Protein AF-0000000072647062 (afdb_homodimer)

Secondary structure (DSSP, 8-state):
---------EEEEEEEETTEEEEEEES-GGG--SSEEEEEE-TT----SHHHHHHHHHH-THHHHHHHHHHHH--SSSEEEEPPTTSS---SEEEEEE--TTTT--HHHHHHHHHHHHHHHT-SEEEEPPTTSSTT---HHHHHHHHHHHHHH----TT--EEEEEES-HHHHHHHHHHIIIIIS---SS---SS---------------------------------------------------------/---------EEEEEEEETTEEEEEEES-GGG--SSEEEEEE-TT----SHHHHHHHHHH-THHHHHHHHHHHH--SSSEEEEPPTTSS---SEEEEEE--TTTT--HHHHHHHHHHHHHHHT-SEEEEPPTTSSTT---HHHHHHHHHHHHHH----TT--EEEEEES-HHHHHHHHHHIIIIIS---SS---SS---------------------------------------------------------

Radius of gyration: 28.95 Å; Cα contacts (8 Å, |Δi|>4): 688; chains: 2; bounding box: 106×68×79 Å

Foldseek 3Di:
DPVPPQVDWAWDDWFDFPQAIETEIAHDLQADQFQEEEDEDAPVLPLCDDPSVVNDVQLDDCVVVQQVVQVVVDPAQKTKGAGDPPTNGNHGIYIYHYDDLVPCPLVLVVVLSVLVVCQVVLGAEYEYEQPCVPPSNDDPVSSVVSVQVNVVPRDDSHNHHYYYYYYNDPVSSVVVNVCCVPPGHPPDPDPPPPPPPPPPDPPPPPPPPPPPPPPPDDDDDDDDDDDDDDDDDDDDDDPDDPDDDDPPPDPD/DPPPPQVDWAWDDWFDFPQAIETEIAHDLQADQFQEEEDEDAPVLPLCDDPSVVNDVQLDDCVVVQQVVQVVVDPAQKTKGAGDPPTNHNHGIYIYHYDDLPCCPQVLVVVLSVLVVCQVVLGAEYEYEQPCVPPSNDDPVSSVVSVQVNVVPRDDSHNHHYYYYYYNDPVSSVVVNVCCVPPGHPPDPDPPPPPPPPPDDPPPPPPPPPPPPPPPDDDDDDDYDDDDDPDDDDDDPPPDDPDPDDPPPDDD

Sequence (504 aa):
MSSINQNENKEIFSCQFRGLEFCCVVGDILSSNTDCIGAICDSNFSLTFGLTKAIKDAAGDDFSLNLQRERRKQSSSAISLRLSRNCGLRTNFVILCPARRSSRDSFDEIYNHFLSKAKELQIQSMTLPLLGTGHYGLSFDLATQFLKKAFTQFADFGNLKKVQFIDQSENSMGLLRDFFNTQMCSKTNGVKSTFDSTHSSPDISIFVFSDSSKSNICGQSSSNNPGSSGTSSSNSSNSPNINVSLITGDGNMSSINQNENKEIFSCQFRGLEFCCVVGDILSSNTDCIGAICDSNFSLTFGLTKAIKDAAGDDFSLNLQRERRKQSSSAISLRLSRNCGLRTNFVILCPARRSSRDSFDEIYNHFLSKAKELQIQSMTLPLLGTGHYGLSFDLATQFLKKAFTQFADFGNLKKVQFIDQSENSMGLLRDFFNTQMCSKTNGVKSTFDSTHSSPDISIFVFSDSSKSNICGQSSSNNPGSSGTSSSNSSNSPNINVSLITGDGN

Nearest PDB structures (foldseek):
  2dx6-assembly2_B  TM=7.925E-01  e=1.852E-08  Thermus thermophilus HB8
  4etk-assembly3_B  TM=7.840E-01  e=1.739E-08  synthetic construct
  4etj-assembly1_A-2  TM=7.955E-01  e=6.560E-08  synthetic construct
  4j4z-assembly1_A  TM=7.818E-01  e=3.713E-08  synthetic construct
  4k0c-assembly1_A  TM=7.950E-01  e=2.474E-07  synthetic construct

Solvent-accessible surface area (backbone atoms only — not comparable to full-atom values): 30449 Å² total; per-residue (Å²): 132,78,74,68,80,69,72,68,68,39,75,77,43,72,44,57,46,97,81,25,34,40,32,31,26,36,27,53,74,63,73,38,77,34,46,23,40,46,49,69,40,46,82,77,63,72,50,81,55,64,69,45,23,54,49,41,64,38,50,33,85,62,43,61,59,50,49,54,54,40,57,74,72,47,88,56,80,39,46,69,41,79,53,61,88,84,33,64,41,66,32,46,30,39,36,42,30,56,50,59,81,86,40,81,55,56,58,24,58,54,49,45,39,53,48,52,49,35,34,74,69,56,32,43,27,37,33,29,54,76,64,46,53,59,94,68,32,33,21,57,62,59,34,49,50,25,51,49,50,27,69,69,66,55,88,72,60,67,54,42,42,35,42,34,34,43,37,55,28,61,60,64,39,48,53,48,43,51,45,40,56,73,73,58,24,65,80,65,81,81,76,71,66,82,66,85,69,74,72,77,74,79,80,77,77,76,76,75,78,75,80,64,79,74,75,77,78,81,88,83,88,84,84,87,76,86,78,82,90,80,88,78,87,77,84,75,86,81,78,82,80,82,81,79,83,78,87,74,85,78,84,123,131,79,75,67,80,69,72,68,69,40,76,78,42,73,46,58,46,97,82,26,35,41,32,31,28,34,27,54,73,64,72,37,75,34,48,22,40,46,47,69,39,45,81,78,63,72,50,81,52,64,68,46,22,53,48,41,64,38,50,32,83,61,43,63,58,51,47,55,54,40,55,74,71,48,86,58,79,39,46,68,41,79,53,61,88,84,33,64,41,65,30,47,30,39,38,42,30,58,50,58,80,85,39,82,56,52,60,23,56,55,49,44,38,54,49,52,50,34,33,74,70,57,31,41,28,35,34,31,53,76,65,47,51,60,96,67,33,34,21,57,62,60,32,50,48,24,50,51,50,25,68,68,64,55,88,70,59,70,55,41,41,35,42,35,34,41,34,54,27,61,60,62,40,48,52,48,42,51,47,39,55,71,74,58,22,65,80,65,83,82,76,72,67,81,66,86,67,75,73,78,73,80,81,77,78,78,79,76,81,78,79,66,80,77,73,78,79,79,82,79,87,84,84,85,85,88,82,85,85,79,81,85,74,86,76,85,74,84,74,80,82,80,82,78,80,78,84,76,82,81,77,131

pLDDT: mean 71.98, std 32.76, range [14.39, 98.75]

Organism: Meloidogyne incognita (NCBI:txid6306)

InterPro domains:
  IPR002589 Macro domain [PF01661] (42-145)
  IPR002589 Macro domain [PS51154] (9-184)
  IPR043472 Macro domain-like [G3DSA:3.40.220.10] (8-188)
  IPR043472 Macro domain-like [SSF52949] (6-188)

Structure (mmCIF, N/CA/C/O backbone):
data_AF-0000000072647062-model_v1
#
loop_
_entity.id
_entity.type
_entity.pdbx_description
1 polymer 'Macro domain-containing protein'
#
loop_
_atom_site.group_PDB
_atom_site.id
_atom_site.type_symbol
_atom_site.label_atom_id
_atom_site.label_alt_id
_atom_site.label_comp_id
_atom_site.label_asym_id
_atom_site.label_entity_id
_atom_site.label_seq_id
_atom_site.pdbx_PDB_ins_code
_atom_site.Cartn_x
_atom_site.Cartn_y
_atom_site.Cartn_z
_atom_site.occupancy
_atom_site.B_iso_or_equiv
_atom_site.auth_seq_id
_atom_site.auth_comp_id
_atom_site.auth_asym_id
_atom_site.auth_atom_id
_atom_site.pdbx_PDB_model_num
ATOM 1 N N . MET A 1 1 ? 8.141 -20.391 24.406 1 20.83 1 MET A N 1
ATOM 2 C CA . MET A 1 1 ? 7.688 -20.453 23.016 1 20.83 1 MET A CA 1
ATOM 3 C C . MET A 1 1 ? 6.746 -19.297 22.703 1 20.83 1 MET A C 1
ATOM 5 O O . MET A 1 1 ? 5.602 -19.281 23.172 1 20.83 1 MET A O 1
ATOM 9 N N . SER A 1 2 ? 7.172 -18.141 22.828 1 25.44 2 SER A N 1
ATOM 10 C CA . SER A 1 2 ? 6.438 -16.875 22.812 1 25.44 2 SER A CA 1
ATOM 11 C C . SER A 1 2 ? 5.543 -16.766 21.578 1 25.44 2 SER A C 1
ATOM 13 O O . SER A 1 2 ? 6 -16.984 20.453 1 25.44 2 SER A O 1
ATOM 15 N N . SER A 1 3 ? 4.332 -17.125 21.656 1 27.94 3 SER A N 1
ATOM 16 C CA . SER A 1 3 ? 3.303 -17.094 20.625 1 27.94 3 SER A CA 1
ATOM 17 C C . SER A 1 3 ? 3.387 -15.82 19.797 1 27.94 3 SER A C 1
ATOM 19 O O . SER A 1 3 ? 3.139 -14.727 20.297 1 27.94 3 SER A O 1
ATOM 21 N N . ILE A 1 4 ? 4.398 -15.633 19.078 1 33.28 4 ILE A N 1
ATOM 22 C CA . ILE A 1 4 ? 4.426 -14.547 18.109 1 33.28 4 ILE A CA 1
ATOM 23 C C . ILE A 1 4 ? 3.016 -14.297 17.578 1 33.28 4 ILE A C 1
ATOM 25 O O . ILE A 1 4 ? 2.344 -15.219 17.125 1 33.28 4 ILE A O 1
ATOM 29 N N . ASN A 1 5 ? 2.219 -13.578 18.203 1 36.16 5 ASN A N 1
ATOM 30 C CA . ASN A 1 5 ? 0.878 -13.195 17.766 1 36.16 5 ASN A CA 1
ATOM 31 C C . ASN A 1 5 ? 0.768 -13.172 16.25 1 36.16 5 ASN A C 1
ATOM 33 O O . ASN A 1 5 ? 1.232 -12.234 15.602 1 36.16 5 ASN A O 1
ATOM 37 N N . GLN A 1 6 ? 1.084 -14.219 15.492 1 44.12 6 GLN A N 1
ATOM 38 C CA . GLN A 1 6 ? 0.886 -14.477 14.07 1 44.12 6 GLN A CA 1
ATOM 39 C C . GLN A 1 6 ? -0.429 -13.875 13.578 1 44.12 6 GLN A C 1
ATOM 41 O O . GLN A 1 6 ? -1.506 -14.375 13.906 1 44.12 6 GLN A O 1
ATOM 46 N N . ASN A 1 7 ? -0.606 -12.648 13.602 1 54.44 7 ASN A N 1
ATOM 47 C CA . ASN A 1 7 ? -1.815 -12.031 13.062 1 54.44 7 ASN A CA 1
ATOM 48 C C . ASN A 1 7 ? -2.348 -12.805 11.859 1 54.44 7 ASN A C 1
ATOM 50 O O . ASN A 1 7 ? -1.642 -12.969 10.859 1 54.44 7 ASN A O 1
ATOM 54 N N . GLU A 1 8 ? -3.258 -13.695 12.07 1 77.31 8 GLU A N 1
ATOM 55 C CA . GLU A 1 8 ? -3.934 -14.547 11.102 1 77.31 8 GLU A CA 1
ATOM 56 C C . GLU A 1 8 ? -4.445 -13.734 9.914 1 77.31 8 GLU A C 1
ATOM 58 O O . GLU A 1 8 ? -4.898 -12.602 10.078 1 77.31 8 GLU A O 1
ATOM 63 N N . ASN A 1 9 ? -4.059 -14.234 8.711 1 91.19 9 ASN A N 1
ATOM 64 C CA . ASN A 1 9 ? -4.605 -13.672 7.48 1 91.19 9 ASN A CA 1
ATOM 65 C C . ASN A 1 9 ? -6.133 -13.633 7.516 1 91.19 9 ASN A C 1
ATOM 67 O O . ASN A 1 9 ? -6.773 -14.602 7.918 1 91.19 9 ASN A O 1
ATOM 71 N N . LYS A 1 10 ? -6.684 -12.5 7.273 1 94.31 10 LYS A N 1
ATOM 72 C CA . LYS A 1 10 ? -8.133 -12.297 7.316 1 94.31 10 LYS A CA 1
ATOM 73 C C . LYS A 1 10 ? -8.688 -12.055 5.914 1 94.31 10 LYS A C 1
ATOM 75 O O . LYS A 1 10 ? -8.367 -11.047 5.281 1 94.31 10 LYS A O 1
ATOM 80 N N . GLU A 1 11 ? -9.555 -13.008 5.484 1 96.25 11 GLU A N 1
ATOM 81 C CA . GLU A 1 11 ? -10.266 -12.781 4.223 1 96.25 11 GLU A CA 1
ATOM 82 C C . GLU A 1 11 ? -11.367 -11.742 4.387 1 96.25 11 GLU A C 1
ATOM 84 O O . GLU A 1 11 ? -12.273 -11.914 5.199 1 96.25 11 GLU A O 1
ATOM 89 N N . ILE A 1 12 ? -11.344 -10.75 3.521 1 94.5 12 ILE A N 1
ATOM 90 C CA . ILE A 1 12 ? -12.305 -9.672 3.723 1 94.5 12 ILE A CA 1
ATOM 91 C C . ILE A 1 12 ? -13.312 -9.656 2.576 1 94.5 12 ILE A C 1
ATOM 93 O O . ILE A 1 12 ? -14.312 -8.93 2.631 1 94.5 12 ILE A O 1
ATOM 97 N N . PHE A 1 13 ? -13.055 -10.375 1.589 1 95.12 13 PHE A N 1
ATOM 98 C CA . PHE A 1 13 ? -13.93 -10.383 0.422 1 95.12 13 PHE A CA 1
ATOM 99 C C . PHE A 1 13 ? -13.648 -11.586 -0.464 1 95.12 13 PHE A C 1
ATOM 101 O O . PHE A 1 13 ? -12.5 -12.039 -0.566 1 95.12 13 PHE A O 1
ATOM 108 N N . SER A 1 14 ? -14.656 -12.141 -1.049 1 96.62 14 SER A N 1
ATOM 109 C CA . SER A 1 14 ? -14.539 -13.188 -2.055 1 96.62 14 SER A CA 1
ATOM 110 C C . SER A 1 14 ? -15.641 -13.078 -3.105 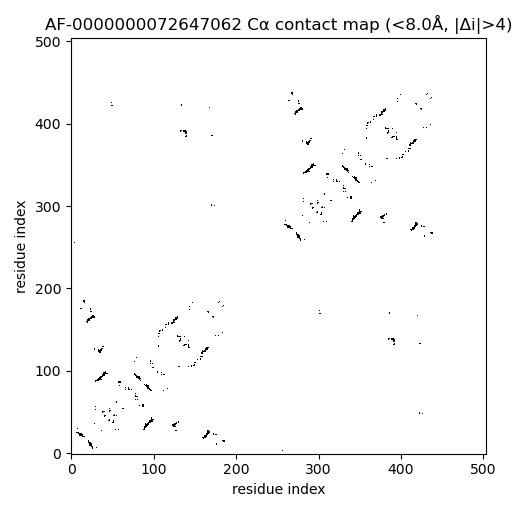1 96.62 14 SER A C 1
ATOM 112 O O . SER A 1 14 ? -16.75 -12.656 -2.799 1 96.62 14 SER A O 1
ATOM 114 N N . CYS A 1 15 ? -15.297 -13.406 -4.297 1 95.44 15 CYS A N 1
ATOM 115 C CA . CYS A 1 15 ? -16.297 -13.445 -5.363 1 95.44 15 CYS A CA 1
ATOM 116 C C . CYS A 1 15 ? -15.883 -14.43 -6.453 1 95.44 15 CYS A C 1
ATOM 118 O O . CYS A 1 15 ? -14.781 -14.977 -6.418 1 95.44 15 CYS A O 1
ATOM 120 N N . GLN A 1 16 ? -16.828 -14.719 -7.367 1 95.5 16 GLN A N 1
ATOM 121 C CA . GLN A 1 16 ? -16.547 -15.594 -8.5 1 95.5 16 GLN A CA 1
ATOM 122 C C . GLN A 1 16 ? -16.359 -14.789 -9.781 1 95.5 16 GLN A C 1
ATOM 124 O O . GLN A 1 16 ? -17.109 -13.836 -10.047 1 95.5 16 GLN A O 1
ATOM 129 N N . PHE A 1 17 ? -15.344 -15.164 -10.5 1 95.56 17 PHE A N 1
ATOM 130 C CA . PHE A 1 17 ? -15.055 -14.586 -11.805 1 95.56 17 PHE A CA 1
ATOM 131 C C . PHE A 1 17 ? -14.633 -15.664 -12.797 1 95.56 17 PHE A C 1
ATOM 133 O O . PHE A 1 17 ? -13.555 -16.25 -12.672 1 95.56 17 PHE A O 1
ATOM 140 N N . ARG A 1 18 ? -15.477 -15.945 -13.766 1 95.19 18 ARG A N 1
ATOM 141 C CA . ARG A 1 18 ? -15.211 -16.938 -14.797 1 95.19 18 ARG A CA 1
ATOM 142 C C . ARG A 1 18 ? -14.867 -18.297 -14.18 1 95.19 18 ARG A C 1
ATOM 144 O O . ARG A 1 18 ? -13.922 -18.953 -14.602 1 95.19 18 ARG A O 1
ATOM 151 N N . GLY A 1 19 ? -15.625 -18.578 -13.07 1 93.69 19 GLY A N 1
ATOM 152 C CA . GLY A 1 19 ? -15.453 -19.859 -12.414 1 93.69 19 GLY A CA 1
ATOM 153 C C . GLY A 1 19 ? -14.312 -19.875 -11.422 1 93.69 19 GLY A C 1
ATOM 154 O O . GLY A 1 19 ? -14.062 -20.906 -10.773 1 93.69 19 GLY A O 1
ATOM 155 N N . LEU A 1 20 ? -13.602 -18.844 -11.336 1 96.31 20 LEU A N 1
ATOM 156 C CA . LEU A 1 20 ? -12.477 -18.703 -10.414 1 96.31 20 LEU A CA 1
ATOM 157 C C . LEU A 1 20 ? -12.859 -17.875 -9.195 1 96.31 20 LEU A C 1
ATOM 159 O O . LEU A 1 20 ? -13.461 -16.812 -9.336 1 96.31 20 LEU A O 1
ATOM 163 N N . GLU A 1 21 ? -12.492 -18.422 -8.023 1 97.5 21 GLU A N 1
ATOM 164 C CA . GLU A 1 21 ? -12.719 -17.641 -6.809 1 97.5 21 GLU A CA 1
ATOM 165 C C . GLU A 1 21 ? -11.625 -16.594 -6.613 1 97.5 21 GLU A C 1
ATOM 167 O O . GLU A 1 21 ? -10.438 -16.938 -6.543 1 97.5 21 GLU A O 1
ATOM 172 N N . PHE A 1 22 ? -12.055 -15.359 -6.559 1 97.62 22 PHE A N 1
ATOM 173 C CA . PHE A 1 22 ? -11.164 -14.258 -6.219 1 97.62 22 PHE A CA 1
ATOM 174 C C . PHE A 1 22 ? -11.352 -13.836 -4.766 1 97.62 22 PHE A C 1
ATOM 176 O O . PHE A 1 22 ? -12.477 -13.562 -4.336 1 97.62 22 PHE A O 1
ATOM 183 N N . CYS A 1 23 ? -10.234 -13.773 -4.047 1 97.81 23 CYS A N 1
ATOM 184 C CA . CYS A 1 23 ? -10.305 -13.391 -2.643 1 97.81 23 CYS A CA 1
ATOM 185 C C . CYS A 1 23 ? -9.367 -12.219 -2.354 1 97.81 23 CYS A C 1
ATOM 187 O O . CYS A 1 23 ? -8.297 -12.117 -2.945 1 97.81 23 CYS A O 1
ATOM 189 N N . CYS A 1 24 ? -9.836 -11.352 -1.486 1 97.75 24 CYS A N 1
ATOM 190 C CA . CYS A 1 24 ? -8.992 -10.328 -0.889 1 97.75 24 CYS A CA 1
ATOM 191 C C . CYS A 1 24 ? -8.68 -10.656 0.566 1 97.75 24 CYS A C 1
ATOM 193 O O . CYS A 1 24 ? -9.594 -10.852 1.373 1 97.75 24 CYS A O 1
ATOM 195 N N . VAL A 1 25 ? -7.418 -10.68 0.89 1 97.62 25 VAL A N 1
ATOM 196 C CA . VAL A 1 25 ? -6.984 -11.094 2.223 1 97.62 25 VAL A CA 1
ATOM 197 C C . VAL A 1 25 ? -6.074 -10.023 2.82 1 97.62 25 VAL A C 1
ATOM 199 O O . VAL A 1 25 ? -5.184 -9.508 2.145 1 97.62 25 VAL A O 1
ATOM 202 N N . VAL A 1 26 ? -6.359 -9.617 3.992 1 94.06 26 VAL A N 1
ATOM 203 C CA . VAL A 1 26 ? -5.453 -8.75 4.746 1 94.06 26 VAL A CA 1
ATOM 204 C C . VAL A 1 26 ? -4.527 -9.609 5.605 1 94.06 26 VAL A C 1
ATOM 206 O O . VAL A 1 26 ? -4.988 -10.391 6.441 1 94.06 26 VAL A O 1
ATOM 209 N N . GLY A 1 27 ? -3.201 -9.445 5.379 1 94.44 27 GLY A N 1
ATOM 210 C CA . GLY A 1 27 ? -2.27 -10.234 6.168 1 94.44 27 GLY A CA 1
ATOM 211 C C . GLY A 1 27 ? -0.908 -10.383 5.516 1 94.44 27 GLY A C 1
ATOM 212 O O . GLY A 1 27 ? -0.518 -9.555 4.691 1 94.44 27 GLY A O 1
ATOM 213 N N . ASP A 1 28 ? -0.175 -11.391 5.973 1 93.38 28 ASP A N 1
ATOM 214 C CA . ASP A 1 28 ? 1.192 -11.656 5.539 1 93.38 28 ASP A CA 1
ATOM 215 C C . ASP A 1 28 ? 1.227 -12.758 4.48 1 93.38 28 ASP A C 1
ATOM 217 O O . ASP A 1 28 ? 0.815 -13.891 4.746 1 93.38 28 ASP A O 1
ATOM 221 N N . ILE A 1 29 ? 1.732 -12.43 3.381 1 96.38 29 ILE A N 1
ATOM 222 C CA . ILE A 1 29 ? 1.779 -13.375 2.271 1 96.38 29 ILE A CA 1
ATOM 223 C C . ILE A 1 29 ? 2.631 -14.586 2.662 1 96.38 29 ILE A C 1
ATOM 225 O O . ILE A 1 29 ? 2.395 -15.695 2.184 1 96.38 29 ILE A O 1
ATOM 229 N N . LEU A 1 30 ? 3.576 -14.469 3.564 1 95.38 30 LEU A N 1
ATOM 230 C CA . LEU A 1 30 ? 4.457 -15.562 3.965 1 95.38 30 LEU A CA 1
ATOM 231 C C . LEU A 1 30 ? 3.689 -16.609 4.754 1 95.38 30 LEU A C 1
ATOM 233 O O . LEU A 1 30 ? 4.148 -17.75 4.887 1 95.38 30 LEU A O 1
ATOM 237 N N . SER A 1 31 ? 2.482 -16.219 5.238 1 94.81 31 SER A N 1
ATOM 238 C CA . SER A 1 31 ? 1.66 -17.125 6.031 1 94.81 31 SER A CA 1
ATOM 239 C C . SER A 1 31 ? 0.522 -17.703 5.199 1 94.81 31 SER A C 1
ATOM 241 O O . SER A 1 31 ? -0.411 -18.312 5.742 1 94.81 31 SER A O 1
ATOM 243 N N . SER A 1 32 ? 0.609 -17.469 3.914 1 95.88 32 SER A N 1
ATOM 244 C CA . SER A 1 32 ? -0.438 -17.984 3.043 1 95.88 32 SER A CA 1
ATOM 245 C C . SER A 1 32 ? -0.421 -19.516 3.01 1 95.88 32 SER A C 1
ATOM 247 O O . SER A 1 32 ? 0.647 -20.125 3.033 1 95.88 32 SER A O 1
ATOM 249 N N . ASN A 1 33 ? -1.639 -20.062 2.846 1 94 33 ASN A N 1
ATOM 250 C CA . ASN A 1 33 ? -1.755 -21.516 2.848 1 94 33 ASN A CA 1
ATOM 251 C C . ASN A 1 33 ? -2.211 -22.047 1.491 1 94 33 ASN A C 1
ATOM 253 O O . ASN A 1 33 ? -2.688 -23.172 1.389 1 94 33 ASN A O 1
ATOM 257 N N . THR A 1 34 ? -2.125 -21.297 0.454 1 97.75 34 THR A N 1
ATOM 258 C CA . THR A 1 34 ? -2.443 -21.766 -0.891 1 97.75 34 THR A CA 1
ATOM 259 C C . THR A 1 34 ? -1.333 -22.672 -1.428 1 97.75 34 THR A C 1
ATOM 261 O O . THR A 1 34 ? -0.252 -22.75 -0.839 1 97.75 34 THR A O 1
ATOM 264 N N . ASP A 1 35 ? -1.623 -23.312 -2.576 1 97.69 35 ASP A N 1
ATOM 265 C CA . ASP A 1 35 ? -0.657 -24.234 -3.178 1 97.69 35 ASP A CA 1
ATOM 266 C C . ASP A 1 35 ? 0.606 -23.484 -3.609 1 97.69 35 ASP A C 1
ATOM 268 O O . ASP A 1 35 ? 1.693 -24.062 -3.637 1 97.69 35 ASP A O 1
ATOM 272 N N . CYS A 1 36 ? 0.375 -22.188 -3.865 1 97.75 36 CYS A N 1
ATOM 273 C CA . CYS A 1 36 ? 1.481 -21.453 -4.477 1 97.75 36 CYS A CA 1
ATOM 274 C C . CYS A 1 36 ? 1.424 -19.984 -4.121 1 97.75 36 CYS A C 1
ATOM 276 O O . CYS A 1 36 ? 0.339 -19.406 -3.998 1 97.75 36 CYS A O 1
ATOM 278 N N . ILE A 1 37 ? 2.664 -19.438 -3.936 1 98.31 37 ILE A N 1
ATOM 279 C CA . ILE A 1 37 ? 2.826 -18 -3.869 1 98.31 37 ILE A CA 1
ATOM 280 C C . ILE A 1 37 ? 3.51 -17.484 -5.141 1 98.31 37 ILE A C 1
ATOM 282 O O . ILE A 1 37 ? 4.48 -18.094 -5.605 1 98.31 37 ILE A O 1
ATOM 286 N N . GLY A 1 38 ? 2.945 -16.453 -5.75 1 98.31 38 GLY A N 1
ATOM 287 C CA . GLY A 1 38 ? 3.584 -15.797 -6.875 1 98.31 38 GLY A CA 1
ATOM 288 C C . GLY A 1 38 ? 4.172 -14.445 -6.52 1 98.31 38 GLY A C 1
ATOM 289 O O . GLY A 1 38 ? 3.578 -13.688 -5.75 1 98.31 38 GLY A O 1
ATOM 290 N N . ALA A 1 39 ? 5.336 -14.117 -7.113 1 97.25 39 ALA A N 1
ATOM 291 C CA . ALA A 1 39 ? 5.973 -12.82 -6.895 1 97.25 39 ALA A CA 1
ATOM 292 C C . ALA A 1 39 ? 6.777 -12.398 -8.117 1 97.25 39 ALA A C 1
ATOM 294 O O . ALA A 1 39 ? 7.297 -13.242 -8.852 1 97.25 39 ALA A O 1
ATOM 295 N N . ILE A 1 40 ? 6.852 -11.078 -8.297 1 94.81 40 ILE A N 1
ATOM 296 C CA . ILE A 1 40 ? 7.68 -10.562 -9.383 1 94.81 40 ILE A CA 1
ATOM 297 C C . ILE A 1 40 ? 9.055 -10.164 -8.844 1 94.81 40 ILE A C 1
ATOM 299 O O . ILE A 1 40 ? 9.18 -9.789 -7.672 1 94.81 40 ILE A O 1
ATOM 303 N N . CYS A 1 41 ? 10.102 -10.328 -9.656 1 92.69 41 CYS A N 1
ATOM 304 C CA . CYS A 1 41 ? 11.469 -9.969 -9.297 1 92.69 41 CYS A CA 1
ATOM 305 C C . CYS A 1 41 ? 12.18 -9.297 -10.469 1 92.69 41 CYS A C 1
ATOM 307 O O . CYS A 1 41 ? 11.578 -9.078 -11.523 1 92.69 41 CYS A O 1
ATOM 309 N N . ASP A 1 42 ? 13.398 -8.867 -10.188 1 89.62 42 ASP A N 1
ATOM 310 C CA . ASP A 1 42 ? 14.18 -8.242 -11.258 1 89.62 42 ASP A CA 1
ATOM 311 C C . ASP A 1 42 ? 14.695 -9.297 -12.234 1 89.62 42 ASP A C 1
ATOM 313 O O . ASP A 1 42 ? 14.695 -10.492 -11.93 1 89.62 42 ASP A O 1
ATOM 317 N N . SER A 1 43 ? 15.18 -8.82 -13.383 1 88.56 43 SER A N 1
ATOM 318 C CA . SER A 1 43 ? 15.57 -9.719 -14.469 1 88.56 43 SER A CA 1
ATOM 319 C C . SER A 1 43 ? 16.734 -10.617 -14.062 1 88.56 43 SER A C 1
ATOM 321 O O . SER A 1 43 ? 16.906 -11.695 -14.617 1 88.56 43 SER A O 1
ATOM 323 N N . ASN A 1 44 ? 17.469 -10.188 -13.039 1 89.25 44 ASN A N 1
ATOM 324 C CA . ASN A 1 44 ? 18.609 -10.969 -12.594 1 89.25 44 ASN A CA 1
ATOM 325 C C . ASN A 1 44 ? 18.234 -11.945 -11.484 1 89.25 44 ASN A C 1
ATOM 327 O O . ASN A 1 44 ? 19.078 -12.711 -11.008 1 89.25 44 ASN A O 1
ATOM 331 N N . PHE A 1 45 ? 17.062 -11.938 -11.07 1 93.75 45 PHE A N 1
ATOM 332 C CA . PHE A 1 45 ? 16.594 -12.766 -9.961 1 93.75 45 PHE A CA 1
ATOM 333 C C . PHE A 1 45 ? 17.469 -12.562 -8.727 1 93.75 45 PHE A C 1
ATOM 335 O O . PHE A 1 45 ? 17.875 -13.531 -8.086 1 93.75 45 PHE A O 1
ATOM 342 N N . SER A 1 46 ? 17.797 -11.336 -8.406 1 92.19 46 SER A N 1
ATOM 343 C CA . SER A 1 46 ? 18.688 -11.047 -7.285 1 92.19 46 SER A CA 1
ATOM 344 C C . SER A 1 46 ? 18.016 -11.383 -5.953 1 92.19 46 SER A C 1
ATOM 346 O O . SER A 1 46 ? 18.672 -11.82 -5.016 1 92.19 46 SER A O 1
ATOM 348 N N . LEU A 1 47 ? 16.766 -11.133 -5.805 1 94.62 47 LEU A N 1
ATOM 349 C CA . LEU A 1 47 ? 15.945 -11.406 -4.629 1 94.62 47 LEU A CA 1
ATOM 350 C C . LEU A 1 47 ? 16.516 -10.703 -3.4 1 94.62 47 LEU A C 1
ATOM 352 O O . LEU A 1 47 ? 16.656 -11.32 -2.342 1 94.62 47 LEU A O 1
ATOM 356 N N . THR A 1 48 ? 16.812 -9.398 -3.523 1 89.88 48 THR A N 1
ATOM 357 C CA . THR A 1 48 ? 17.516 -8.688 -2.455 1 89.88 48 THR A CA 1
ATOM 358 C C . THR A 1 48 ? 16.594 -7.637 -1.828 1 89.88 48 THR A C 1
ATOM 360 O O . THR A 1 48 ? 16.984 -6.961 -0.875 1 89.88 48 THR A O 1
ATOM 363 N N . PHE A 1 49 ? 15.445 -7.461 -2.354 1 83.5 49 PHE A N 1
ATOM 364 C CA . PHE A 1 49 ? 14.531 -6.469 -1.798 1 83.5 49 PHE A CA 1
ATOM 365 C C . PHE A 1 49 ? 13.086 -6.938 -1.91 1 83.5 49 PHE A C 1
ATOM 367 O O . PHE A 1 49 ? 12.797 -7.891 -2.637 1 83.5 49 PHE A O 1
ATOM 374 N N . GLY A 1 50 ? 12.281 -6.352 -1.087 1 87.44 50 GLY A N 1
ATOM 375 C CA . GLY A 1 50 ? 10.844 -6.527 -1.22 1 87.44 50 GLY A CA 1
ATOM 376 C C . GLY A 1 50 ? 10.383 -7.93 -0.876 1 87.44 50 GLY A C 1
ATOM 377 O O . GLY A 1 50 ? 10.953 -8.578 0.002 1 87.44 50 GLY A O 1
ATOM 378 N N . LEU A 1 51 ? 9.328 -8.258 -1.506 1 93.19 51 LEU A N 1
ATOM 379 C CA . LEU A 1 51 ? 8.664 -9.523 -1.209 1 93.19 51 LEU A CA 1
ATOM 380 C C . LEU A 1 51 ? 9.57 -10.703 -1.539 1 93.19 51 LEU A C 1
ATOM 382 O O . LEU A 1 51 ? 9.594 -11.695 -0.81 1 93.19 51 LEU A O 1
ATOM 386 N N . THR A 1 52 ? 10.359 -10.672 -2.625 1 95.44 52 THR A N 1
ATOM 387 C CA . THR A 1 52 ? 11.172 -11.82 -3.01 1 95.44 52 THR A CA 1
ATOM 388 C C . THR A 1 52 ? 12.305 -12.039 -2.016 1 95.44 52 THR A C 1
ATOM 390 O O . THR A 1 52 ? 12.703 -13.18 -1.754 1 95.44 52 THR A O 1
ATOM 393 N N . LYS A 1 53 ? 12.781 -10.969 -1.482 1 93.56 53 LYS A N 1
ATOM 394 C CA . LYS A 1 53 ? 13.758 -11.133 -0.409 1 93.56 53 LYS A CA 1
ATOM 395 C C . LYS A 1 53 ? 13.141 -11.828 0.799 1 93.56 53 LYS A C 1
ATOM 397 O O . LYS A 1 53 ? 13.742 -12.727 1.381 1 93.56 53 LYS A O 1
ATOM 402 N N . ALA A 1 54 ? 11.992 -11.359 1.188 1 93.06 54 ALA A N 1
ATOM 403 C CA . ALA A 1 54 ? 11.281 -11.945 2.322 1 93.06 54 ALA A CA 1
ATOM 404 C C . ALA A 1 54 ? 11.008 -13.43 2.094 1 93.06 54 ALA A C 1
ATOM 406 O O . ALA A 1 54 ? 11.133 -14.242 3.016 1 93.06 54 ALA A O 1
ATOM 407 N N . ILE A 1 55 ? 10.633 -13.773 0.888 1 96.38 55 ILE A N 1
ATOM 408 C CA . ILE A 1 55 ? 10.375 -15.172 0.54 1 96.38 55 ILE A CA 1
ATOM 409 C C . ILE A 1 55 ? 11.656 -15.984 0.664 1 96.38 55 ILE A C 1
ATOM 411 O O . ILE A 1 55 ? 11.664 -17.062 1.269 1 96.38 55 ILE A O 1
ATOM 415 N N . LYS A 1 56 ? 12.688 -15.484 0.064 1 96.31 56 LYS A N 1
ATOM 416 C CA . LYS A 1 56 ? 13.984 -16.172 0.132 1 96.31 56 LYS A CA 1
ATOM 417 C C . LYS A 1 56 ? 14.406 -16.391 1.579 1 96.31 56 LYS A C 1
ATOM 419 O O . LYS A 1 56 ? 14.836 -17.484 1.939 1 96.31 56 LYS A O 1
ATOM 424 N N . ASP A 1 57 ? 14.289 -15.406 2.424 1 94.62 57 ASP A N 1
ATOM 425 C CA . ASP A 1 57 ? 14.672 -15.492 3.828 1 94.62 57 ASP A CA 1
ATOM 426 C C . ASP A 1 57 ? 13.844 -16.531 4.566 1 94.62 57 ASP A C 1
ATOM 428 O O . ASP A 1 57 ? 14.367 -17.297 5.387 1 94.62 57 ASP A O 1
ATOM 432 N N . ALA A 1 58 ? 12.602 -16.531 4.277 1 94.75 58 ALA A N 1
ATOM 433 C CA . ALA A 1 58 ? 11.695 -17.469 4.941 1 94.75 58 ALA A CA 1
ATOM 434 C C . ALA A 1 58 ? 11.914 -18.891 4.449 1 94.75 58 ALA A C 1
ATOM 436 O O . ALA A 1 58 ? 11.766 -19.859 5.215 1 94.75 58 ALA A O 1
ATOM 437 N N . ALA A 1 59 ? 12.195 -19.047 3.186 1 94.44 59 ALA A N 1
ATOM 438 C CA . ALA A 1 59 ? 12.375 -20.359 2.586 1 94.44 59 ALA A CA 1
ATOM 439 C C . ALA A 1 59 ? 13.68 -21 3.041 1 94.44 59 ALA A C 1
ATOM 441 O O . ALA A 1 59 ? 13.805 -22.234 3.068 1 94.44 59 ALA A O 1
ATOM 442 N N . GLY A 1 60 ? 14.672 -20.141 3.283 1 90.62 60 GLY A N 1
ATOM 443 C CA . GLY A 1 60 ? 15.938 -20.656 3.795 1 90.62 60 GLY A CA 1
ATOM 444 C C . GLY A 1 60 ? 17.031 -20.672 2.752 1 90.62 60 GLY A C 1
ATOM 445 O O . GLY A 1 60 ? 16.812 -20.328 1.592 1 90.62 60 GLY A O 1
ATOM 446 N N . ASP A 1 61 ? 18.172 -21.172 3.164 1 83.5 61 ASP A N 1
ATOM 447 C CA . ASP A 1 61 ? 19.422 -21 2.43 1 83.5 61 ASP A CA 1
ATOM 448 C C . ASP A 1 61 ? 19.422 -21.812 1.138 1 83.5 61 ASP A C 1
ATOM 450 O O . ASP A 1 61 ? 20.094 -21.469 0.17 1 83.5 61 ASP A O 1
ATOM 454 N N . ASP A 1 62 ? 18.672 -22.797 1.032 1 88.75 62 ASP A N 1
ATOM 455 C CA . ASP A 1 62 ? 18.688 -23.656 -0.149 1 88.75 62 ASP A CA 1
ATOM 456 C C . ASP A 1 62 ? 17.859 -23.047 -1.274 1 88.75 62 ASP A C 1
ATOM 458 O O . ASP A 1 62 ? 17.891 -23.531 -2.408 1 88.75 62 ASP A O 1
ATOM 462 N N . PHE A 1 63 ? 17.203 -22 -1.015 1 94.31 63 PHE A N 1
ATOM 463 C CA . PHE A 1 63 ? 16.281 -21.406 -1.979 1 94.31 63 PHE A CA 1
ATOM 464 C C . PHE A 1 63 ? 17.031 -20.891 -3.203 1 94.31 63 PHE A C 1
ATOM 466 O O . PHE A 1 63 ? 16.641 -21.156 -4.34 1 94.31 63 PHE A O 1
ATOM 473 N N . SER A 1 64 ? 18.125 -20.219 -2.967 1 93 64 SER A N 1
ATOM 474 C CA . SER A 1 64 ? 18.891 -19.625 -4.059 1 93 64 SER A CA 1
ATOM 475 C C . SER A 1 64 ? 19.516 -20.703 -4.945 1 93 64 SER A C 1
ATOM 477 O O . SER A 1 64 ? 19.531 -20.562 -6.168 1 93 64 SER A O 1
ATOM 479 N N . LEU A 1 65 ? 20.016 -21.703 -4.32 1 92.62 65 LEU A N 1
ATOM 480 C CA . LEU A 1 65 ? 20.609 -22.797 -5.082 1 92.62 65 LEU A CA 1
ATOM 481 C C . LEU A 1 65 ? 19.547 -23.5 -5.914 1 92.62 65 LEU A C 1
ATOM 483 O O . LEU A 1 65 ? 19.766 -23.828 -7.086 1 92.62 65 LEU A O 1
ATOM 487 N N . ASN A 1 66 ? 18.438 -23.75 -5.301 1 94.19 66 ASN A N 1
ATOM 488 C CA . ASN A 1 66 ? 17.312 -24.359 -6.016 1 94.19 66 ASN A CA 1
ATOM 489 C C . ASN A 1 66 ? 16.859 -23.5 -7.184 1 94.19 66 ASN A C 1
ATOM 491 O O . ASN A 1 66 ? 16.562 -24 -8.266 1 94.19 66 ASN A O 1
ATOM 495 N N . LEU A 1 67 ? 16.828 -22.203 -6.965 1 96.12 67 LEU A N 1
ATOM 496 C CA . LEU A 1 67 ? 16.438 -21.266 -8.016 1 96.12 67 LEU A CA 1
ATOM 497 C C . LEU A 1 67 ? 17.391 -21.344 -9.203 1 96.12 67 LEU A C 1
ATOM 499 O O . LEU A 1 67 ? 16.953 -21.406 -10.352 1 96.12 67 LEU A O 1
ATOM 503 N N . GLN A 1 68 ? 18.641 -21.391 -8.898 1 93.75 68 GLN A N 1
ATOM 504 C CA . GLN A 1 68 ? 19.641 -21.484 -9.961 1 93.75 68 GLN A CA 1
ATOM 505 C C . GLN A 1 68 ? 19.469 -22.766 -10.773 1 93.75 68 GLN A C 1
ATOM 507 O O . GLN A 1 68 ? 19.547 -22.75 -12 1 93.75 68 GLN A O 1
ATOM 512 N N . ARG A 1 69 ? 19.25 -23.828 -10.109 1 94.75 69 ARG A N 1
ATOM 513 C CA . ARG A 1 69 ? 19.047 -25.109 -10.766 1 94.75 69 ARG A CA 1
ATOM 514 C C . ARG A 1 69 ? 17.812 -25.078 -11.656 1 94.75 69 ARG A C 1
ATOM 516 O O . ARG A 1 69 ? 17.859 -25.516 -12.812 1 94.75 69 ARG A O 1
ATOM 523 N N . GLU A 1 70 ? 16.75 -24.547 -11.109 1 95.12 70 GLU A N 1
ATOM 524 C CA . GLU A 1 70 ? 15.5 -24.547 -11.852 1 95.12 70 GLU A CA 1
ATOM 525 C C . GLU A 1 70 ? 15.562 -23.578 -13.039 1 95.12 70 GLU A C 1
ATOM 527 O O . GLU A 1 70 ? 14.945 -23.828 -14.078 1 95.12 70 GLU A O 1
ATOM 532 N N . ARG A 1 71 ? 16.281 -22.516 -12.859 1 93.5 71 ARG A N 1
ATOM 533 C CA . ARG A 1 71 ? 16.438 -21.562 -13.953 1 93.5 71 ARG A CA 1
ATOM 534 C C . ARG A 1 71 ? 17.156 -22.203 -15.148 1 93.5 71 ARG A C 1
ATOM 536 O O . ARG A 1 71 ? 16.906 -21.844 -16.297 1 93.5 71 ARG A O 1
ATOM 543 N N . ARG A 1 72 ? 17.969 -23.125 -14.938 1 92.06 72 ARG A N 1
ATOM 544 C CA . ARG A 1 72 ? 18.672 -23.828 -16 1 92.06 72 ARG A CA 1
ATOM 545 C C . ARG A 1 72 ? 17.766 -24.828 -16.703 1 92.06 72 ARG A C 1
ATOM 547 O O . ARG A 1 72 ? 17.938 -25.109 -17.891 1 92.06 72 ARG A O 1
ATOM 554 N N . LYS A 1 73 ? 16.828 -25.281 -15.945 1 92.12 73 LYS A N 1
ATOM 555 C CA . LYS A 1 73 ? 15.969 -26.359 -16.438 1 92.12 73 LYS A CA 1
ATOM 556 C C . LYS A 1 73 ? 14.742 -25.797 -17.172 1 92.12 73 LYS A C 1
ATOM 558 O O . LYS A 1 73 ? 14.203 -26.438 -18.078 1 92.12 73 LYS A O 1
ATOM 563 N N . GLN A 1 74 ? 14.328 -24.656 -16.656 1 88.69 74 GLN A N 1
ATOM 564 C CA . GLN A 1 74 ? 13.07 -24.125 -17.172 1 88.69 74 GLN A CA 1
ATOM 565 C C . GLN A 1 74 ? 13.312 -23.016 -18.172 1 88.69 74 GLN A C 1
ATOM 567 O O . GLN A 1 74 ? 14.188 -22.156 -17.984 1 88.69 74 GLN A O 1
ATOM 572 N N . SER A 1 75 ? 12.656 -23.031 -19.297 1 78.12 75 SER A N 1
ATOM 573 C CA . SER A 1 75 ? 12.781 -22.031 -20.344 1 78.12 75 SER A CA 1
ATOM 574 C C . SER A 1 75 ? 11.633 -21.031 -20.281 1 78.12 75 SER A C 1
ATOM 576 O O . SER A 1 75 ? 11.609 -20.047 -21.031 1 78.12 75 SER A O 1
ATOM 578 N N . SER A 1 76 ? 10.859 -21.094 -19.328 1 78 76 SER A N 1
ATOM 579 C CA . SER A 1 76 ? 9.664 -20.266 -19.234 1 78 76 SER A CA 1
ATOM 580 C C . SER A 1 76 ? 9.992 -18.875 -18.688 1 78 76 SER A C 1
ATOM 582 O O . SER A 1 76 ? 11.047 -18.672 -18.094 1 78 76 SER A O 1
ATOM 584 N N . SER A 1 77 ? 9.102 -17.938 -18.984 1 87.5 77 SER A N 1
ATOM 585 C CA . SER A 1 77 ? 9.219 -16.562 -18.5 1 87.5 77 SER A CA 1
ATOM 586 C C . SER A 1 77 ? 9.047 -16.5 -16.984 1 87.5 77 SER A C 1
ATOM 588 O O . SER A 1 77 ? 9.508 -15.555 -16.359 1 87.5 77 SER A O 1
ATOM 590 N N . ALA A 1 78 ? 8.391 -17.531 -16.453 1 94.69 78 ALA A N 1
ATOM 591 C CA . ALA A 1 78 ? 8.266 -17.672 -15 1 94.69 78 ALA A CA 1
ATOM 592 C C . ALA A 1 78 ? 8.93 -18.953 -14.523 1 94.69 78 ALA A C 1
ATOM 594 O O . ALA A 1 78 ? 8.938 -19.969 -15.234 1 94.69 78 ALA A O 1
ATOM 595 N N . ILE A 1 79 ? 9.523 -18.875 -13.328 1 96.81 79 ILE A N 1
ATOM 596 C CA . ILE A 1 79 ? 10.234 -20.016 -12.75 1 96.81 79 ILE A CA 1
ATOM 597 C C . ILE A 1 79 ? 9.492 -20.5 -11.508 1 96.81 79 ILE A C 1
ATOM 599 O O . ILE A 1 79 ? 9.117 -19.703 -10.648 1 96.81 79 ILE A O 1
ATOM 603 N N . SER A 1 80 ? 9.25 -21.766 -11.477 1 97.06 80 SER A N 1
ATOM 604 C CA . SER A 1 80 ? 8.602 -22.359 -10.312 1 97.06 80 SER A CA 1
ATOM 605 C C . SER A 1 80 ? 9.602 -23.109 -9.453 1 97.06 80 SER A C 1
ATOM 607 O O . SER A 1 80 ? 10.508 -23.781 -9.969 1 97.06 80 SER A O 1
ATOM 609 N N . LEU A 1 81 ? 9.469 -23 -8.18 1 96.19 81 LEU A N 1
ATOM 610 C CA . LEU A 1 81 ? 10.273 -23.719 -7.199 1 96.19 81 LEU A CA 1
ATOM 611 C C . LEU A 1 81 ? 9.391 -24.531 -6.262 1 96.19 81 LEU A C 1
ATOM 613 O O . LEU A 1 81 ? 8.445 -24 -5.676 1 96.19 81 LEU A O 1
ATOM 617 N N . ARG A 1 82 ? 9.688 -25.812 -6.172 1 94.62 82 ARG A N 1
ATOM 618 C CA . ARG A 1 82 ? 9.047 -26.609 -5.137 1 94.62 82 ARG A CA 1
ATOM 619 C C . ARG A 1 82 ? 9.75 -26.438 -3.797 1 94.62 82 ARG A C 1
ATOM 621 O O . ARG A 1 82 ? 10.977 -26.562 -3.713 1 94.62 82 ARG A O 1
ATOM 628 N N . LEU A 1 83 ? 8.984 -26.156 -2.785 1 93.31 83 LEU A N 1
ATOM 629 C CA . LEU A 1 83 ? 9.57 -25.875 -1.479 1 93.31 83 LEU A CA 1
ATOM 630 C C . LEU A 1 83 ? 9.633 -27.141 -0.628 1 93.31 83 LEU A C 1
ATOM 632 O O . LEU A 1 83 ? 8.789 -28.031 -0.776 1 93.31 83 LEU A O 1
ATOM 636 N N . SER A 1 84 ? 10.68 -27.094 0.237 1 84.12 84 SER A N 1
ATOM 637 C CA . SER A 1 84 ? 10.75 -28.156 1.223 1 84.12 84 SER A CA 1
ATOM 638 C C . SER A 1 84 ? 9.695 -27.984 2.307 1 84.12 84 SER A C 1
ATOM 640 O O . SER A 1 84 ? 9.227 -26.875 2.561 1 84.12 84 SER A O 1
ATOM 642 N N . ARG A 1 85 ? 9.328 -29.078 2.971 1 77.69 85 ARG A N 1
ATOM 643 C CA . ARG A 1 85 ? 8.289 -29.047 3.994 1 77.69 85 ARG A CA 1
ATOM 644 C C . ARG A 1 85 ? 8.797 -28.391 5.27 1 77.69 85 ARG A C 1
ATOM 646 O O . ARG A 1 85 ? 8 -27.938 6.102 1 77.69 85 ARG A O 1
ATOM 653 N N . ASN A 1 86 ? 10.062 -28.172 5.328 1 78.31 86 ASN A N 1
ATOM 654 C CA . ASN A 1 86 ? 10.609 -27.672 6.586 1 78.31 86 ASN A CA 1
ATOM 655 C C . ASN A 1 86 ? 11.039 -26.219 6.473 1 78.31 86 ASN A C 1
ATOM 657 O O . ASN A 1 86 ? 11.859 -25.75 7.258 1 78.31 86 ASN A O 1
ATOM 661 N N . CYS A 1 87 ? 10.422 -25.578 5.594 1 85.5 87 CYS A N 1
ATOM 662 C CA . CYS A 1 87 ? 10.828 -24.188 5.516 1 85.5 87 CYS A CA 1
ATOM 663 C C . CYS A 1 87 ? 9.797 -23.281 6.18 1 85.5 87 CYS A C 1
ATOM 665 O O . CYS A 1 87 ? 8.844 -23.766 6.789 1 85.5 87 CYS A O 1
ATOM 667 N N . GLY A 1 88 ? 10.031 -21.953 6.227 1 88.44 88 GLY A N 1
ATOM 668 C CA . GLY A 1 88 ? 9.203 -20.984 6.914 1 88.44 88 GLY A CA 1
ATOM 669 C C . GLY A 1 88 ? 7.953 -20.609 6.141 1 88.44 88 GLY A C 1
ATOM 670 O O . GLY A 1 88 ? 7.23 -19.688 6.523 1 88.44 88 GLY A O 1
ATOM 671 N N . LEU A 1 89 ? 7.711 -21.391 5.047 1 93.88 89 LEU A N 1
ATOM 672 C CA . LEU A 1 89 ? 6.531 -21.125 4.227 1 93.88 89 LEU A CA 1
ATOM 673 C C . LEU A 1 89 ? 5.586 -22.328 4.25 1 93.88 89 LEU A C 1
ATOM 675 O O . LEU A 1 89 ? 6.02 -23.469 4.438 1 93.88 89 LEU A O 1
ATOM 679 N N . ARG A 1 90 ? 4.32 -22.062 4.074 1 92.81 90 ARG A N 1
ATOM 680 C CA . ARG A 1 90 ? 3.32 -23.125 4.172 1 92.81 90 ARG A CA 1
ATOM 681 C C . ARG A 1 90 ? 2.879 -23.594 2.789 1 92.81 90 ARG A C 1
ATOM 683 O O . ARG A 1 90 ? 2.178 -24.609 2.662 1 92.81 90 ARG A O 1
ATOM 690 N N . THR A 1 91 ? 3.301 -22.891 1.785 1 94.88 91 THR A N 1
ATOM 691 C CA . THR A 1 91 ? 2.932 -23.219 0.415 1 94.88 91 THR A CA 1
ATOM 692 C C . THR A 1 91 ? 3.859 -24.297 -0.142 1 94.88 91 THR A C 1
ATOM 694 O O . THR A 1 91 ? 4.957 -24.516 0.378 1 94.88 91 THR A O 1
ATOM 697 N N . ASN A 1 92 ? 3.412 -24.969 -1.248 1 94.81 92 ASN A N 1
ATOM 698 C CA . ASN A 1 92 ? 4.203 -26.016 -1.892 1 94.81 92 ASN A CA 1
ATOM 699 C C . ASN A 1 92 ? 5.145 -25.438 -2.943 1 94.81 92 ASN A C 1
ATOM 701 O O . ASN A 1 92 ? 6.238 -25.969 -3.156 1 94.81 92 ASN A O 1
ATOM 705 N N . PHE A 1 93 ? 4.676 -24.375 -3.588 1 96.56 93 PHE A N 1
ATOM 706 C CA . PHE A 1 93 ? 5.43 -23.812 -4.703 1 96.56 93 PHE A CA 1
ATOM 707 C C . PHE A 1 93 ? 5.57 -22.312 -4.551 1 96.56 93 PHE A C 1
ATOM 709 O O . PHE A 1 93 ? 4.711 -21.656 -3.957 1 96.56 93 PHE A O 1
ATOM 716 N N . VAL A 1 94 ? 6.691 -21.844 -5.062 1 98.06 94 VAL A N 1
ATOM 717 C CA . VAL A 1 94 ? 6.852 -20.422 -5.34 1 98.06 94 VAL A CA 1
ATOM 718 C C . VAL A 1 94 ? 7.102 -20.203 -6.832 1 98.06 94 VAL A C 1
ATOM 720 O O . VAL A 1 94 ? 7.914 -20.906 -7.438 1 98.06 94 VAL A O 1
ATOM 723 N N . ILE A 1 95 ? 6.312 -19.344 -7.457 1 98.06 95 ILE A N 1
ATOM 724 C CA . ILE A 1 95 ? 6.551 -18.969 -8.844 1 98.06 95 ILE A CA 1
ATOM 725 C C . ILE A 1 95 ? 7.125 -17.547 -8.898 1 98.06 95 ILE A C 1
ATOM 727 O O . ILE A 1 95 ? 6.547 -16.609 -8.336 1 98.06 95 ILE A O 1
ATOM 731 N N . LEU A 1 96 ? 8.273 -17.406 -9.555 1 97.69 96 LEU A N 1
ATOM 732 C CA . LEU A 1 96 ? 8.93 -16.109 -9.734 1 97.69 96 LEU A CA 1
ATOM 733 C C . LEU A 1 96 ? 8.891 -15.68 -11.195 1 97.69 96 LEU A C 1
ATOM 735 O O . LEU A 1 96 ? 9.242 -16.453 -12.086 1 97.69 96 LEU A O 1
ATOM 739 N N . CYS A 1 97 ? 8.438 -14.469 -11.406 1 95.81 97 CYS A N 1
ATOM 740 C CA . CYS A 1 97 ? 8.406 -13.906 -12.758 1 95.81 97 CYS A CA 1
ATOM 741 C C . CYS A 1 97 ? 9.195 -12.602 -12.82 1 95.81 97 CYS A C 1
ATOM 743 O O . CYS A 1 97 ? 8.898 -11.656 -12.086 1 95.81 97 CYS A O 1
ATOM 745 N N . PRO A 1 98 ? 10.234 -12.562 -13.68 1 92.06 98 PRO A N 1
ATOM 746 C CA . PRO A 1 98 ? 10.969 -11.297 -13.812 1 92.06 98 PRO A CA 1
ATOM 747 C C . PRO A 1 98 ? 10.148 -10.203 -14.484 1 92.06 98 PRO A C 1
ATOM 749 O O . PRO A 1 98 ? 9.359 -10.477 -15.391 1 92.06 98 PRO A O 1
ATOM 752 N N . ALA A 1 99 ? 10.258 -8.992 -13.969 1 89.38 99 ALA A N 1
ATOM 753 C CA . ALA A 1 99 ? 9.648 -7.805 -14.555 1 89.38 99 ALA A CA 1
ATOM 754 C C . ALA A 1 99 ? 10.688 -6.719 -14.805 1 89.38 99 ALA A C 1
ATOM 756 O O . ALA A 1 99 ? 11.656 -6.594 -14.055 1 89.38 99 ALA A O 1
ATOM 757 N N . ARG A 1 100 ? 10.477 -5.984 -15.953 1 79.44 100 ARG A N 1
ATOM 758 C CA . ARG A 1 100 ? 11.391 -4.891 -16.266 1 79.44 100 ARG A CA 1
ATOM 759 C C . ARG A 1 100 ? 10.75 -3.537 -15.992 1 79.44 100 ARG A C 1
ATOM 761 O O . ARG A 1 100 ? 9.539 -3.373 -16.172 1 79.44 100 ARG A O 1
ATOM 768 N N . ARG A 1 101 ? 11.523 -2.625 -15.469 1 67.44 101 ARG A N 1
ATOM 769 C CA . ARG A 1 101 ? 11.039 -1.284 -15.156 1 67.44 101 ARG A CA 1
ATOM 770 C C . ARG A 1 101 ? 10.648 -0.536 -16.422 1 67.44 101 ARG A C 1
ATOM 772 O O . ARG A 1 101 ? 9.688 0.243 -16.422 1 67.44 101 ARG A O 1
ATOM 779 N N . SER A 1 102 ? 11.672 -0.638 -17.422 1 59.16 102 SER A N 1
ATOM 780 C CA . SER A 1 102 ? 11.508 0.13 -18.656 1 59.16 102 SER A CA 1
ATOM 781 C C . SER A 1 102 ? 10.281 -0.3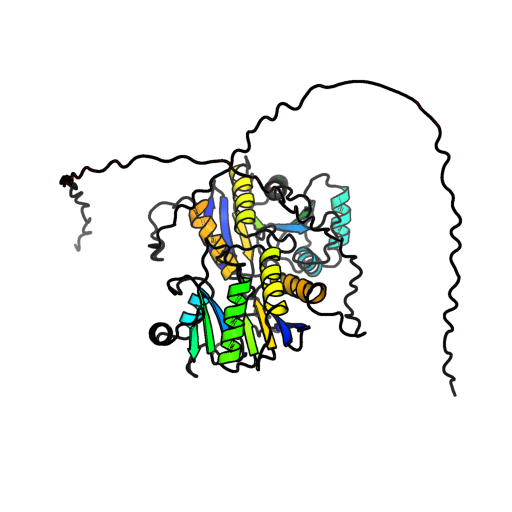27 -19.422 1 59.16 102 SER A C 1
ATOM 783 O O . SER A 1 102 ? 9.789 0.39 -20.297 1 59.16 102 SER A O 1
ATOM 785 N N . SER A 1 103 ? 10.141 -1.499 -19.266 1 52.69 103 SER A N 1
ATOM 786 C CA . SER A 1 103 ? 9.07 -2.02 -20.109 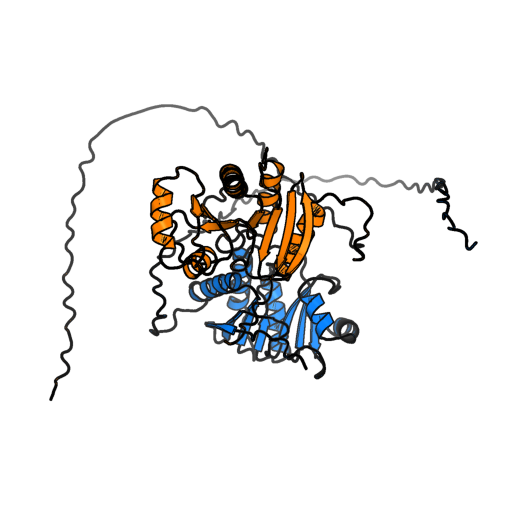1 52.69 103 SER A CA 1
ATOM 787 C C . SER A 1 103 ? 7.715 -1.922 -19.406 1 52.69 103 SER A C 1
ATOM 789 O O . SER A 1 103 ? 7.449 -2.656 -18.453 1 52.69 103 SER A O 1
ATOM 791 N N . ARG A 1 104 ? 7.352 -0.641 -19.141 1 54.69 104 ARG A N 1
ATOM 792 C CA . ARG A 1 104 ? 5.914 -0.718 -18.906 1 54.69 104 ARG A CA 1
ATOM 793 C C . ARG A 1 104 ? 5.34 -2.027 -19.438 1 54.69 104 ARG A C 1
ATOM 795 O O . ARG A 1 104 ? 4.711 -2.047 -20.5 1 54.69 104 ARG A O 1
ATOM 802 N N . ASP A 1 105 ? 6.316 -3.025 -19.578 1 59.59 105 ASP A N 1
ATOM 803 C CA . ASP A 1 105 ? 5.902 -4.375 -19.938 1 59.59 105 ASP A CA 1
ATOM 804 C C . ASP A 1 105 ? 4.59 -4.746 -19.25 1 59.59 105 ASP A C 1
ATOM 806 O O . ASP A 1 105 ? 4.48 -4.672 -18.031 1 59.59 105 ASP A O 1
ATOM 810 N N . SER A 1 106 ? 3.656 -4.828 -20.078 1 81.69 106 SER A N 1
ATOM 811 C CA . SER A 1 106 ? 2.244 -5.137 -19.875 1 81.69 106 SER A CA 1
ATOM 812 C C . SER A 1 106 ? 2.053 -6.141 -18.75 1 81.69 106 SER A C 1
ATOM 814 O O . SER A 1 106 ? 2.24 -7.344 -18.938 1 81.69 106 SER A O 1
ATOM 816 N N . PHE A 1 107 ? 1.96 -5.656 -17.484 1 92.38 107 PHE A N 1
ATOM 817 C CA . PHE A 1 107 ? 1.763 -6.508 -16.312 1 92.38 107 PHE A CA 1
ATOM 818 C C . PHE A 1 107 ? 0.669 -7.539 -16.578 1 92.38 107 PHE A C 1
ATOM 820 O O . PHE A 1 107 ? 0.566 -8.539 -15.859 1 92.38 107 PHE A O 1
ATOM 827 N N . ASP A 1 108 ? -0.034 -7.309 -17.672 1 94.88 108 ASP A N 1
ATOM 828 C CA . ASP A 1 108 ? -0.973 -8.352 -18.062 1 94.88 108 ASP A CA 1
ATOM 829 C C . ASP A 1 108 ? -0.235 -9.602 -18.547 1 94.88 108 ASP A C 1
ATOM 831 O O . ASP A 1 108 ? -0.654 -10.719 -18.266 1 94.88 108 ASP A O 1
ATOM 835 N N . GLU A 1 109 ? 0.878 -9.383 -19.203 1 93.81 109 GLU A N 1
ATOM 836 C CA . GLU A 1 109 ? 1.69 -10.508 -19.656 1 93.81 109 GLU A CA 1
ATOM 837 C C . GLU A 1 109 ? 2.311 -11.25 -18.484 1 93.81 109 GLU A C 1
ATOM 839 O O . GLU A 1 109 ? 2.434 -12.477 -18.5 1 93.81 109 GLU A O 1
ATOM 844 N N . ILE A 1 110 ? 2.68 -10.508 -17.484 1 94.94 110 ILE A N 1
ATOM 845 C CA . ILE A 1 110 ? 3.26 -11.117 -16.297 1 94.94 110 ILE A CA 1
ATOM 846 C C . ILE A 1 110 ? 2.221 -12 -15.609 1 94.94 110 ILE A C 1
ATOM 848 O O . ILE A 1 110 ? 2.512 -13.141 -15.242 1 94.94 110 ILE A O 1
ATOM 852 N N . TYR A 1 111 ? 1.014 -11.531 -15.461 1 97 111 TYR A N 1
ATOM 853 C CA . TYR A 1 111 ? -0.06 -12.352 -14.914 1 97 111 TYR A CA 1
ATOM 854 C C . TYR A 1 111 ? -0.261 -13.617 -15.75 1 97 111 TYR A C 1
ATOM 856 O O . TYR A 1 111 ? -0.471 -14.703 -15.203 1 97 111 TYR A O 1
ATOM 864 N N . ASN A 1 112 ? -0.148 -13.469 -17.078 1 96.62 112 ASN A N 1
ATOM 865 C CA . ASN A 1 112 ? -0.303 -14.625 -17.953 1 96.62 112 ASN A CA 1
ATOM 866 C C . ASN A 1 112 ? 0.76 -15.68 -17.672 1 96.62 112 ASN A C 1
ATOM 868 O O . ASN A 1 112 ? 0.481 -16.875 -17.734 1 96.62 112 ASN A O 1
ATOM 872 N N . HIS A 1 113 ? 1.925 -15.219 -17.406 1 96.12 113 HIS A N 1
ATOM 873 C CA . HIS A 1 113 ? 2.986 -16.156 -17.078 1 96.12 113 HIS A CA 1
ATOM 874 C C . HIS A 1 113 ? 2.67 -16.938 -15.805 1 96.12 113 HIS A C 1
ATOM 876 O O . HIS A 1 113 ? 2.898 -18.141 -15.727 1 96.12 113 HIS A O 1
ATOM 882 N N . PHE A 1 114 ? 2.135 -16.25 -14.781 1 97.44 114 PHE A N 1
ATOM 883 C CA . PHE A 1 114 ? 1.73 -16.922 -13.547 1 97.44 114 PHE A CA 1
ATOM 884 C C . PHE A 1 114 ? 0.633 -17.938 -13.82 1 97.44 114 PHE A C 1
ATOM 886 O O . PHE A 1 114 ? 0.699 -19.078 -13.336 1 97.44 114 PHE A O 1
ATOM 893 N N . LEU A 1 115 ? -0.333 -17.547 -14.602 1 97.75 115 LEU A N 1
ATOM 894 C CA . LEU A 1 115 ? -1.47 -18.422 -14.891 1 97.75 115 LEU A CA 1
ATOM 895 C C . LEU A 1 115 ? -1.03 -19.625 -15.703 1 97.75 115 LEU A C 1
ATOM 897 O O . LEU A 1 115 ? -1.48 -20.75 -15.453 1 97.75 115 LEU A O 1
ATOM 901 N N . SER A 1 116 ? -0.182 -19.422 -16.656 1 96.88 116 SER A N 1
ATOM 902 C CA . SER A 1 116 ? 0.334 -20.516 -17.469 1 96.88 116 SER A CA 1
ATOM 903 C C . SER A 1 116 ? 1.105 -21.516 -16.609 1 96.88 116 SER A C 1
ATOM 905 O O . SER A 1 116 ? 0.937 -22.734 -16.766 1 96.88 116 SER A O 1
ATOM 907 N N . LYS A 1 117 ? 1.907 -20.984 -15.742 1 97.19 117 LYS A N 1
ATOM 908 C CA . LYS A 1 117 ? 2.682 -21.859 -14.875 1 97.19 117 LYS A CA 1
ATOM 909 C C . LYS A 1 117 ? 1.771 -22.625 -13.914 1 97.19 117 LYS A C 1
ATOM 911 O O . LYS A 1 117 ? 1.995 -23.812 -13.641 1 97.19 117 LYS A O 1
ATOM 916 N N . ALA A 1 118 ? 0.787 -21.953 -13.398 1 97.38 118 ALA A N 1
ATOM 917 C CA . ALA A 1 118 ? -0.18 -22.609 -12.523 1 97.38 118 ALA A CA 1
ATOM 918 C C . ALA A 1 118 ? -0.859 -23.781 -13.242 1 97.38 118 ALA A C 1
ATOM 920 O O . ALA A 1 118 ? -1.054 -24.844 -12.656 1 97.38 118 ALA A O 1
ATOM 921 N N . LYS A 1 119 ? -1.192 -23.562 -14.453 1 97.25 119 LYS A N 1
ATOM 922 C CA . LYS A 1 119 ? -1.813 -24.609 -15.258 1 97.25 119 LYS A CA 1
ATOM 923 C C . LYS A 1 119 ? -0.859 -25.781 -15.469 1 97.25 119 LYS A C 1
ATOM 925 O O . LYS A 1 119 ? -1.242 -26.938 -15.289 1 97.25 119 LYS A O 1
ATOM 930 N N . GLU A 1 120 ? 0.325 -25.453 -15.797 1 95.88 120 GLU A N 1
ATOM 931 C CA . GLU A 1 120 ? 1.354 -26.469 -16.016 1 95.88 120 GLU A CA 1
ATOM 932 C C . GLU A 1 120 ? 1.548 -27.344 -14.781 1 95.88 120 GLU A C 1
ATOM 934 O O . GLU A 1 120 ? 1.685 -28.562 -14.891 1 95.88 120 GLU A O 1
ATOM 939 N N . LEU A 1 121 ? 1.512 -26.719 -13.586 1 96.44 121 LEU A N 1
ATOM 940 C CA . LEU A 1 121 ? 1.797 -27.406 -12.336 1 96.44 121 LEU A CA 1
ATOM 941 C C . LEU A 1 121 ? 0.524 -28 -11.734 1 96.44 121 LEU A C 1
ATOM 943 O O . LEU A 1 121 ? 0.568 -28.641 -10.68 1 96.44 121 LEU A O 1
ATOM 947 N N . GLN A 1 122 ? -0.593 -27.719 -12.359 1 97.56 122 GLN A N 1
ATOM 948 C CA . GLN A 1 122 ? -1.896 -28.203 -11.906 1 97.56 122 GLN A CA 1
ATOM 949 C C . GLN A 1 122 ? -2.219 -27.688 -10.508 1 97.56 122 GLN A C 1
ATOM 951 O O . GLN A 1 122 ? -2.713 -28.438 -9.664 1 97.56 122 GLN A O 1
ATOM 956 N N . ILE A 1 123 ? -1.868 -26.484 -10.266 1 96.88 123 ILE A N 1
ATOM 957 C CA . ILE A 1 123 ? -2.115 -25.781 -9.016 1 96.88 123 ILE A CA 1
ATOM 958 C C . ILE A 1 123 ? -3.605 -25.484 -8.875 1 96.88 123 ILE A C 1
ATOM 960 O O . ILE A 1 123 ? -4.258 -25.094 -9.852 1 96.88 123 ILE A O 1
ATOM 964 N N . GLN A 1 124 ? -4.102 -25.578 -7.656 1 98.5 124 GLN A N 1
ATOM 965 C CA . GLN A 1 124 ? -5.523 -25.328 -7.453 1 98.5 124 GLN A CA 1
ATOM 966 C C . GLN A 1 124 ? -5.754 -23.953 -6.82 1 98.5 124 GLN A C 1
ATOM 968 O O . GLN A 1 124 ? -6.832 -23.375 -6.953 1 98.5 124 GLN A O 1
ATOM 973 N N . SER A 1 125 ? -4.766 -23.484 -6.09 1 98.75 125 SER A N 1
ATOM 974 C CA . SER A 1 125 ? -4.898 -22.203 -5.41 1 98.75 125 SER A CA 1
ATOM 975 C C . SER A 1 125 ? -3.58 -21.438 -5.414 1 98.75 125 SER A C 1
ATOM 977 O O . SER A 1 125 ? -2.51 -22.031 -5.27 1 98.75 125 SER A O 1
ATOM 979 N N . MET A 1 126 ? -3.672 -20.156 -5.645 1 98.75 126 MET A N 1
ATOM 980 C CA . MET A 1 126 ? -2.488 -19.297 -5.746 1 98.75 126 MET A CA 1
ATOM 981 C C . MET A 1 126 ? -2.693 -18 -4.988 1 98.75 126 MET A C 1
ATOM 983 O O . MET A 1 126 ? -3.783 -17.422 -5.016 1 98.75 126 MET A O 1
ATOM 987 N N . THR A 1 127 ? -1.676 -17.578 -4.277 1 98.69 127 THR A N 1
ATOM 988 C CA . THR A 1 127 ? -1.678 -16.266 -3.627 1 98.69 127 THR A CA 1
ATOM 989 C C . THR A 1 127 ? -0.752 -15.305 -4.359 1 98.69 127 THR A C 1
ATOM 991 O O . THR A 1 127 ? 0.389 -15.641 -4.672 1 98.69 127 THR A O 1
ATOM 994 N N . LEU A 1 128 ? -1.246 -14.141 -4.672 1 98.62 128 LEU A N 1
ATOM 995 C CA . LEU A 1 128 ? -0.506 -13.062 -5.316 1 98.62 128 LEU A CA 1
ATOM 996 C C . LEU A 1 128 ? -0.709 -11.742 -4.574 1 98.62 128 LEU A C 1
ATOM 998 O O . LEU A 1 128 ? -1.8 -11.477 -4.062 1 98.62 128 LEU A O 1
ATOM 1002 N N . PRO A 1 129 ? 0.297 -10.906 -4.531 1 97.5 129 PRO A N 1
ATOM 1003 C CA . PRO A 1 129 ? 0 -9.492 -4.305 1 97.5 129 PRO A CA 1
ATOM 1004 C C . PRO A 1 129 ? -0.568 -8.797 -5.543 1 97.5 129 PRO A C 1
ATOM 1006 O O . PRO A 1 129 ? -0.686 -9.422 -6.602 1 97.5 129 PRO A O 1
ATOM 1009 N N . LEU A 1 130 ? -1.088 -7.621 -5.375 1 95.88 130 LEU A N 1
ATOM 1010 C CA . LEU A 1 130 ? -1.328 -6.824 -6.574 1 95.88 130 LEU A CA 1
ATOM 1011 C C . LEU A 1 130 ? -0.013 -6.43 -7.238 1 95.88 130 LEU A C 1
ATOM 1013 O O . LEU A 1 130 ? 0.811 -5.738 -6.637 1 95.88 130 LEU A O 1
ATOM 1017 N N . LEU A 1 131 ? 0.189 -6.848 -8.406 1 95 131 LEU A N 1
ATOM 1018 C CA . LEU A 1 131 ? 1.505 -6.734 -9.023 1 95 131 LEU A CA 1
ATOM 1019 C C . LEU A 1 131 ? 1.757 -5.312 -9.516 1 95 131 LEU A C 1
ATOM 1021 O O . LEU A 1 131 ? 0.877 -4.691 -10.117 1 95 131 LEU A O 1
ATOM 1025 N N . GLY A 1 132 ? 3 -4.824 -9.164 1 89.94 132 GLY A N 1
ATOM 1026 C CA . GLY A 1 132 ? 3.496 -3.611 -9.797 1 89.94 132 GLY A CA 1
ATOM 1027 C C . GLY A 1 132 ? 3.371 -2.383 -8.922 1 89.94 132 GLY A C 1
ATOM 1028 O O . GLY A 1 132 ? 4.008 -1.358 -9.18 1 89.94 132 GLY A O 1
ATOM 1029 N N . THR A 1 133 ? 2.637 -2.486 -7.828 1 88.44 133 THR A N 1
ATOM 1030 C CA . THR A 1 133 ? 2.342 -1.294 -7.043 1 88.44 133 THR A CA 1
ATOM 1031 C C . THR A 1 133 ? 3.465 -1.008 -6.051 1 88.44 133 THR A C 1
ATOM 1033 O O . THR A 1 133 ? 3.514 0.069 -5.453 1 88.44 133 THR A O 1
ATOM 1036 N N . GLY A 1 134 ? 4.418 -1.878 -5.91 1 83.62 134 GLY A N 1
ATOM 1037 C CA . GLY A 1 134 ? 5.555 -1.682 -5.023 1 83.62 134 GLY A CA 1
ATOM 1038 C C . GLY A 1 134 ? 6.738 -1.025 -5.711 1 83.62 134 GLY A C 1
ATOM 1039 O O . GLY A 1 134 ? 6.625 0.086 -6.23 1 83.62 134 GLY A O 1
ATOM 1040 N N . HIS A 1 135 ? 7.719 -1.762 -5.852 1 81.19 135 HIS A N 1
ATOM 1041 C CA . HIS A 1 135 ? 8.984 -1.287 -6.387 1 81.19 135 HIS A CA 1
ATOM 1042 C C . HIS A 1 135 ? 8.82 -0.765 -7.809 1 81.19 135 HIS A C 1
ATOM 1044 O O . HIS A 1 135 ? 9.578 0.111 -8.242 1 81.19 135 HIS A O 1
ATOM 1050 N N . TYR A 1 136 ? 7.852 -1.194 -8.445 1 84.44 136 TYR A N 1
ATOM 1051 C CA . TYR A 1 136 ? 7.695 -0.816 -9.844 1 84.44 136 TYR A CA 1
ATOM 1052 C C . TYR A 1 136 ? 6.801 0.409 -9.984 1 84.44 136 TYR A C 1
ATOM 1054 O O . TYR A 1 136 ? 6.645 0.953 -11.078 1 84.44 136 TYR A O 1
ATOM 1062 N N . GLY A 1 137 ? 6.102 0.759 -9.008 1 82.94 137 GLY A N 1
ATOM 1063 C CA . GLY A 1 137 ? 5.543 2.096 -8.883 1 82.94 137 GLY A CA 1
ATOM 1064 C C . GLY A 1 137 ? 4.27 2.289 -9.68 1 82.94 137 GLY A C 1
ATOM 1065 O O . GLY A 1 137 ? 3.906 3.418 -10.023 1 82.94 137 GLY A O 1
ATOM 1066 N N . LEU A 1 138 ? 3.592 1.298 -10.07 1 87.81 138 LEU A N 1
ATOM 1067 C CA . LEU A 1 138 ? 2.318 1.457 -10.766 1 87.81 138 LEU A CA 1
ATOM 1068 C C . LEU A 1 138 ? 1.266 2.059 -9.844 1 87.81 138 LEU A C 1
ATOM 1070 O O . LEU A 1 138 ? 1.248 1.767 -8.641 1 87.81 138 LEU A O 1
ATOM 1074 N N . SER A 1 139 ? 0.405 2.906 -10.477 1 87.38 139 SER A N 1
ATOM 1075 C CA . SER A 1 139 ? -0.777 3.305 -9.727 1 87.38 139 SER A CA 1
ATOM 1076 C C . SER A 1 139 ? -1.727 2.129 -9.523 1 87.38 139 SER A C 1
ATOM 1078 O O . SER A 1 139 ? -1.695 1.161 -10.281 1 87.38 139 SER A O 1
ATOM 1080 N N . PHE A 1 140 ? -2.525 2.213 -8.555 1 89.81 140 PHE A N 1
ATOM 1081 C CA . PHE A 1 140 ? -3.527 1.185 -8.297 1 89.81 140 PHE A CA 1
ATOM 1082 C C . PHE A 1 140 ? -4.395 0.952 -9.523 1 89.81 140 PHE A C 1
ATOM 1084 O O . PHE A 1 140 ? -4.66 -0.193 -9.898 1 89.81 140 PHE A O 1
ATOM 1091 N N . ASP A 1 141 ? -4.789 2.039 -10.203 1 88.62 141 ASP A N 1
ATOM 1092 C CA . ASP A 1 141 ? -5.676 1.943 -11.359 1 88.62 141 ASP A CA 1
ATOM 1093 C C . ASP A 1 141 ? -5.008 1.17 -12.492 1 88.62 141 ASP A C 1
ATOM 1095 O O . ASP A 1 141 ? -5.605 0.254 -13.062 1 88.62 141 ASP A O 1
ATOM 1099 N N . LEU A 1 142 ? -3.83 1.545 -12.773 1 90.56 142 LEU A N 1
ATOM 1100 C CA . LEU A 1 142 ? -3.117 0.868 -13.852 1 90.56 142 LEU A CA 1
ATOM 1101 C C . LEU A 1 142 ? -2.873 -0.597 -13.508 1 90.56 142 LEU A C 1
ATOM 1103 O O . LEU A 1 142 ? -3.062 -1.478 -14.352 1 90.56 142 LEU A O 1
ATOM 1107 N N . ALA A 1 143 ? -2.504 -0.845 -12.273 1 94.12 143 ALA A N 1
ATOM 1108 C CA . ALA A 1 143 ? -2.229 -2.209 -11.828 1 94.12 143 ALA A CA 1
ATOM 1109 C C . ALA A 1 143 ? -3.473 -3.086 -11.945 1 94.12 143 ALA A C 1
ATOM 1111 O O . ALA A 1 143 ? -3.393 -4.227 -12.406 1 94.12 143 ALA A O 1
ATOM 1112 N N . THR A 1 144 ? -4.59 -2.551 -11.539 1 95.75 144 THR A N 1
ATOM 1113 C CA . THR A 1 144 ? -5.82 -3.334 -11.562 1 95.75 144 THR A CA 1
ATOM 1114 C C . THR A 1 144 ? -6.309 -3.527 -13 1 95.75 144 THR A C 1
ATOM 1116 O O . THR A 1 144 ? -6.914 -4.551 -13.32 1 95.75 144 THR A O 1
ATOM 1119 N N . GLN A 1 145 ? -6.027 -2.639 -13.891 1 94.69 145 GLN A N 1
ATOM 1120 C CA . GLN A 1 145 ? -6.406 -2.811 -15.289 1 94.69 145 GLN A CA 1
ATOM 1121 C C . GLN A 1 145 ? -5.602 -3.932 -15.945 1 94.69 145 GLN A C 1
ATOM 1123 O O . GLN A 1 145 ? -6.137 -4.707 -16.734 1 94.69 145 GLN A O 1
ATOM 1128 N N . PHE A 1 146 ? -4.348 -3.98 -15.594 1 95.56 146 PHE A N 1
ATOM 1129 C CA . PHE A 1 146 ? -3.535 -5.086 -16.094 1 95.56 146 PHE A CA 1
ATOM 1130 C C . PHE A 1 146 ? -4.059 -6.418 -15.578 1 95.56 146 PHE A C 1
ATOM 1132 O O . PHE A 1 146 ? -4.133 -7.398 -16.328 1 95.56 146 PHE A O 1
ATOM 1139 N N . LEU A 1 147 ? -4.383 -6.434 -14.273 1 97.69 147 LEU A N 1
ATOM 1140 C CA . LEU A 1 147 ? -4.961 -7.629 -13.664 1 97.69 147 LEU A CA 1
ATOM 1141 C C . LEU A 1 147 ? -6.238 -8.047 -14.391 1 97.69 147 LEU A C 1
ATOM 1143 O O . LEU A 1 147 ? -6.367 -9.195 -14.812 1 97.69 147 LEU A O 1
ATOM 1147 N N . LYS A 1 148 ? -7.145 -7.125 -14.562 1 97.5 148 LYS A N 1
ATOM 1148 C CA . LYS A 1 148 ? -8.414 -7.395 -15.234 1 97.5 148 LYS A CA 1
ATOM 1149 C C . LYS A 1 148 ? -8.195 -7.918 -16.641 1 97.5 148 LYS A C 1
ATOM 1151 O O . LYS A 1 148 ? -8.805 -8.906 -17.047 1 97.5 148 LYS A O 1
ATOM 1156 N N . LYS A 1 149 ? -7.336 -7.25 -17.359 1 96.94 149 LYS A N 1
ATOM 1157 C CA . LYS A 1 149 ? -7.047 -7.641 -18.734 1 96.94 149 LYS A CA 1
ATOM 1158 C C . LYS A 1 149 ? -6.535 -9.078 -18.797 1 96.94 149 LYS A C 1
ATOM 1160 O O . LYS A 1 149 ? -7.027 -9.883 -19.594 1 96.94 149 LYS A O 1
ATOM 1165 N N . ALA A 1 150 ? -5.641 -9.438 -17.984 1 97.62 150 ALA A N 1
ATOM 1166 C CA . ALA A 1 150 ? -5.031 -10.766 -18 1 97.62 150 ALA A CA 1
ATOM 1167 C C . ALA A 1 150 ? -6.059 -11.852 -17.688 1 97.62 150 ALA A C 1
ATOM 1169 O O . ALA A 1 150 ? -6.191 -12.82 -18.438 1 97.62 150 ALA A O 1
ATOM 1170 N N . PHE A 1 151 ? -6.832 -11.68 -16.609 1 97.94 151 PHE A N 1
ATOM 1171 C CA . PHE A 1 151 ? -7.75 -12.719 -16.156 1 97.94 151 PHE A CA 1
ATOM 1172 C C . PHE A 1 151 ? -8.961 -12.805 -17.094 1 97.94 151 PHE A C 1
ATOM 1174 O O . PHE A 1 151 ? -9.594 -13.859 -17.188 1 97.94 151 PHE A O 1
ATOM 1181 N N . THR A 1 152 ? -9.266 -11.719 -17.766 1 97.25 152 THR A N 1
ATOM 1182 C CA . THR A 1 152 ? -10.352 -11.742 -18.734 1 97.25 152 THR A CA 1
ATOM 1183 C C . THR A 1 152 ? -9.938 -12.477 -20.016 1 97.25 152 THR A C 1
ATOM 1185 O O . THR A 1 152 ? -10.719 -13.234 -20.578 1 97.25 152 THR A O 1
ATOM 1188 N N . GLN A 1 153 ? -8.719 -12.297 -20.375 1 96.94 153 GLN A N 1
ATOM 1189 C CA . GLN A 1 153 ? -8.281 -12.758 -21.688 1 96.94 153 GLN A CA 1
ATOM 1190 C C . GLN A 1 153 ? -7.699 -14.164 -21.609 1 96.94 153 GLN A C 1
ATOM 1192 O O . GLN A 1 153 ? -7.609 -14.859 -22.625 1 96.94 153 GLN A O 1
ATOM 1197 N N . PHE A 1 154 ? -7.266 -14.578 -20.438 1 97.69 154 PHE A N 1
ATOM 1198 C CA . PHE A 1 154 ? -6.66 -15.906 -20.328 1 97.69 154 PHE A CA 1
ATOM 1199 C C . PHE A 1 154 ? -7.68 -17 -20.641 1 97.69 154 PHE A C 1
ATOM 1201 O O . PHE A 1 154 ? -8.758 -17.031 -20.047 1 97.69 154 PHE A O 1
ATOM 1208 N N . ALA A 1 155 ? -7.398 -17.938 -21.469 1 93.44 155 ALA A N 1
ATOM 1209 C CA . ALA A 1 155 ? -8.367 -18.828 -22.094 1 93.44 155 ALA A CA 1
ATOM 1210 C C . ALA A 1 155 ? -8.805 -19.922 -21.141 1 93.44 155 ALA A C 1
ATOM 1212 O O . ALA A 1 155 ? -9.992 -20.234 -21.047 1 93.44 155 ALA A O 1
ATOM 1213 N N . ASP A 1 156 ? -7.836 -20.562 -20.469 1 96.88 156 ASP A N 1
ATOM 1214 C CA . ASP A 1 156 ? -8.102 -21.766 -19.672 1 96.88 156 ASP A CA 1
ATOM 1215 C C . ASP A 1 156 ? -7.281 -21.766 -18.391 1 96.88 156 ASP A C 1
ATOM 1217 O O . ASP A 1 156 ? -6.059 -21.906 -18.422 1 96.88 156 ASP A O 1
ATOM 1221 N N . PHE A 1 157 ? -8 -21.734 -17.266 1 97.81 157 PHE A N 1
ATOM 1222 C CA . PHE A 1 157 ? -7.344 -21.641 -15.969 1 97.81 157 PHE A CA 1
ATOM 1223 C C . PHE A 1 157 ? -6.879 -23.031 -15.5 1 97.81 157 PHE A C 1
ATOM 1225 O O . PHE A 1 157 ? -6.254 -23.156 -14.453 1 97.81 157 PHE A O 1
ATOM 1232 N N . GLY A 1 158 ? -7.18 -24.047 -16.312 1 97.81 158 GLY 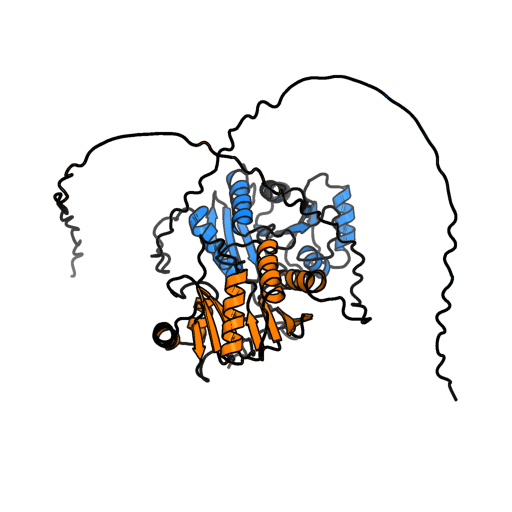A N 1
ATOM 1233 C CA . GLY A 1 158 ? -6.805 -25.406 -15.914 1 97.81 158 GLY A CA 1
ATOM 1234 C C . GLY A 1 158 ? -7.434 -25.828 -14.609 1 97.81 158 GLY A C 1
ATOM 1235 O O . GLY A 1 158 ? -8.648 -25.75 -14.43 1 97.81 158 GLY A O 1
ATOM 1236 N N . ASN A 1 159 ? -6.609 -26.219 -13.641 1 98.06 159 ASN A N 1
ATOM 1237 C CA . ASN A 1 159 ? -7.102 -26.734 -12.359 1 98.06 159 ASN A CA 1
ATOM 1238 C C . ASN A 1 159 ? -7.266 -25.609 -11.344 1 98.06 159 ASN A C 1
ATOM 1240 O O . ASN A 1 159 ? -7.73 -25.844 -10.227 1 98.06 159 ASN A O 1
ATOM 1244 N N . LEU A 1 160 ? -6.875 -24.422 -11.719 1 98.5 160 LEU A N 1
ATOM 1245 C CA . LEU A 1 160 ? -6.906 -23.312 -10.781 1 98.5 160 LEU A CA 1
ATOM 1246 C C . LEU A 1 160 ? -8.344 -22.984 -10.375 1 98.5 160 LEU A C 1
ATOM 1248 O O . LEU A 1 160 ? -9.195 -22.75 -11.234 1 98.5 160 LEU A O 1
ATOM 1252 N N . LYS A 1 161 ? -8.594 -22.922 -9.016 1 98.44 161 LYS A N 1
ATOM 1253 C CA . LYS A 1 161 ? -9.938 -22.688 -8.508 1 98.44 161 LYS A CA 1
ATOM 1254 C C . LYS A 1 161 ? -10 -21.406 -7.688 1 98.44 161 LYS A C 1
ATOM 1256 O O . LYS A 1 161 ? -11.07 -20.812 -7.535 1 98.44 161 LYS A O 1
ATOM 1261 N N . LYS A 1 162 ? -8.828 -21.062 -7.141 1 98.5 162 LYS A N 1
ATOM 1262 C CA . LYS A 1 162 ? -8.812 -19.922 -6.223 1 98.5 162 LYS A CA 1
ATOM 1263 C C . LYS A 1 162 ? -7.555 -19.078 -6.406 1 98.5 162 LYS A C 1
ATOM 1265 O O . LYS A 1 162 ? -6.445 -19.625 -6.461 1 98.5 162 LYS A O 1
ATOM 1270 N N . VAL A 1 163 ? -7.77 -17.781 -6.566 1 98.62 163 VAL A N 1
ATOM 1271 C CA . VAL A 1 163 ? -6.68 -16.812 -6.5 1 98.62 163 VAL A CA 1
ATOM 1272 C C . VAL A 1 163 ? -6.93 -15.828 -5.355 1 98.62 163 VAL A C 1
ATOM 1274 O O . VAL A 1 163 ? -7.957 -15.148 -5.324 1 98.62 163 VAL A O 1
ATOM 1277 N N . GLN A 1 164 ? -6.004 -15.812 -4.457 1 98.25 164 GLN A N 1
ATOM 1278 C CA . GLN A 1 164 ? -6.082 -14.883 -3.338 1 98.25 164 GLN A CA 1
ATOM 1279 C C . GLN A 1 164 ? -5.074 -13.742 -3.492 1 98.25 164 GLN A C 1
ATOM 1281 O O . GLN A 1 164 ? -3.887 -13.992 -3.707 1 98.25 164 GLN A O 1
ATOM 1286 N N . PHE A 1 165 ? -5.652 -12.578 -3.447 1 98.5 165 PHE A N 1
ATOM 1287 C CA . PHE A 1 165 ? -4.785 -11.406 -3.377 1 98.5 165 PHE A CA 1
ATOM 1288 C C . PHE A 1 165 ? -4.617 -10.945 -1.935 1 98.5 165 PHE A C 1
ATOM 1290 O O . PHE A 1 165 ? -5.586 -10.898 -1.177 1 98.5 165 PHE A O 1
ATOM 1297 N N . ILE A 1 166 ? -3.328 -10.594 -1.612 1 97.5 166 ILE A N 1
ATOM 1298 C CA . ILE A 1 166 ? -3.062 -10.367 -0.195 1 97.5 166 ILE A CA 1
ATOM 1299 C C . ILE A 1 166 ? -2.146 -9.156 -0.027 1 97.5 166 ILE A C 1
ATOM 1301 O O . ILE A 1 166 ? -1.231 -8.945 -0.826 1 97.5 166 ILE A O 1
ATOM 1305 N N . ASP A 1 167 ? -2.402 -8.367 0.914 1 94.31 167 ASP A N 1
ATOM 1306 C CA . ASP A 1 167 ? -1.591 -7.246 1.374 1 94.31 167 ASP A CA 1
ATOM 1307 C C . ASP A 1 167 ? -1.794 -6.996 2.867 1 94.31 167 ASP A C 1
ATOM 1309 O O . ASP A 1 167 ? -2.848 -7.32 3.418 1 94.31 167 ASP A O 1
ATOM 1313 N N . GLN A 1 168 ? -0.778 -6.414 3.492 1 91.69 168 GLN A N 1
ATOM 1314 C CA . GLN A 1 168 ? -0.869 -6.137 4.922 1 91.69 168 GLN A CA 1
ATOM 1315 C C . GLN A 1 168 ? -1.758 -4.926 5.195 1 91.69 168 GLN A C 1
ATOM 1317 O O . GLN A 1 168 ? -2.291 -4.777 6.297 1 91.69 168 GLN A O 1
ATOM 1322 N N . SER A 1 169 ? -1.889 -4.082 4.211 1 87.31 169 SER A N 1
ATOM 1323 C CA . SER A 1 169 ? -2.643 -2.844 4.371 1 87.31 169 SER A CA 1
ATOM 1324 C C . SER A 1 169 ? -4.133 -3.072 4.148 1 87.31 169 SER A C 1
ATOM 1326 O O . SER A 1 169 ? -4.555 -3.441 3.053 1 87.31 169 SER A O 1
ATOM 1328 N N . GLU A 1 170 ? -4.926 -2.758 5.18 1 87 170 GLU A N 1
ATOM 1329 C CA . GLU A 1 170 ? -6.379 -2.846 5.07 1 87 170 GLU A CA 1
ATOM 1330 C C . GLU A 1 170 ? -6.914 -1.896 3.998 1 87 170 GLU A C 1
ATOM 1332 O O . GLU A 1 170 ? -7.852 -2.234 3.273 1 87 170 GLU A O 1
ATOM 1337 N N . ASN A 1 171 ? -6.305 -0.802 3.932 1 83.19 171 ASN A N 1
ATOM 1338 C CA . ASN A 1 171 ? -6.738 0.186 2.951 1 83.19 171 ASN A CA 1
ATOM 1339 C C . ASN A 1 171 ? -6.527 -0.311 1.523 1 83.19 171 ASN A C 1
ATOM 1341 O O . ASN A 1 171 ? -7.43 -0.217 0.689 1 83.19 171 ASN A O 1
ATOM 1345 N N . SER A 1 172 ? -5.344 -0.821 1.283 1 88.94 172 SER A N 1
ATOM 1346 C CA . SER A 1 172 ? -5.047 -1.34 -0.048 1 88.94 172 SER A CA 1
ATOM 1347 C C . SER A 1 172 ? -6.004 -2.465 -0.429 1 88.94 172 SER A C 1
ATOM 1349 O O . SER A 1 172 ? -6.5 -2.512 -1.558 1 88.94 172 SER A O 1
ATOM 1351 N N . MET A 1 173 ? -6.332 -3.27 0.505 1 93.31 173 MET A N 1
ATOM 1352 C CA . MET A 1 173 ? -7.207 -4.398 0.21 1 93.31 173 MET A CA 1
ATOM 1353 C C . MET A 1 173 ? -8.656 -3.943 0.085 1 93.31 173 MET A C 1
ATOM 1355 O O . MET A 1 173 ? -9.438 -4.531 -0.67 1 93.31 173 MET A O 1
ATOM 1359 N N . GLY A 1 174 ? -8.977 -2.928 0.827 1 90.56 174 GLY A N 1
ATOM 1360 C CA . GLY A 1 174 ? -10.289 -2.336 0.629 1 90.56 174 GLY A CA 1
ATOM 1361 C C . GLY A 1 174 ? -10.5 -1.812 -0.779 1 90.56 174 GLY A C 1
ATOM 1362 O O . GLY A 1 174 ? -11.562 -2.029 -1.374 1 90.56 174 GLY A O 1
ATOM 1363 N N . LEU A 1 175 ? -9.547 -1.179 -1.247 1 90.31 175 LEU A N 1
ATOM 1364 C CA . LEU A 1 175 ? -9.617 -0.664 -2.611 1 90.31 175 LEU A CA 1
ATOM 1365 C C . LEU A 1 175 ? -9.734 -1.804 -3.617 1 90.31 175 LEU A C 1
ATOM 1367 O O . LEU A 1 175 ? -10.516 -1.718 -4.57 1 90.31 175 LEU A O 1
ATOM 1371 N N . LEU A 1 176 ? -8.984 -2.818 -3.414 1 95.62 176 LEU A N 1
ATOM 1372 C CA . LEU A 1 176 ? -9.031 -3.955 -4.328 1 95.62 176 LEU A CA 1
ATOM 1373 C C . LEU A 1 176 ? -10.383 -4.652 -4.25 1 95.62 176 LEU A C 1
ATOM 1375 O O . LEU A 1 176 ? -10.93 -5.066 -5.277 1 95.62 176 LEU A O 1
ATOM 1379 N N . ARG A 1 177 ? -10.859 -4.801 -3.062 1 95.38 177 ARG A N 1
ATOM 1380 C CA . ARG A 1 177 ? -12.203 -5.34 -2.871 1 95.38 177 ARG A CA 1
ATOM 1381 C C . ARG A 1 177 ? -13.219 -4.566 -3.697 1 95.38 177 ARG A C 1
ATOM 1383 O O . ARG A 1 177 ? -14.039 -5.16 -4.398 1 95.38 177 ARG A O 1
ATOM 1390 N N . ASP A 1 178 ? -13.172 -3.287 -3.611 1 91.81 178 ASP A N 1
ATOM 1391 C CA . ASP A 1 178 ? -14.117 -2.453 -4.348 1 91.81 178 ASP A CA 1
ATOM 1392 C C . ASP A 1 178 ? -13.953 -2.635 -5.852 1 91.81 178 ASP A C 1
ATOM 1394 O O . ASP A 1 178 ? -14.938 -2.68 -6.59 1 91.81 178 ASP A O 1
ATOM 1398 N N . PHE A 1 179 ? -12.781 -2.725 -6.27 1 94.81 179 PHE A N 1
ATOM 1399 C CA . PHE A 1 179 ? -12.508 -2.963 -7.684 1 94.81 179 PHE A CA 1
ATOM 1400 C C . PHE A 1 179 ? -13.109 -4.289 -8.133 1 94.81 179 PHE A C 1
ATOM 1402 O O . PHE A 1 179 ? -13.781 -4.348 -9.164 1 94.81 179 PHE A O 1
ATOM 1409 N N . PHE A 1 180 ? -12.844 -5.383 -7.371 1 96.75 180 PHE A N 1
ATOM 1410 C CA . PHE A 1 180 ? -13.391 -6.688 -7.727 1 96.75 180 PHE A CA 1
ATOM 1411 C C . PHE A 1 180 ? -14.914 -6.645 -7.762 1 96.75 180 PHE A C 1
ATOM 1413 O O . PHE A 1 180 ? -15.531 -7.141 -8.703 1 96.75 180 PHE A O 1
ATOM 1420 N N . ASN A 1 181 ? -15.422 -6.047 -6.785 1 93.31 181 ASN A N 1
ATOM 1421 C CA . ASN A 1 181 ? -16.875 -6.004 -6.633 1 93.31 181 ASN A CA 1
ATOM 1422 C C . ASN A 1 181 ? -17.531 -5.227 -7.766 1 93.31 181 ASN A C 1
ATOM 1424 O O . ASN A 1 181 ? -18.609 -5.605 -8.242 1 93.31 181 ASN A O 1
ATOM 1428 N N . THR A 1 182 ? -16.922 -4.227 -8.258 1 92.25 182 THR A N 1
ATOM 1429 C CA . THR A 1 182 ? -17.562 -3.324 -9.203 1 92.25 182 THR A CA 1
ATOM 1430 C C . THR A 1 182 ? -17.141 -3.65 -10.633 1 92.25 182 THR A C 1
ATOM 1432 O O . THR A 1 182 ? -17.906 -3.465 -11.57 1 92.25 182 THR A O 1
ATOM 1435 N N . GLN A 1 183 ? -15.953 -4.211 -10.797 1 93.25 183 GLN A N 1
ATOM 1436 C CA . GLN A 1 183 ? -15.43 -4.289 -12.148 1 93.25 183 GLN A CA 1
ATOM 1437 C C . GLN A 1 183 ? -15.25 -5.742 -12.586 1 93.25 183 GLN A C 1
ATOM 1439 O O . GLN A 1 183 ? -15.141 -6.027 -13.781 1 93.25 183 GLN A O 1
ATOM 1444 N N . MET A 1 184 ? -15.195 -6.609 -11.68 1 92.56 184 MET A N 1
ATOM 1445 C CA . MET A 1 184 ? -14.844 -7.973 -12.07 1 92.56 184 MET A CA 1
ATOM 1446 C C . MET A 1 184 ? -15.977 -8.938 -11.742 1 92.56 184 MET A C 1
ATOM 1448 O O . MET A 1 184 ? -16.344 -9.781 -12.57 1 92.56 184 MET A O 1
ATOM 1452 N N . CYS A 1 185 ? -16.422 -8.828 -10.617 1 85.69 185 CYS A N 1
ATOM 1453 C CA . CYS A 1 185 ? -17.359 -9.852 -10.164 1 85.69 185 CYS A CA 1
ATOM 1454 C C . CYS A 1 185 ? -18.797 -9.406 -10.367 1 85.69 185 CYS A C 1
ATOM 1456 O O . CYS A 1 185 ? -19.109 -8.219 -10.234 1 85.69 185 CYS A O 1
ATOM 1458 N N . SER A 1 186 ? -19.406 -10.133 -11.328 1 65.69 186 SER A N 1
ATOM 1459 C CA . SER A 1 186 ? -20.812 -9.859 -11.562 1 65.69 186 SER A CA 1
ATOM 1460 C C . SER A 1 186 ? -21.609 -9.93 -10.266 1 65.69 186 SER A C 1
ATOM 1462 O O . SER A 1 186 ? -21.281 -10.703 -9.367 1 65.69 186 SER A O 1
ATOM 1464 N N . LYS A 1 187 ? -22.312 -8.734 -9.977 1 52.94 187 LYS A N 1
ATOM 1465 C CA . LYS A 1 187 ? -23.312 -8.781 -8.914 1 52.94 187 LYS A CA 1
ATOM 1466 C C . LYS A 1 187 ? -23.984 -10.156 -8.844 1 52.94 187 LYS A C 1
ATOM 1468 O O . LYS A 1 187 ? -24.578 -10.609 -9.82 1 52.94 187 LYS A O 1
ATOM 1473 N N . THR A 1 188 ? -23.234 -11.227 -8.367 1 39.12 188 THR A N 1
ATOM 1474 C CA . THR A 1 188 ? -24.109 -12.375 -8.219 1 39.12 188 THR A CA 1
ATOM 1475 C C . THR A 1 188 ? -25.547 -11.922 -7.984 1 39.12 188 THR A C 1
ATOM 1477 O O . THR A 1 188 ? -25.797 -10.797 -7.531 1 39.12 188 THR A O 1
ATOM 1480 N N . ASN A 1 189 ? -26.672 -12.844 -8.023 1 35.44 189 ASN A N 1
ATOM 1481 C CA . ASN A 1 189 ? -28.016 -12.711 -7.48 1 35.44 189 ASN A CA 1
ATOM 1482 C C . ASN A 1 189 ? -28.016 -11.961 -6.148 1 35.44 189 ASN A C 1
ATOM 1484 O O . ASN A 1 189 ? -26.969 -11.844 -5.5 1 35.44 189 ASN A O 1
ATOM 1488 N N . GLY A 1 190 ? -29.25 -11.758 -5.281 1 33.72 190 GLY A N 1
ATOM 1489 C CA . GLY A 1 190 ? -29.812 -10.992 -4.18 1 33.72 190 GLY A CA 1
ATOM 1490 C C . GLY A 1 190 ? -28.969 -11.047 -2.922 1 33.72 190 GLY A C 1
ATOM 1491 O O . GLY A 1 190 ? -29.469 -10.789 -1.822 1 33.72 190 GLY A O 1
ATOM 1492 N N . VAL A 1 191 ? -27.984 -11.703 -2.709 1 28.06 191 VAL A N 1
ATOM 1493 C CA . VAL A 1 191 ? -27.75 -11.484 -1.285 1 28.06 191 VAL A CA 1
ATOM 1494 C C . VAL A 1 191 ? -27.203 -10.078 -1.06 1 28.06 191 VAL A C 1
ATOM 1496 O O . VAL A 1 191 ? -26.203 -9.688 -1.67 1 28.06 191 VAL A O 1
ATOM 1499 N N . LYS A 1 192 ? -28.031 -9.125 -0.695 1 30.16 192 LYS A N 1
ATOM 1500 C CA . LYS A 1 192 ? -27.875 -7.746 -0.234 1 30.16 192 LYS A CA 1
ATOM 1501 C C . LYS A 1 192 ? -26.609 -7.586 0.609 1 30.16 192 LYS A C 1
ATOM 1503 O O . LYS A 1 192 ? -26.469 -8.219 1.658 1 30.16 192 LYS A O 1
ATOM 1508 N N . SER A 1 193 ? -25.484 -7.375 0.052 1 31.44 193 SER A N 1
ATOM 1509 C CA . SER A 1 193 ? -24.453 -6.848 0.944 1 31.44 193 SER A CA 1
ATOM 1510 C C . SER A 1 193 ? -25.016 -5.762 1.855 1 31.44 193 SER A C 1
ATOM 1512 O O . SER A 1 193 ? -25.75 -4.879 1.399 1 31.44 193 SER A O 1
ATOM 1514 N N . THR A 1 194 ? -25.281 -6.059 3.074 1 28.16 194 THR A N 1
ATOM 1515 C CA . THR A 1 194 ? -25.828 -5.074 4 1 28.16 194 THR A CA 1
ATOM 1516 C C . THR A 1 194 ? -25.047 -3.768 3.932 1 28.16 194 THR A C 1
ATOM 1518 O O . THR A 1 194 ? -25.219 -2.889 4.777 1 28.16 194 THR A O 1
ATOM 1521 N N . PHE A 1 195 ? -23.875 -3.73 3.24 1 27.69 195 PHE A N 1
ATOM 1522 C CA . PHE A 1 195 ? -23.328 -2.387 3.377 1 27.69 195 PHE A CA 1
ATOM 1523 C C . PHE A 1 195 ? -24.031 -1.415 2.439 1 27.69 195 PHE A C 1
ATOM 1525 O O . PHE A 1 195 ? -24.344 -1.764 1.3 1 27.69 195 PHE A O 1
ATOM 1532 N N . ASP A 1 196 ? -24.797 -0.45 2.852 1 25.94 196 ASP A N 1
ATOM 1533 C CA . ASP A 1 196 ? -25.547 0.618 2.189 1 25.94 196 ASP A CA 1
ATOM 1534 C C . ASP A 1 196 ? -24.688 1.312 1.133 1 25.94 196 ASP A C 1
ATOM 1536 O O . ASP A 1 196 ? -23.703 1.964 1.462 1 25.94 196 ASP A O 1
ATOM 1540 N N . SER A 1 197 ? -24.438 0.679 -0.002 1 28.31 197 SER A N 1
ATOM 1541 C CA . SER A 1 197 ? -23.781 1.083 -1.241 1 28.31 197 SER A CA 1
ATOM 1542 C C . SER A 1 197 ? -24.422 2.34 -1.821 1 28.31 197 SER A C 1
ATOM 1544 O O . SER A 1 197 ? -24.781 2.373 -3 1 28.31 197 SER A O 1
ATOM 1546 N N . THR A 1 198 ? -25.125 3.172 -1.148 1 26.41 198 THR A N 1
ATOM 1547 C CA . THR A 1 198 ? -25.812 4.176 -1.961 1 26.41 198 THR A CA 1
ATOM 1548 C C . THR A 1 198 ? -24.797 5.02 -2.736 1 26.41 198 THR A C 1
ATOM 1550 O O . THR A 1 198 ? -25.156 6.047 -3.312 1 26.41 198 THR A O 1
ATOM 1553 N N . HIS A 1 199 ? -23.484 4.777 -2.605 1 25.56 199 HIS A N 1
ATOM 1554 C CA . HIS A 1 199 ? -22.828 5.91 -3.246 1 25.56 199 HIS A CA 1
ATOM 1555 C C . HIS A 1 199 ? -22.734 5.715 -4.758 1 25.56 199 HIS A C 1
ATOM 1557 O O . HIS A 1 199 ? -22.281 4.672 -5.227 1 25.56 199 HIS A O 1
ATOM 1563 N N . SER A 1 200 ? -23.578 6.262 -5.59 1 25.25 200 SER A N 1
ATOM 1564 C CA . SER A 1 200 ? -23.641 6.367 -7.047 1 25.25 200 SER A CA 1
ATOM 1565 C C . SER A 1 200 ? -22.281 6.703 -7.637 1 25.25 200 SER A C 1
ATOM 1567 O O . SER A 1 200 ? -21.594 7.617 -7.164 1 25.25 200 SER A O 1
ATOM 1569 N N . SER A 1 201 ? -21.641 5.75 -8.258 1 27.52 201 SER A N 1
ATOM 1570 C CA . SER A 1 201 ? -20.359 5.75 -8.961 1 27.52 201 SER A CA 1
ATOM 1571 C C . SER A 1 201 ? -20.328 6.832 -10.039 1 27.52 201 SER A C 1
ATOM 1573 O O . SER A 1 201 ? -21.203 6.895 -10.891 1 27.52 201 SER A O 1
ATOM 1575 N N . PRO A 1 202 ? -19.703 7.953 -9.844 1 24.89 202 PRO A N 1
ATOM 1576 C CA . PRO A 1 202 ? -19.578 8.852 -10.992 1 24.89 202 PRO A CA 1
ATOM 1577 C C . PRO A 1 202 ? -18.938 8.195 -12.203 1 24.89 202 PRO A C 1
ATOM 1579 O O . PRO A 1 202 ? -18.109 7.289 -12.047 1 24.89 202 PRO A O 1
ATOM 1582 N N . ASP A 1 203 ? -19.641 7.98 -13.266 1 24.08 203 ASP A N 1
ATOM 1583 C CA . ASP A 1 203 ? -19.297 7.523 -14.602 1 24.08 203 ASP A CA 1
ATOM 1584 C C . ASP A 1 203 ? -18.031 8.211 -15.117 1 24.08 203 ASP A C 1
ATOM 1586 O O . ASP A 1 203 ? -18.031 9.43 -15.312 1 24.08 203 ASP A O 1
ATOM 1590 N N . ILE A 1 204 ? -16.875 7.848 -14.664 1 23.25 204 ILE A N 1
ATOM 1591 C CA . ILE A 1 204 ? -15.664 8.414 -15.234 1 23.25 204 ILE A CA 1
ATOM 1592 C C . ILE A 1 204 ? -15.523 7.977 -16.688 1 23.25 204 ILE A C 1
ATOM 1594 O O . ILE A 1 204 ? -15.383 6.785 -16.969 1 23.25 204 ILE A O 1
ATOM 1598 N N . SER A 1 205 ? -16.141 8.672 -17.609 1 22.28 205 SER A N 1
ATOM 1599 C CA . SER A 1 205 ? -15.938 8.531 -19.047 1 22.28 205 SER A CA 1
ATOM 1600 C C . SER A 1 205 ? -14.461 8.68 -19.406 1 22.28 205 SER A C 1
ATOM 1602 O O . SER A 1 205 ? -13.875 9.742 -19.203 1 22.28 205 SER A O 1
ATOM 1604 N N . ILE A 1 206 ? -13.789 7.629 -19.312 1 21.58 206 ILE A N 1
ATOM 1605 C CA . ILE A 1 206 ? -12.43 7.531 -19.828 1 21.58 206 ILE A CA 1
ATOM 1606 C C . ILE A 1 206 ? -12.406 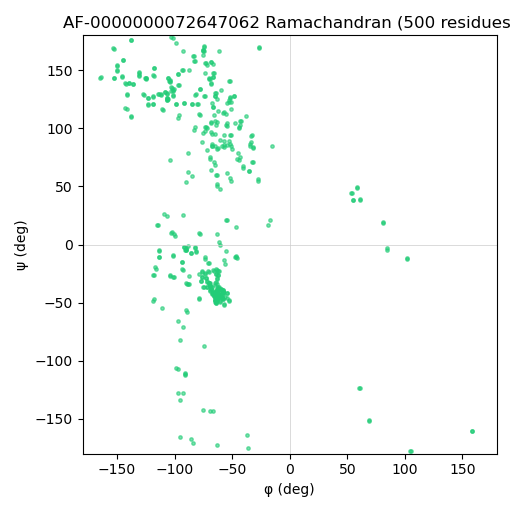7.867 -21.312 1 21.58 206 ILE A C 1
ATOM 1608 O O . ILE A 1 206 ? -13.023 7.172 -22.125 1 21.58 206 ILE A O 1
ATOM 1612 N N . 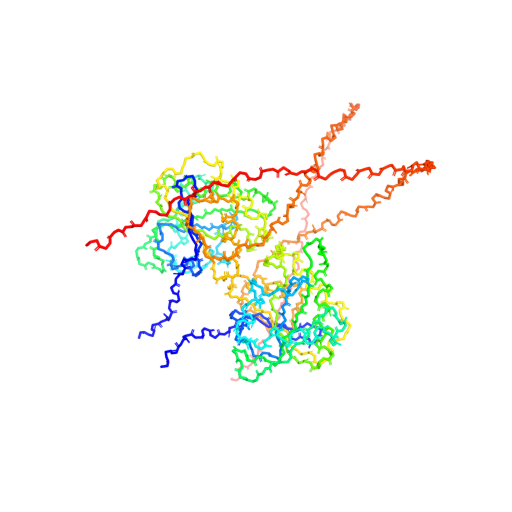PHE A 1 207 ? -12.297 9.156 -21.656 1 21.05 207 PHE A N 1
ATOM 1613 C CA . PHE A 1 207 ? -12.078 9.562 -23.031 1 21.05 207 PHE A CA 1
ATOM 1614 C C . PHE A 1 207 ? -10.734 9.039 -23.547 1 21.05 207 PHE A C 1
ATOM 1616 O O . PHE A 1 207 ? -9.688 9.375 -23 1 21.05 207 PHE A O 1
ATOM 1623 N N . VAL A 1 208 ? -10.727 7.832 -23.953 1 21.22 208 VAL A N 1
ATOM 1624 C CA . VAL A 1 208 ? -9.633 7.254 -24.734 1 21.22 208 VAL A CA 1
ATOM 1625 C C . VAL A 1 208 ? -9.344 8.133 -25.953 1 21.22 208 VAL A C 1
ATOM 1627 O O . VAL A 1 208 ? -10.211 8.336 -26.797 1 21.22 208 VAL A O 1
ATOM 1630 N N . PHE A 1 209 ? -8.445 9.141 -25.797 1 19.66 209 PHE A N 1
ATOM 1631 C CA . PHE A 1 209 ? -7.961 9.922 -26.938 1 19.66 209 PHE A CA 1
ATOM 1632 C C . PHE A 1 209 ? -7.324 9.023 -27.984 1 19.66 209 PHE A C 1
ATOM 1634 O O . PHE A 1 209 ? -6.406 8.258 -27.672 1 19.66 209 PHE A O 1
ATOM 1641 N N . SER A 1 210 ? -8.141 8.438 -28.859 1 19.05 210 SER A N 1
ATOM 1642 C CA . SER A 1 210 ? -7.734 7.742 -30.078 1 19.05 210 SER A CA 1
ATOM 1643 C C . SER A 1 210 ? -6.773 8.594 -30.906 1 19.05 210 SER A C 1
ATOM 1645 O O . SER A 1 210 ? -7.113 9.703 -31.312 1 19.05 210 SER A O 1
ATOM 1647 N N . ASP A 1 211 ? -5.461 8.555 -30.516 1 20 211 ASP A N 1
ATOM 1648 C CA . ASP A 1 211 ? -4.395 9.18 -31.297 1 20 211 ASP A CA 1
ATOM 1649 C C . ASP A 1 211 ? -4.414 8.68 -32.75 1 20 211 ASP A C 1
ATOM 1651 O O . ASP A 1 211 ? -4.074 7.527 -33 1 20 211 ASP A O 1
ATOM 1655 N N . SER A 1 212 ? -5.461 8.898 -33.469 1 19.45 212 SER A N 1
ATOM 1656 C CA . SER A 1 212 ? -5.438 8.469 -34.844 1 19.45 212 SER A CA 1
ATOM 1657 C C . SER A 1 212 ? -4.262 9.078 -35.594 1 19.45 212 SER A C 1
ATOM 1659 O O . SER A 1 212 ? -4.109 8.867 -36.812 1 19.45 212 SER A O 1
ATOM 1661 N N . SER A 1 213 ? -3.604 10.164 -35.062 1 17.92 213 SER A N 1
ATOM 1662 C CA . SER A 1 213 ? -3.055 10.852 -36.219 1 17.92 213 SER A CA 1
ATOM 1663 C C . SER A 1 213 ? -1.938 10.031 -36.875 1 17.92 213 SER A C 1
ATOM 1665 O O . SER A 1 213 ? -0.959 9.68 -36.219 1 17.92 213 SER A O 1
ATOM 1667 N N . LYS A 1 214 ? -2.314 9.305 -37.906 1 19.7 214 LYS A N 1
ATOM 1668 C CA . LYS A 1 214 ? -1.467 8.625 -38.875 1 19.7 214 LYS A CA 1
ATOM 1669 C C . LYS A 1 214 ? -0.421 9.578 -39.438 1 19.7 214 LYS A C 1
ATOM 1671 O O . LYS A 1 214 ? -0.737 10.414 -40.281 1 19.7 214 LYS A O 1
ATOM 1676 N N . SER A 1 215 ? 0.421 10.258 -38.469 1 16.64 215 SER A N 1
ATOM 1677 C CA . SER A 1 215 ? 1.325 11.141 -39.219 1 16.64 215 SER A CA 1
ATOM 1678 C C . SER A 1 215 ? 2.152 10.359 -40.219 1 16.64 215 SER A C 1
ATOM 1680 O O . SER A 1 215 ? 2.689 9.297 -39.906 1 16.64 215 SER A O 1
ATOM 1682 N N . ASN A 1 216 ? 1.919 10.594 -41.438 1 17.17 216 ASN A N 1
ATOM 1683 C CA . ASN A 1 216 ? 2.514 10.195 -42.688 1 17.17 216 ASN A CA 1
ATOM 1684 C C . ASN A 1 216 ? 3.973 10.633 -42.781 1 17.17 216 ASN A C 1
ATOM 1686 O O . ASN A 1 216 ? 4.258 11.781 -43.156 1 17.17 216 ASN A O 1
ATOM 1690 N N . ILE A 1 217 ? 4.707 10.352 -41.719 1 15.9 217 ILE A N 1
ATOM 1691 C CA . ILE A 1 217 ? 6.062 10.883 -41.812 1 15.9 217 ILE A CA 1
ATOM 1692 C C . ILE A 1 217 ? 6.691 10.445 -43.156 1 15.9 217 ILE A C 1
ATOM 1694 O O . ILE A 1 217 ? 6.477 9.32 -43.594 1 15.9 217 ILE A O 1
ATOM 1698 N N . CYS A 1 218 ? 7.422 11.461 -43.656 1 15.72 218 CYS A N 1
ATOM 1699 C CA . CYS A 1 218 ? 8.102 11.773 -44.906 1 15.72 218 CYS A CA 1
ATOM 1700 C C . CYS A 1 218 ? 9.219 10.781 -45.188 1 15.72 218 CYS A C 1
ATOM 1702 O O . CYS A 1 218 ? 9.695 10.109 -44.281 1 15.72 218 CYS A O 1
ATOM 1704 N N . GLY A 1 219 ? 9.93 11.203 -46.281 1 15.22 219 GLY A N 1
ATOM 1705 C CA . GLY A 1 219 ? 10.617 10.562 -47.375 1 15.22 219 GLY A CA 1
ATOM 1706 C C . GLY A 1 219 ? 11.945 9.945 -47 1 15.22 219 GLY A C 1
ATOM 1707 O O . GLY A 1 219 ? 12.422 10.141 -45.875 1 15.22 219 GLY A O 1
ATOM 1708 N N . GLN A 1 220 ? 12.961 10.086 -48 1 14.62 220 GLN A N 1
ATOM 1709 C CA . GLN A 1 220 ? 13.781 9.094 -48.688 1 14.62 220 GLN A CA 1
ATOM 1710 C C . GLN A 1 220 ? 15.141 8.953 -48.031 1 14.62 220 GLN A C 1
ATOM 1712 O O . GLN A 1 220 ? 15.609 7.836 -47.812 1 14.62 220 GLN A O 1
ATOM 1717 N N . SER A 1 221 ? 16.062 10.047 -48.062 1 15.03 221 SER A N 1
ATOM 1718 C CA . SER A 1 221 ? 17.203 9.742 -48.906 1 15.03 221 SER A CA 1
ATOM 1719 C C . SER A 1 221 ? 18.281 8.961 -48.188 1 15.03 221 SER A C 1
ATOM 1721 O O . SER A 1 221 ? 18.312 8.953 -46.938 1 15.03 221 SER A O 1
ATOM 1723 N N . SER A 1 222 ? 19.578 8.812 -48.938 1 14.78 222 SER A N 1
ATOM 1724 C CA . SER A 1 222 ? 20.516 7.742 -49.25 1 14.78 222 SER A CA 1
ATOM 1725 C C . SER A 1 222 ? 21.625 7.672 -48.219 1 14.78 222 SER A C 1
ATOM 1727 O O . SER A 1 222 ? 21.922 6.602 -47.656 1 14.78 222 SER A O 1
ATOM 1729 N N . SER A 1 223 ? 22.641 8.695 -48.156 1 14.57 223 SER A N 1
ATOM 1730 C CA . SER A 1 223 ? 23.891 8.172 -48.656 1 14.57 223 SER A CA 1
ATOM 1731 C C . SER A 1 223 ? 24.734 7.574 -47.562 1 14.57 223 SER A C 1
ATOM 1733 O O . SER A 1 223 ? 25.156 6.414 -47.625 1 14.57 223 SER A O 1
ATOM 1735 N N . ASN A 1 224 ? 25.969 8.289 -47.25 1 14.78 224 ASN A N 1
ATOM 1736 C CA . ASN A 1 224 ? 27.312 7.781 -47.5 1 14.78 224 ASN A CA 1
ATOM 1737 C C . ASN A 1 224 ? 27.922 7.191 -46.219 1 14.78 224 ASN A C 1
ATOM 1739 O O . ASN A 1 224 ? 27.484 7.512 -45.125 1 14.78 224 ASN A O 1
ATOM 1743 N N . ASN A 1 225 ? 29.078 6.59 -46.406 1 14.66 225 ASN A N 1
ATOM 1744 C CA . ASN A 1 225 ? 29.844 5.43 -45.938 1 14.66 225 ASN A CA 1
ATOM 1745 C C . ASN A 1 225 ? 30.672 5.754 -44.688 1 14.66 225 ASN A C 1
ATOM 1747 O O . ASN A 1 225 ? 30.859 4.895 -43.844 1 14.66 225 ASN A O 1
ATOM 1751 N N . PRO A 1 226 ? 31.125 7.055 -44.406 1 15.75 226 PRO A N 1
ATOM 1752 C CA . PRO A 1 226 ? 32.562 6.809 -44.25 1 15.75 226 PRO A CA 1
ATOM 1753 C C . PRO A 1 226 ? 32.938 6.141 -42.938 1 15.75 226 PRO A C 1
ATOM 1755 O O . PRO A 1 226 ? 32.156 6.195 -41.969 1 15.75 226 PRO A O 1
ATOM 1758 N N . GLY A 1 227 ? 34.156 5.625 -43 1 14.74 227 GLY A N 1
ATOM 1759 C CA . GLY A 1 227 ? 34.938 4.551 -42.406 1 14.74 227 GLY A CA 1
ATOM 1760 C C . GLY A 1 227 ? 35.375 4.832 -40.969 1 14.74 227 GLY A C 1
ATOM 1761 O O . GLY A 1 227 ? 35.094 4.035 -40.062 1 14.74 227 GLY A O 1
ATOM 1762 N N . SER A 1 228 ? 36.594 5.539 -40.781 1 14.39 228 SER A N 1
ATOM 1763 C CA . SER A 1 228 ? 37.719 4.715 -40.281 1 14.39 228 SER A CA 1
ATOM 1764 C C . SER A 1 228 ? 37.844 4.816 -38.75 1 14.39 228 SER A C 1
ATOM 1766 O O . SER A 1 228 ? 37.844 3.801 -38.062 1 14.39 228 SER A O 1
ATOM 1768 N N . SER A 1 229 ? 38.531 5.945 -38.219 1 15.05 229 SER A N 1
ATOM 1769 C CA . SER A 1 229 ? 39.844 5.656 -37.656 1 15.05 229 SER A CA 1
ATOM 1770 C C . SER A 1 229 ? 39.781 5.371 -36.156 1 15.05 229 SER A C 1
ATOM 1772 O O . SER A 1 229 ? 38.812 5.773 -35.5 1 15.05 229 SER A O 1
ATOM 1774 N N . GLY A 1 230 ? 40.906 4.812 -35.594 1 14.85 230 GLY A N 1
ATOM 1775 C CA . GLY A 1 230 ? 41.438 3.816 -34.688 1 14.85 230 GLY A CA 1
ATOM 1776 C C . GLY A 1 230 ? 41.594 4.34 -33.281 1 14.85 230 GLY A C 1
ATOM 1777 O O . GLY A 1 230 ? 41.219 3.67 -32.312 1 14.85 230 GLY A O 1
ATOM 1778 N N . THR A 1 231 ? 42.375 5.504 -32.938 1 15.7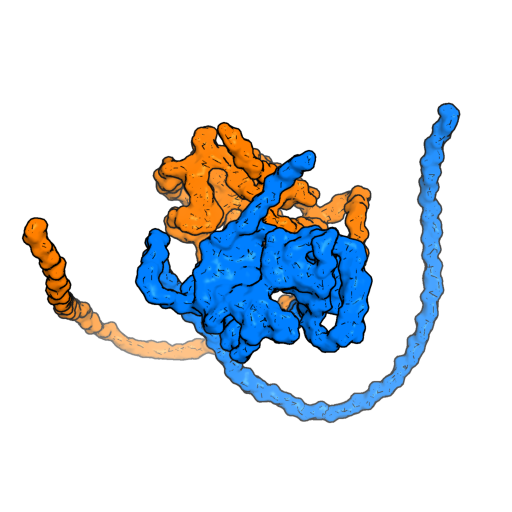8 231 THR A N 1
ATOM 1779 C CA . THR A 1 231 ? 43.531 5.199 -32.125 1 15.78 231 THR A CA 1
ATOM 1780 C C . THR A 1 231 ? 43.219 5.184 -30.641 1 15.78 231 THR A C 1
ATOM 1782 O O . THR A 1 231 ? 42.281 5.852 -30.203 1 15.78 231 THR A O 1
ATOM 1785 N N . SER A 1 232 ? 43.969 4.348 -29.812 1 15.35 232 SER A N 1
ATOM 1786 C CA . SER A 1 232 ? 44 3.523 -28.609 1 15.35 232 SER A CA 1
ATOM 1787 C C . SER A 1 232 ? 44.438 4.344 -27.391 1 15.35 232 SER A C 1
ATOM 1789 O O . SER A 1 232 ? 44.312 3.883 -26.25 1 15.35 232 SER A O 1
ATOM 1791 N N . SER A 1 233 ? 44.812 5.648 -27.391 1 16.11 233 SER A N 1
ATOM 1792 C CA . SER A 1 233 ? 45.969 5.77 -26.516 1 16.11 233 SER A CA 1
ATOM 1793 C C . SER A 1 233 ? 45.562 5.664 -25.047 1 16.11 233 SER A C 1
ATOM 1795 O O . SER A 1 233 ? 44.469 6.031 -24.672 1 16.11 233 SER A O 1
ATOM 1797 N N . SER A 1 234 ? 46.5 5.07 -24.141 1 16.19 234 SER A N 1
ATOM 1798 C CA . SER A 1 234 ? 46.75 4.297 -22.922 1 16.19 234 SER A CA 1
ATOM 1799 C C . SER A 1 234 ? 46.844 5.203 -21.703 1 16.19 234 SER A C 1
ATOM 1801 O O . SER A 1 234 ? 46.844 4.723 -20.562 1 16.19 234 SER A O 1
ATOM 1803 N N . ASN A 1 235 ? 46.75 6.52 -21.719 1 15.84 235 ASN A N 1
ATOM 1804 C CA . ASN A 1 235 ? 47.719 7.066 -20.781 1 15.84 235 ASN A CA 1
ATOM 1805 C C . ASN A 1 235 ? 47.312 6.809 -19.328 1 15.84 235 ASN A C 1
ATOM 1807 O O . ASN A 1 235 ? 46.125 6.75 -19.016 1 15.84 235 ASN A O 1
ATOM 1811 N N . SER A 1 236 ? 48.344 6.758 -18.344 1 17.06 236 SER A N 1
ATOM 1812 C CA . SER A 1 236 ? 48.938 6.219 -17.125 1 17.06 236 SER A CA 1
ATOM 1813 C C . SER A 1 236 ? 48.531 7.031 -15.898 1 17.06 236 SER A C 1
ATOM 1815 O O . SER A 1 236 ? 48.969 6.734 -14.781 1 17.06 236 SER A O 1
ATOM 1817 N N . SER A 1 237 ? 47.438 7.754 -15.781 1 16.58 237 SER A N 1
ATOM 1818 C CA . SER A 1 237 ? 47.656 8.781 -14.766 1 16.58 237 SER A CA 1
ATOM 1819 C C . SER A 1 237 ? 47.75 8.164 -13.375 1 16.58 237 SER A C 1
ATOM 1821 O O . SER A 1 237 ? 47.094 7.164 -13.086 1 16.58 237 SER A O 1
ATOM 1823 N N . ASN A 1 238 ? 48.656 8.703 -12.5 1 16.39 238 ASN A N 1
ATOM 1824 C CA . ASN A 1 238 ? 49.438 8.609 -11.281 1 16.39 238 ASN A CA 1
ATOM 1825 C C . ASN A 1 238 ? 48.594 8.844 -10.039 1 16.39 238 ASN A C 1
ATOM 1827 O O . ASN A 1 238 ? 48 9.906 -9.875 1 16.39 238 ASN A O 1
ATOM 1831 N N . SER A 1 239 ? 47.938 7.836 -9.414 1 17.23 239 SER A N 1
ATOM 1832 C CA . SER A 1 239 ? 47.031 7.906 -8.266 1 17.23 239 SER A CA 1
ATOM 1833 C C . SER A 1 239 ? 47.812 8.203 -6.98 1 17.23 239 SER A C 1
ATOM 1835 O O . SER A 1 239 ? 48.75 7.5 -6.637 1 17.23 239 SER A O 1
ATOM 1837 N N . PRO A 1 240 ? 47.781 9.445 -6.574 1 17.39 240 PRO A N 1
ATOM 1838 C CA . PRO A 1 240 ? 48.531 9.789 -5.375 1 17.39 240 PRO A CA 1
ATOM 1839 C C . PRO A 1 240 ? 48.031 9.078 -4.125 1 17.39 240 PRO A C 1
ATOM 1841 O O . PRO A 1 240 ? 46.844 8.719 -4.051 1 17.39 240 PRO A O 1
ATOM 1844 N N . ASN A 1 241 ? 48.875 8.32 -3.338 1 17.44 241 ASN A N 1
ATOM 1845 C CA . ASN A 1 241 ? 48.906 7.402 -2.199 1 17.44 241 ASN A CA 1
ATOM 1846 C C . ASN A 1 241 ? 48.562 8.117 -0.9 1 17.44 241 ASN A C 1
ATOM 1848 O O . ASN A 1 241 ? 49.344 8.914 -0.386 1 17.44 241 ASN A O 1
ATOM 1852 N N . ILE A 1 242 ? 47.344 8.695 -0.635 1 17 242 ILE A N 1
ATOM 1853 C CA . ILE A 1 242 ? 47.156 9.508 0.566 1 17 242 ILE A CA 1
ATOM 1854 C C . ILE A 1 242 ? 47.219 8.609 1.802 1 17 242 ILE A C 1
ATOM 1856 O O . ILE A 1 242 ? 46.469 7.637 1.895 1 17 242 ILE A O 1
ATOM 1860 N N . ASN A 1 243 ? 48.281 8.594 2.602 1 17.33 243 ASN A N 1
ATOM 1861 C CA . ASN A 1 243 ? 48.781 7.887 3.777 1 17.33 243 ASN A CA 1
ATOM 1862 C C . ASN A 1 243 ? 47.969 8.234 5.023 1 17.33 243 ASN A C 1
ATOM 1864 O O . ASN A 1 243 ? 47.969 9.375 5.477 1 17.33 243 ASN A O 1
ATOM 1868 N N . VAL A 1 244 ? 46.75 7.793 5.25 1 17.48 244 VAL A N 1
ATOM 1869 C CA . VAL A 1 244 ? 45.938 8.148 6.41 1 17.48 244 VAL A CA 1
ATOM 1870 C C . VAL A 1 244 ? 46.469 7.449 7.652 1 17.48 244 VAL A C 1
ATOM 1872 O O . VAL A 1 244 ? 46.625 6.227 7.668 1 17.48 244 VAL A O 1
ATOM 1875 N N . SER A 1 245 ? 47.219 8.109 8.516 1 17.25 245 SER A N 1
ATOM 1876 C CA . SER A 1 245 ? 47.938 7.707 9.711 1 17.25 245 SER A CA 1
ATOM 1877 C C . SER A 1 245 ? 46.969 7.254 10.812 1 17.25 245 SER A C 1
ATOM 1879 O O . SER A 1 245 ? 45.969 7.918 11.07 1 17.25 245 SER A O 1
ATOM 1881 N N . LEU A 1 246 ? 46.906 5.957 11.211 1 19.22 246 LEU A N 1
ATOM 1882 C CA . LEU A 1 246 ? 46.312 5.105 12.219 1 19.22 246 LEU A CA 1
ATOM 1883 C C . LEU A 1 246 ? 46.719 5.52 13.625 1 19.22 246 LEU A C 1
ATOM 1885 O O . LEU A 1 246 ? 47.906 5.5 13.938 1 19.22 246 LEU A O 1
ATOM 1889 N N . ILE A 1 247 ? 46.062 6.484 14.297 1 18.11 247 ILE A N 1
ATOM 1890 C CA . ILE A 1 247 ? 46.5 6.879 15.633 1 18.11 247 ILE A CA 1
ATOM 1891 C C . ILE A 1 247 ? 46.344 5.699 16.594 1 18.11 247 ILE A C 1
ATOM 1893 O O . ILE A 1 247 ? 45.25 5.121 16.719 1 18.11 247 ILE A O 1
ATOM 1897 N N . THR A 1 248 ? 47.438 4.922 17.016 1 19.72 248 THR A N 1
ATOM 1898 C CA . THR A 1 248 ? 47.781 3.826 17.922 1 19.72 248 THR A CA 1
ATOM 1899 C C . THR A 1 248 ? 47.594 4.25 19.375 1 19.72 248 THR A C 1
ATOM 1901 O O . THR A 1 248 ? 48.219 5.195 19.828 1 19.72 248 THR A O 1
ATOM 1904 N N . GLY A 1 249 ? 46.375 4.465 20 1 20.45 249 GLY A N 1
ATOM 1905 C CA . GLY A 1 249 ? 46.406 4.676 21.438 1 20.45 249 GLY A CA 1
ATOM 1906 C C . GLY A 1 249 ? 47.188 3.602 22.172 1 20.45 249 GLY A C 1
ATOM 1907 O O . GLY A 1 249 ? 47.188 2.436 21.781 1 20.45 249 GLY A O 1
ATOM 1908 N N . ASP A 1 250 ? 48.312 3.936 22.844 1 20.75 250 ASP A N 1
ATOM 1909 C CA . ASP A 1 250 ? 49.375 3.402 23.703 1 20.75 250 ASP A CA 1
ATOM 1910 C C . ASP A 1 250 ? 48.781 2.705 24.922 1 20.75 250 ASP A C 1
ATOM 1912 O O . ASP A 1 250 ? 47.781 3.15 25.484 1 20.75 250 ASP A O 1
ATOM 1916 N N . GLY A 1 251 ? 49.094 1.354 25.125 1 21.47 251 GLY A N 1
ATOM 1917 C CA . GLY A 1 251 ? 49.281 0.404 26.219 1 21.47 251 GLY A CA 1
ATOM 1918 C C . GLY A 1 251 ? 50.156 0.949 27.344 1 21.47 251 GLY A C 1
ATOM 1919 O O . GLY A 1 251 ? 50.312 0.292 28.375 1 21.47 251 GLY A O 1
ATOM 1920 N N . ASN A 1 252 ? 50.531 2.217 27.594 1 20.23 252 ASN A N 1
ATOM 1921 C CA . ASN A 1 252 ? 51.125 2.098 28.922 1 20.23 252 ASN A CA 1
ATOM 1922 C C . ASN A 1 252 ? 50.031 1.907 29.984 1 20.23 252 ASN A C 1
ATOM 1924 O O . ASN A 1 252 ? 48.938 2.469 29.891 1 20.23 252 ASN A O 1
ATOM 1928 N N . MET B 1 1 ? -9.094 -8.984 30.125 1 20.64 1 MET B N 1
ATOM 1929 C CA . MET B 1 1 ? -8.594 -7.812 29.406 1 20.64 1 MET B CA 1
ATOM 1930 C C . MET B 1 1 ? -7.574 -8.211 28.344 1 20.64 1 MET B C 1
ATOM 1932 O O . MET B 1 1 ? -6.441 -8.57 28.672 1 20.64 1 MET B O 1
ATOM 1936 N N . SER B 1 2 ? -7.918 -9 27.453 1 25.27 2 SER B N 1
ATOM 1937 C CA . SER B 1 2 ? -7.117 -9.695 26.453 1 25.27 2 SER B CA 1
ATOM 1938 C C . SER B 1 2 ? -6.203 -8.719 25.703 1 25.27 2 SER B C 1
ATOM 1940 O O . SER B 1 2 ? -6.648 -7.66 25.266 1 25.27 2 SER B O 1
ATOM 1942 N N . SER B 1 3 ? -5 -8.531 26.094 1 28.22 3 SER B N 1
ATOM 1943 C CA . SER B 1 3 ? -3.947 -7.676 25.547 1 28.22 3 SER B CA 1
ATOM 1944 C C . SER B 1 3 ? -3.938 -7.707 24.031 1 28.22 3 SER B C 1
ATOM 1946 O O . SER B 1 3 ? -3.645 -8.742 23.422 1 28.22 3 SER B O 1
ATOM 1948 N N . ILE B 1 4 ? -4.918 -7.199 23.422 1 33.47 4 ILE B N 1
ATOM 1949 C CA . ILE B 1 4 ? -4.875 -7.004 21.984 1 33.47 4 ILE B CA 1
ATOM 1950 C C . ILE B 1 4 ? -3.443 -6.723 21.531 1 33.47 4 ILE B C 1
ATOM 1952 O O . ILE B 1 4 ? -2.781 -5.836 22.078 1 33.47 4 ILE B O 1
ATOM 1956 N N . ASN B 1 5 ? -2.652 -7.652 21.328 1 36.34 5 ASN B N 1
ATOM 1957 C CA . ASN B 1 5 ? -1.294 -7.516 20.828 1 36.34 5 ASN B CA 1
ATOM 1958 C C . ASN B 1 5 ? -1.144 -6.266 19.953 1 36.34 5 ASN B C 1
ATOM 1960 O O . ASN B 1 5 ? -1.573 -6.25 18.797 1 36.34 5 ASN B O 1
ATOM 1964 N N . GLN B 1 6 ? -1.446 -5.035 20.406 1 44.25 6 GLN B N 1
ATOM 1965 C CA . GLN B 1 6 ? -1.212 -3.717 19.828 1 44.25 6 GLN B CA 1
ATOM 1966 C C . GLN B 1 6 ? 0.122 -3.668 19.078 1 44.25 6 GLN B C 1
ATOM 1968 O O . GLN B 1 6 ? 1.185 -3.688 19.703 1 44.25 6 GLN B O 1
ATOM 1973 N N . ASN B 1 7 ? 0.321 -4.379 18.078 1 54.62 7 ASN B N 1
ATOM 1974 C CA . ASN B 1 7 ? 1.548 -4.297 17.297 1 54.62 7 ASN B CA 1
ATOM 1975 C C . ASN B 1 7 ? 2.104 -2.877 17.266 1 54.62 7 ASN B C 1
ATOM 1977 O O . ASN B 1 7 ? 1.43 -1.951 16.812 1 54.62 7 ASN B O 1
ATOM 1981 N N . GLU B 1 8 ? 2.98 -2.557 18.156 1 77.44 8 GLU B N 1
ATOM 1982 C CA . GLU B 1 8 ? 3.672 -1.284 18.344 1 77.44 8 GLU B CA 1
ATOM 1983 C C . GLU B 1 8 ? 4.238 -0.764 17.031 1 77.44 8 GLU B C 1
ATOM 1985 O O . GLU B 1 8 ? 4.707 -1.545 16.203 1 77.44 8 GLU B O 1
ATOM 1990 N N . ASN B 1 9 ? 3.877 0.519 16.766 1 91.38 9 ASN B N 1
ATOM 1991 C CA . ASN B 1 9 ? 4.48 1.212 15.633 1 91.38 9 ASN B CA 1
ATOM 1992 C C . ASN B 1 9 ? 6.004 1.133 15.672 1 91.38 9 ASN B C 1
ATOM 1994 O O . ASN B 1 9 ? 6.613 1.326 16.734 1 91.38 9 ASN B O 1
ATOM 1998 N N . LYS B 1 10 ? 6.59 0.687 14.625 1 94.19 10 LYS B N 1
ATOM 1999 C CA . LYS B 1 10 ? 8.039 0.512 14.531 1 94.19 10 LYS B CA 1
ATOM 2000 C C . LYS B 1 10 ? 8.656 1.526 13.57 1 94.19 10 LYS B C 1
ATOM 2002 O O . LYS B 1 10 ? 8.375 1.503 12.375 1 94.19 10 LYS B O 1
ATOM 2007 N N . GLU B 1 11 ? 9.516 2.404 14.164 1 96.19 11 GLU B N 1
ATOM 2008 C CA . GLU B 1 11 ? 10.273 3.309 13.305 1 96.19 11 GLU B CA 1
ATOM 2009 C C . GLU B 1 11 ? 11.391 2.57 12.57 1 96.19 11 GLU B C 1
ATOM 2011 O O . GLU B 1 11 ? 12.266 1.971 13.203 1 96.19 11 GLU B O 1
ATOM 2016 N N . ILE B 1 12 ? 11.422 2.732 11.273 1 94.38 12 ILE B N 1
ATOM 2017 C CA . ILE B 1 12 ? 12.391 1.942 10.516 1 94.38 12 ILE B CA 1
ATOM 2018 C C . ILE B 1 12 ? 13.445 2.863 9.906 1 94.38 12 ILE B C 1
ATOM 2020 O O . ILE B 1 12 ? 14.453 2.396 9.375 1 94.38 12 ILE B O 1
ATOM 2024 N N . PHE B 1 13 ? 13.211 4.113 9.961 1 94.88 13 PHE B N 1
ATOM 2025 C CA . PHE B 1 13 ? 14.125 5.062 9.344 1 94.88 13 PHE B CA 1
ATOM 2026 C C . PHE B 1 13 ? 13.859 6.477 9.844 1 94.88 13 PHE B C 1
ATOM 2028 O O . PHE B 1 13 ? 12.711 6.836 10.117 1 94.88 13 PHE B O 1
ATOM 2035 N N . SER B 1 14 ? 14.875 7.242 10.016 1 96.56 14 SER B N 1
ATOM 2036 C CA . SER B 1 14 ? 14.773 8.664 10.32 1 96.56 14 SER B CA 1
ATOM 2037 C C . SER B 1 14 ? 15.914 9.453 9.688 1 96.56 14 SER B C 1
ATOM 2039 O O . SER B 1 14 ? 17.031 8.938 9.547 1 96.56 14 SER B O 1
ATOM 2041 N N . CYS B 1 15 ? 15.609 10.617 9.273 1 95.19 15 CYS B N 1
ATOM 2042 C CA . CYS B 1 15 ? 16.641 11.508 8.75 1 95.19 15 CYS B CA 1
ATOM 2043 C C . CYS B 1 15 ? 16.25 12.969 8.945 1 95.19 15 CYS B C 1
ATOM 2045 O O . CYS B 1 15 ? 15.141 13.266 9.375 1 95.19 15 CYS B O 1
ATOM 2047 N N . GLN B 1 16 ? 17.219 13.867 8.734 1 95.5 16 GLN B N 1
ATOM 2048 C CA . GLN B 1 16 ? 16.969 15.297 8.82 1 95.5 16 GLN B CA 1
ATOM 2049 C C . GLN B 1 16 ? 16.844 15.922 7.434 1 95.5 16 GLN B C 1
ATOM 2051 O O . GLN B 1 16 ? 17.625 15.602 6.531 1 95.5 16 GLN B O 1
ATOM 2056 N N . PHE B 1 17 ? 15.836 16.75 7.312 1 95.5 17 PHE B N 1
ATOM 2057 C CA . PHE B 1 17 ? 15.609 17.516 6.098 1 95.5 17 PHE B CA 1
ATOM 2058 C C . PHE B 1 17 ? 15.211 18.953 6.43 1 95.5 17 PHE B C 1
ATOM 2060 O O . PHE B 1 17 ? 14.117 19.188 6.938 1 95.5 17 PHE B O 1
ATOM 2067 N N . ARG B 1 18 ? 16.094 19.891 6.148 1 95.12 18 ARG B N 1
ATOM 2068 C CA . ARG B 1 18 ? 15.844 21.312 6.395 1 95.12 18 ARG B CA 1
ATOM 2069 C C . ARG B 1 18 ? 15.461 21.562 7.852 1 95.12 18 ARG B C 1
ATOM 2071 O O . ARG B 1 18 ? 14.516 22.297 8.133 1 95.12 18 ARG B O 1
ATOM 2078 N N . GLY B 1 19 ? 16.172 20.781 8.734 1 93.69 19 GLY B N 1
ATOM 2079 C CA . GLY B 1 19 ? 15.945 20.953 10.156 1 93.69 19 GLY B CA 1
ATOM 2080 C C . GLY B 1 19 ? 14.766 20.172 10.68 1 93.69 19 GLY B C 1
ATOM 2081 O O . GLY B 1 19 ? 14.469 20.203 11.875 1 93.69 19 GLY B O 1
ATOM 2082 N N . LEU B 1 20 ? 14.078 19.516 9.836 1 96.31 20 LEU B N 1
ATOM 2083 C CA . LEU B 1 20 ? 12.922 18.703 10.195 1 96.31 20 LEU B CA 1
ATOM 2084 C C . LEU B 1 20 ? 13.273 17.219 10.195 1 96.31 20 LEU B C 1
ATOM 2086 O O . LEU B 1 20 ? 13.906 16.734 9.25 1 96.31 20 LEU B O 1
ATOM 2090 N N . GLU B 1 21 ? 12.859 16.578 11.281 1 97.44 21 GLU B N 1
ATOM 2091 C CA . GLU B 1 21 ? 13.047 15.125 11.312 1 97.44 21 GLU B CA 1
ATOM 2092 C C . GLU B 1 21 ? 11.969 14.406 10.508 1 97.44 21 GLU B C 1
ATOM 2094 O O . GLU B 1 21 ? 10.781 14.562 10.781 1 97.44 21 GLU B O 1
ATOM 2099 N N . PHE B 1 22 ? 12.422 13.656 9.523 1 97.56 22 PHE B N 1
ATOM 2100 C CA . PHE B 1 22 ? 11.539 12.781 8.758 1 97.56 22 PHE B CA 1
ATOM 2101 C C . PHE B 1 22 ? 11.68 11.336 9.227 1 97.56 22 PHE B C 1
ATOM 2103 O O . PHE B 1 22 ? 12.789 10.797 9.273 1 97.56 22 PHE B O 1
ATOM 2110 N N . CYS B 1 23 ? 10.547 10.734 9.539 1 97.75 23 CYS B N 1
ATOM 2111 C CA . CYS B 1 23 ? 10.562 9.352 10 1 97.75 23 CYS B CA 1
ATOM 2112 C C . CYS B 1 23 ? 9.648 8.477 9.156 1 97.75 23 CYS B C 1
ATOM 2114 O O . CYS B 1 23 ? 8.594 8.938 8.703 1 97.75 23 CYS B O 1
ATOM 2116 N N . CYS B 1 24 ? 10.102 7.262 8.93 1 97.75 24 CYS B N 1
ATOM 2117 C CA . CYS B 1 24 ? 9.25 6.211 8.375 1 97.75 24 CYS B CA 1
ATOM 2118 C C . CYS B 1 24 ? 8.875 5.191 9.445 1 97.75 24 CYS B C 1
ATOM 2120 O O . CYS B 1 24 ? 9.75 4.613 10.094 1 97.75 24 CYS B O 1
ATOM 2122 N N . VAL B 1 25 ? 7.602 4.965 9.602 1 97.62 25 VAL B N 1
ATOM 2123 C CA . VAL B 1 25 ? 7.109 4.098 10.664 1 97.62 25 VAL B CA 1
ATOM 2124 C C . VAL B 1 25 ? 6.199 3.021 10.07 1 97.62 25 VAL B C 1
ATOM 2126 O O . VAL B 1 25 ? 5.348 3.316 9.227 1 97.62 25 VAL B O 1
ATOM 2129 N N . VAL B 1 26 ? 6.449 1.81 10.391 1 93.94 26 VAL B N 1
ATOM 2130 C CA . VAL B 1 26 ? 5.531 0.725 10.062 1 93.94 26 VAL B CA 1
ATOM 2131 C C . VAL B 1 26 ? 4.555 0.503 11.211 1 93.94 26 VAL B C 1
ATOM 2133 O O . VAL B 1 26 ? 4.969 0.233 12.344 1 93.94 26 VAL B O 1
ATOM 2136 N N . GLY B 1 27 ? 3.244 0.625 10.906 1 94.38 27 GLY B N 1
ATOM 2137 C CA . GLY B 1 27 ? 2.266 0.425 11.969 1 94.38 27 GLY B CA 1
ATOM 2138 C C . GLY B 1 27 ? 0.928 1.079 11.672 1 94.38 27 GLY B C 1
ATOM 2139 O O . GLY B 1 27 ? 0.586 1.312 10.508 1 94.38 27 GLY B O 1
ATOM 2140 N N . ASP B 1 28 ? 0.163 1.274 12.734 1 93.38 28 ASP B N 1
ATOM 2141 C CA . ASP B 1 28 ? -1.192 1.812 12.664 1 93.38 28 ASP B CA 1
ATOM 2142 C C . ASP B 1 28 ? -1.21 3.303 12.992 1 93.38 28 ASP B C 1
ATOM 2144 O O . ASP B 1 28 ? -0.835 3.705 14.094 1 93.38 28 ASP B O 1
ATOM 2148 N N . ILE B 1 29 ? -1.672 4.047 12.086 1 96.38 29 ILE B N 1
ATOM 2149 C CA . ILE B 1 29 ? -1.697 5.496 12.258 1 96.38 29 ILE B CA 1
ATOM 2150 C C . ILE B 1 29 ? -2.586 5.859 13.445 1 96.38 29 ILE B C 1
ATOM 2152 O O . ILE B 1 29 ? -2.355 6.871 14.117 1 96.38 29 ILE B O 1
ATOM 2156 N N . LEU B 1 30 ? -3.561 5.066 13.828 1 95.38 30 LEU B N 1
ATOM 2157 C CA . LEU B 1 30 ? -4.477 5.359 14.922 1 95.38 30 LEU B CA 1
ATOM 2158 C C . LEU B 1 30 ? -3.762 5.27 16.266 1 95.38 30 LEU B C 1
ATOM 2160 O O . LEU B 1 30 ? -4.246 5.801 17.266 1 95.38 30 LEU B O 1
ATOM 2164 N N . SER B 1 31 ? -2.562 4.629 16.25 1 94.81 31 SER B N 1
ATOM 2165 C CA . SER B 1 31 ? -1.79 4.461 17.469 1 94.81 31 SER B CA 1
ATOM 2166 C C . SER B 1 31 ? -0.633 5.453 17.531 1 94.81 31 SER B C 1
ATOM 2168 O O . SER B 1 31 ? 0.265 5.312 18.375 1 94.81 31 SER B O 1
ATOM 2170 N N . SER B 1 32 ? -0.667 6.383 16.609 1 95.88 32 SER B N 1
ATOM 2171 C CA . SER B 1 32 ? 0.4 7.379 16.609 1 95.88 32 SER B CA 1
ATOM 2172 C C . SER B 1 32 ? 0.35 8.258 17.844 1 95.88 32 SER B C 1
ATOM 2174 O O . SER B 1 32 ? -0.731 8.594 18.328 1 95.88 32 SER B O 1
ATOM 2176 N N . ASN B 1 33 ? 1.548 8.672 18.266 1 94 33 ASN B N 1
ATOM 2177 C CA . ASN B 1 33 ? 1.632 9.484 19.469 1 94 33 ASN B CA 1
ATOM 2178 C C . ASN B 1 33 ? 2.131 10.891 19.172 1 94 33 ASN B C 1
ATOM 2180 O O . ASN B 1 33 ? 2.586 11.602 20.078 1 94 33 ASN B O 1
ATOM 2184 N N . THR B 1 34 ? 2.111 11.336 17.969 1 97.75 34 THR B N 1
ATOM 2185 C CA . THR B 1 34 ? 2.471 12.703 17.625 1 97.75 34 THR B CA 1
ATOM 2186 C C . THR B 1 34 ? 1.365 13.672 18.031 1 97.75 34 THR B C 1
ATOM 2188 O O . THR B 1 34 ? 0.262 13.25 18.391 1 97.75 34 THR B O 1
ATOM 2191 N N . ASP B 1 35 ? 1.686 14.992 17.953 1 97.69 35 ASP B N 1
ATOM 2192 C CA . ASP B 1 35 ? 0.725 16.016 18.344 1 97.69 35 ASP B CA 1
ATOM 2193 C C . ASP B 1 35 ? -0.506 15.992 17.438 1 97.69 35 ASP B C 1
ATOM 2195 O O . ASP B 1 35 ? -1.603 16.359 17.859 1 97.69 35 ASP B O 1
ATOM 2199 N N . CYS B 1 36 ? -0.233 15.477 16.234 1 97.75 36 CYS B N 1
ATOM 2200 C CA . CYS B 1 36 ? -1.299 15.602 15.242 1 97.75 36 CYS B CA 1
ATOM 2201 C C . CYS B 1 36 ? -1.224 14.484 14.211 1 97.75 36 CYS B C 1
ATOM 2203 O O . CYS B 1 36 ? -0.132 14.047 13.844 1 97.75 36 CYS B O 1
ATOM 2205 N N . ILE B 1 37 ? -2.467 14.055 13.82 1 98.38 37 ILE B N 1
ATOM 2206 C CA . ILE B 1 37 ? -2.604 13.203 12.648 1 98.38 37 ILE B CA 1
ATOM 2207 C C . ILE B 1 37 ? -3.227 13.992 11.492 1 98.38 37 ILE B C 1
ATOM 2209 O O . ILE B 1 37 ? -4.188 14.734 11.695 1 98.38 37 ILE B O 1
ATOM 2213 N N . GLY B 1 38 ? -2.617 13.906 10.32 1 98.31 38 GLY B N 1
ATOM 2214 C CA . GLY B 1 38 ? -3.199 14.492 9.117 1 98.31 38 GLY B CA 1
ATOM 2215 C C . GLY B 1 38 ? -3.773 13.453 8.172 1 98.31 38 GLY B C 1
ATOM 2216 O O . GLY B 1 38 ? -3.193 12.383 7.992 1 98.31 38 GLY B O 1
ATOM 2217 N N . ALA B 1 39 ? -4.902 13.789 7.527 1 97.25 39 ALA B N 1
ATOM 2218 C CA . ALA B 1 39 ? -5.523 12.898 6.551 1 97.25 39 ALA B CA 1
ATOM 2219 C C . ALA B 1 39 ? -6.273 13.695 5.484 1 97.25 39 ALA B C 1
ATOM 2221 O O . ALA B 1 39 ? -6.781 14.781 5.758 1 97.25 39 ALA B O 1
ATOM 2222 N N . ILE B 1 40 ? -6.316 13.109 4.285 1 94.75 40 ILE B N 1
ATOM 2223 C CA . ILE B 1 40 ? -7.094 13.742 3.223 1 94.75 40 ILE B CA 1
ATOM 2224 C C . ILE B 1 40 ? -8.477 13.094 3.141 1 94.75 40 ILE B C 1
ATOM 2226 O O . ILE B 1 40 ? -8.641 11.922 3.469 1 94.75 40 ILE B O 1
ATOM 2230 N N . CYS B 1 41 ? -9.492 13.883 2.795 1 92.81 41 CYS B N 1
ATOM 2231 C CA . CYS B 1 41 ? -10.867 13.414 2.643 1 92.81 41 CYS B CA 1
ATOM 2232 C C . CYS B 1 41 ? -11.516 14.023 1.404 1 92.81 41 CYS B C 1
ATOM 2234 O O . CYS B 1 41 ? -10.867 14.758 0.656 1 92.81 41 CYS B O 1
ATOM 2236 N N . ASP B 1 42 ? -12.734 13.578 1.161 1 89.69 42 ASP B N 1
ATOM 2237 C CA . ASP B 1 42 ? -13.461 14.133 0.024 1 89.69 42 ASP B CA 1
ATOM 2238 C C . ASP B 1 42 ? -13.969 15.547 0.333 1 89.69 42 ASP B C 1
ATOM 2240 O O . ASP B 1 42 ? -14 15.961 1.494 1 89.69 42 ASP B O 1
ATOM 2244 N N . SER B 1 43 ? -14.398 16.234 -0.728 1 88.5 43 SER B N 1
ATOM 2245 C CA . SER B 1 43 ? -14.766 17.641 -0.606 1 88.5 43 SER B CA 1
ATOM 2246 C C . SER B 1 43 ? -15.953 17.828 0.326 1 88.5 43 SER B C 1
ATOM 2248 O O . SER B 1 43 ? -16.141 18.906 0.909 1 88.5 43 SER B O 1
ATOM 2250 N N . ASN B 1 44 ? -16.719 16.766 0.503 1 89.19 44 ASN B N 1
ATOM 2251 C CA . ASN B 1 44 ? -17.906 16.859 1.357 1 89.19 44 ASN B CA 1
ATOM 2252 C C . ASN B 1 44 ? -17.578 16.469 2.797 1 89.19 44 ASN B C 1
ATOM 2254 O O . ASN B 1 44 ? -18.453 16.516 3.666 1 89.19 44 ASN B O 1
ATOM 2258 N N . PHE B 1 45 ? -16.422 16.094 3.07 1 93.69 45 PHE B N 1
ATOM 2259 C CA . PHE B 1 45 ? -16.016 15.633 4.391 1 93.69 45 PHE B CA 1
ATOM 2260 C C . PHE B 1 45 ? -16.938 14.508 4.875 1 93.69 45 PHE B C 1
ATOM 2262 O O . PHE B 1 45 ? -17.375 14.523 6.023 1 93.69 45 PHE B O 1
ATOM 2269 N N . SER B 1 46 ? -17.25 13.57 4.023 1 92.19 46 SER B N 1
ATOM 2270 C CA . SER B 1 46 ? -18.172 12.5 4.379 1 92.19 46 SER B CA 1
ATOM 2271 C C . SER B 1 46 ? -17.562 11.562 5.418 1 92.19 46 SER B C 1
ATOM 2273 O O . SER B 1 46 ? -18.266 11.047 6.285 1 92.19 46 SER B O 1
ATOM 2275 N N . LEU B 1 47 ? -16.312 11.273 5.34 1 94.62 47 LEU B N 1
ATOM 2276 C CA . LEU B 1 47 ? -15.547 10.438 6.254 1 94.62 47 LEU B CA 1
ATOM 2277 C C . LEU B 1 47 ? -16.141 9.031 6.328 1 94.62 47 LEU B C 1
ATOM 2279 O O . LEU B 1 47 ? -16.344 8.5 7.418 1 94.62 47 LEU B O 1
ATOM 2283 N N . THR B 1 48 ? -16.406 8.422 5.168 1 89.88 48 THR B N 1
ATOM 2284 C CA . THR B 1 48 ? -17.125 7.156 5.141 1 89.88 48 THR B CA 1
ATOM 2285 C C . THR B 1 48 ? -16.219 6.031 4.648 1 89.88 48 THR B C 1
ATOM 2287 O O . THR B 1 48 ? -16.625 4.871 4.605 1 89.88 48 THR B O 1
ATOM 2290 N N . PHE B 1 49 ? -15.047 6.34 4.242 1 83.56 49 PHE B N 1
ATOM 2291 C CA . PHE B 1 49 ? -14.141 5.309 3.756 1 83.56 49 PHE B CA 1
ATOM 2292 C C . PHE B 1 49 ? -12.695 5.629 4.141 1 83.56 49 PHE B C 1
ATOM 2294 O O . PHE B 1 49 ? -12.391 6.754 4.547 1 83.56 49 PHE B O 1
ATOM 2301 N N . GLY B 1 50 ? -11.914 4.602 4.145 1 87.56 50 GLY B N 1
ATOM 2302 C CA . GLY B 1 50 ? -10.477 4.773 4.277 1 87.56 50 GLY B CA 1
ATOM 2303 C C . GLY B 1 50 ? -10.055 5.262 5.652 1 87.56 50 GLY B C 1
ATOM 2304 O O . GLY B 1 50 ? -10.672 4.902 6.66 1 87.56 50 GLY B O 1
ATOM 2305 N N . LEU B 1 51 ? -8.984 5.941 5.617 1 93.19 51 LEU B N 1
ATOM 2306 C CA . LEU B 1 51 ? -8.359 6.387 6.855 1 93.19 51 LEU B CA 1
ATOM 2307 C C . LEU B 1 51 ? -9.273 7.336 7.621 1 93.19 51 LEU B C 1
ATOM 2309 O O . LEU B 1 51 ? -9.344 7.281 8.852 1 93.19 51 LEU B O 1
ATOM 2313 N N . THR B 1 52 ? -10.023 8.25 6.969 1 95.44 52 THR B N 1
ATOM 2314 C CA . THR B 1 52 ? -10.836 9.227 7.684 1 95.44 52 THR B CA 1
ATOM 2315 C C . THR B 1 52 ? -12.016 8.539 8.367 1 95.44 52 THR B C 1
ATOM 2317 O O . THR B 1 52 ? -12.453 8.969 9.445 1 95.44 52 THR B O 1
ATOM 2320 N N . LYS B 1 53 ? -12.5 7.508 7.75 1 93.56 53 LYS B N 1
ATOM 2321 C CA . LYS B 1 53 ? -13.516 6.723 8.445 1 93.56 53 LYS B CA 1
ATOM 2322 C C . LYS B 1 53 ? -12.953 6.094 9.711 1 93.56 53 LYS B C 1
ATOM 2324 O O . LYS B 1 53 ? -13.602 6.121 10.766 1 93.56 53 LYS B O 1
ATOM 2329 N N . ALA B 1 54 ? -11.812 5.48 9.594 1 93.12 54 ALA B N 1
ATOM 2330 C CA . ALA B 1 54 ? -11.156 4.848 10.734 1 93.12 54 ALA B CA 1
ATOM 2331 C C . ALA B 1 54 ? -10.906 5.855 11.852 1 93.12 54 ALA B C 1
ATOM 2333 O O . ALA B 1 54 ? -11.086 5.539 13.031 1 93.12 54 ALA B O 1
ATOM 2334 N N . ILE B 1 55 ? -10.492 7.051 11.477 1 96.44 55 ILE B N 1
ATOM 2335 C CA . ILE B 1 55 ? -10.242 8.109 12.453 1 96.44 55 ILE B CA 1
ATOM 2336 C C . ILE B 1 55 ? -11.555 8.484 13.148 1 96.44 55 ILE B C 1
ATOM 2338 O O . ILE B 1 55 ? -11.609 8.578 14.375 1 96.44 55 ILE B O 1
ATOM 2342 N N . LYS B 1 56 ? -12.547 8.734 12.367 1 96.31 56 LYS B N 1
ATOM 2343 C CA . LYS B 1 56 ? -13.852 9.078 12.914 1 96.31 56 LYS B CA 1
ATOM 2344 C C . LYS B 1 56 ? -14.336 8.016 13.891 1 96.31 56 LYS B C 1
ATOM 2346 O O . LYS B 1 56 ? -14.805 8.336 14.992 1 96.31 56 LYS B O 1
ATOM 2351 N N . ASP B 1 57 ? -14.227 6.762 13.547 1 94.62 57 ASP B N 1
ATOM 2352 C CA . ASP B 1 57 ? -14.672 5.648 14.383 1 94.62 57 ASP B CA 1
ATOM 2353 C C . ASP B 1 57 ? -13.883 5.598 15.695 1 94.62 57 ASP B C 1
ATOM 2355 O O . ASP B 1 57 ? -14.461 5.348 16.75 1 94.62 57 ASP B O 1
ATOM 2359 N N . ALA B 1 58 ? -12.633 5.805 15.586 1 94.81 58 ALA B N 1
ATOM 2360 C CA . ALA B 1 58 ? -11.773 5.75 16.766 1 94.81 58 ALA B CA 1
ATOM 2361 C C . ALA B 1 58 ? -12 6.957 17.672 1 94.81 58 ALA B C 1
ATOM 2363 O O . ALA B 1 58 ? -11.906 6.848 18.891 1 94.81 58 ALA B O 1
ATOM 2364 N N . ALA B 1 59 ? -12.234 8.102 17.078 1 94.44 59 ALA B N 1
ATOM 2365 C CA . ALA B 1 59 ? -12.414 9.336 17.828 1 94.44 59 ALA B CA 1
ATOM 2366 C C . ALA B 1 59 ? -13.758 9.344 18.562 1 94.44 59 ALA B C 1
ATOM 2368 O O . ALA B 1 59 ? -13.906 10.008 19.594 1 94.44 59 ALA B O 1
ATOM 2369 N N . GLY B 1 60 ? -14.734 8.672 17.953 1 90.5 60 GLY B N 1
ATOM 2370 C CA . GLY B 1 60 ? -16.031 8.555 18.609 1 90.5 60 GLY B CA 1
ATOM 2371 C C . GLY B 1 60 ? -17.078 9.461 18.016 1 90.5 60 GLY B C 1
ATOM 2372 O O . GLY B 1 60 ? -16.812 10.227 17.094 1 90.5 60 GLY B O 1
ATOM 2373 N N . ASP B 1 61 ? -18.25 9.43 18.609 1 83.25 61 ASP B N 1
ATOM 2374 C CA . ASP B 1 61 ? -19.469 9.969 18.016 1 83.25 61 ASP B CA 1
ATOM 2375 C C . ASP B 1 61 ? -19.422 11.492 17.969 1 83.25 61 ASP B C 1
ATOM 2377 O O . ASP B 1 61 ? -20.062 12.117 17.109 1 83.25 61 ASP B O 1
ATOM 2381 N N . ASP B 1 62 ? -18.703 12.117 18.75 1 88.62 62 ASP B N 1
ATOM 2382 C CA . ASP B 1 62 ? -18.688 13.578 18.812 1 88.62 62 ASP B CA 1
ATOM 2383 C C . ASP B 1 62 ? -17.797 14.156 17.703 1 88.62 62 ASP B C 1
ATOM 2385 O O . ASP B 1 62 ? -17.812 15.367 17.484 1 88.62 62 ASP B O 1
ATOM 2389 N N . PHE B 1 63 ? -17.141 13.344 17 1 94.38 63 PHE B N 1
ATOM 2390 C CA . PHE B 1 63 ? -16.172 13.805 16 1 94.38 63 PHE B CA 1
ATOM 2391 C C . PHE B 1 63 ? -16.859 14.547 14.867 1 94.38 63 PHE B C 1
ATOM 2393 O O . PHE B 1 63 ? -16.422 15.633 14.477 1 94.38 63 PHE B O 1
ATOM 2400 N N . SER B 1 64 ? -17.953 14 14.406 1 92.88 64 SER B N 1
ATOM 2401 C CA . SER B 1 64 ? -18.656 14.586 13.281 1 92.88 64 SER B CA 1
ATOM 2402 C C . SER B 1 64 ? -19.266 15.938 13.656 1 92.88 64 SER B C 1
ATOM 2404 O O . SER B 1 64 ? -19.234 16.875 12.867 1 92.88 64 SER B O 1
ATOM 2406 N N . LEU B 1 65 ? -19.828 15.969 14.82 1 92.56 65 LEU B N 1
ATOM 2407 C CA . LEU B 1 65 ? -20.406 17.219 15.289 1 92.56 65 LEU B CA 1
ATOM 2408 C C . LEU B 1 65 ? -19.328 18.297 15.461 1 92.56 65 LEU B C 1
ATOM 2410 O O . LEU B 1 65 ? -19.516 19.438 15.062 1 92.56 65 LEU B O 1
ATOM 2414 N N . ASN B 1 66 ? -18.25 17.906 16.047 1 94.19 66 ASN B N 1
ATOM 2415 C CA . ASN B 1 66 ? -17.125 18.812 16.188 1 94.19 66 ASN B CA 1
ATOM 2416 C C . ASN B 1 66 ? -16.594 19.297 14.844 1 94.19 66 ASN B C 1
ATOM 2418 O O . ASN B 1 66 ? -16.266 20.469 14.688 1 94.19 66 ASN B O 1
ATOM 2422 N N . LEU B 1 67 ? -16.578 18.375 13.883 1 96.12 67 LEU B N 1
ATOM 2423 C CA . LEU B 1 67 ? -16.109 18.734 12.547 1 96.12 67 LEU B CA 1
ATOM 2424 C C . LEU B 1 67 ? -17.016 19.797 11.922 1 96.12 67 LEU B C 1
ATOM 2426 O O . LEU B 1 67 ? -16.531 20.766 11.352 1 96.12 67 LEU B O 1
ATOM 2430 N N . GLN B 1 68 ? -18.281 19.594 12.086 1 93.69 68 GLN B N 1
ATOM 2431 C CA . GLN B 1 68 ? -19.234 20.547 11.531 1 93.69 68 GLN B CA 1
ATOM 2432 C C . GLN B 1 68 ? -19.062 21.922 12.156 1 93.69 68 GLN B C 1
ATOM 2434 O O . GLN B 1 68 ? -19.094 22.938 11.461 1 93.69 68 GLN B O 1
ATOM 2439 N N . ARG B 1 69 ? -18.891 21.953 13.422 1 94.75 69 ARG B N 1
ATOM 2440 C CA . ARG B 1 69 ? -18.688 23.203 14.133 1 94.75 69 ARG B CA 1
ATOM 2441 C C . ARG B 1 69 ? -17.406 23.906 13.656 1 94.75 69 ARG B C 1
ATOM 2443 O O . ARG B 1 69 ? -17.422 25.109 13.375 1 94.75 69 ARG B O 1
ATOM 2450 N N . GLU B 1 70 ? -16.375 23.141 13.555 1 95.12 70 GLU B N 1
ATOM 2451 C CA . GLU B 1 70 ? -15.086 23.734 13.18 1 95.12 70 GLU B CA 1
ATOM 2452 C C . GLU B 1 70 ? -15.078 24.188 11.727 1 95.12 70 GLU B C 1
ATOM 2454 O O . GLU B 1 70 ? -14.438 25.172 11.375 1 95.12 70 GLU B O 1
ATOM 2459 N N . ARG B 1 71 ? -15.797 23.469 10.914 1 93.56 71 ARG B N 1
ATOM 2460 C CA . ARG B 1 71 ? -15.891 23.844 9.508 1 93.56 71 ARG B CA 1
ATOM 2461 C C . ARG B 1 71 ? -16.562 25.203 9.352 1 93.56 71 ARG B C 1
ATOM 2463 O O . ARG B 1 71 ? -16.266 25.953 8.414 1 93.56 71 ARG B O 1
ATOM 2470 N N . ARG B 1 72 ? -17.406 25.547 10.203 1 92.06 72 ARG B N 1
ATOM 2471 C CA . ARG B 1 72 ? -18.094 26.844 10.172 1 92.06 72 ARG B CA 1
ATOM 2472 C C . ARG B 1 72 ? -17.172 27.953 10.656 1 92.06 72 ARG B C 1
ATOM 2474 O O . ARG B 1 72 ? -17.297 29.109 10.219 1 92.06 72 ARG B O 1
ATOM 2481 N N . LYS B 1 73 ? -16.281 27.562 11.484 1 92.12 73 LYS B N 1
ATOM 2482 C CA . LYS B 1 73 ? -15.422 28.547 12.133 1 92.12 73 LYS B CA 1
ATOM 2483 C C . LYS B 1 73 ? -14.164 28.828 11.312 1 92.12 73 LYS B C 1
ATOM 2485 O O . LYS B 1 73 ? -13.609 29.922 11.359 1 92.12 73 LYS B O 1
ATOM 2490 N N . GLN B 1 74 ? -13.742 27.75 10.664 1 88.88 74 GLN B N 1
ATOM 2491 C CA . GLN B 1 74 ? -12.453 27.859 9.992 1 88.88 74 GLN B CA 1
ATOM 2492 C C . GLN B 1 74 ? -12.641 28.094 8.492 1 88.88 74 GLN B C 1
ATOM 2494 O O . GLN B 1 74 ? -13.5 27.469 7.863 1 88.88 74 GLN B O 1
ATOM 2499 N N . SER B 1 75 ? -11.938 29.016 7.918 1 78.06 75 SER B N 1
ATOM 2500 C CA . SER B 1 75 ? -11.992 29.312 6.492 1 78.06 75 SER B CA 1
ATOM 2501 C C . SER B 1 75 ? -10.82 28.703 5.742 1 78.06 75 SER B C 1
ATOM 2503 O O . SER B 1 75 ? -10.758 28.766 4.512 1 78.06 75 SER B O 1
ATOM 2505 N N . SER B 1 76 ? -10.086 27.922 6.336 1 77.88 76 SER B N 1
ATOM 2506 C CA . SER B 1 76 ? -8.875 27.359 5.75 1 77.88 76 SER B CA 1
ATOM 2507 C C . SER B 1 76 ? -9.195 26.141 4.887 1 77.88 76 SER B C 1
ATOM 2509 O O . SER B 1 76 ? -10.273 25.562 5.004 1 77.88 76 SER B O 1
ATOM 2511 N N . SER B 1 77 ? -8.273 25.875 3.984 1 87.44 77 SER B N 1
ATOM 2512 C CA . SER B 1 77 ? -8.375 24.703 3.104 1 87.44 77 SER B CA 1
ATOM 2513 C C . SER B 1 77 ? -8.273 23.406 3.887 1 87.44 77 SER B C 1
ATOM 2515 O O . SER B 1 77 ? -8.742 22.359 3.432 1 87.44 77 SER B O 1
ATOM 2517 N N . ALA B 1 78 ? -7.672 23.5 5.059 1 94.62 78 ALA B N 1
ATOM 2518 C CA . ALA B 1 78 ? -7.617 22.375 5.984 1 94.62 78 ALA B CA 1
ATOM 2519 C C . ALA B 1 78 ? -8.32 22.703 7.297 1 94.62 78 ALA B C 1
ATOM 2521 O O . ALA B 1 78 ? -8.32 23.859 7.734 1 94.62 78 ALA B O 1
ATOM 2522 N N . ILE B 1 79 ? -8.953 21.672 7.883 1 96.88 79 ILE B N 1
ATOM 2523 C CA . ILE B 1 79 ? -9.703 21.844 9.125 1 96.88 79 ILE B CA 1
ATOM 2524 C C . ILE B 1 79 ? -9.023 21.062 10.25 1 96.88 79 ILE B C 1
ATOM 2526 O O . ILE B 1 79 ? -8.656 19.906 10.078 1 96.88 79 ILE B O 1
ATOM 2530 N N . SER B 1 80 ? -8.82 21.75 11.32 1 97.12 80 SER B N 1
ATOM 2531 C CA . SER B 1 80 ? -8.227 21.094 12.484 1 97.12 80 SER B CA 1
ATOM 2532 C C . SER B 1 80 ? -9.273 20.812 13.555 1 97.12 80 SER B C 1
ATOM 2534 O O . SER B 1 80 ? -10.172 21.641 13.781 1 97.12 80 SER B O 1
ATOM 2536 N N . LEU B 1 81 ? -9.18 19.703 14.172 1 96.25 81 LEU B N 1
ATOM 2537 C CA . LEU B 1 81 ? -10.031 19.297 15.289 1 96.25 81 LEU B CA 1
ATOM 2538 C C . LEU B 1 81 ? -9.203 18.953 16.516 1 96.25 81 LEU B C 1
ATOM 2540 O O . LEU B 1 81 ? -8.273 18.156 16.438 1 96.25 81 LEU B O 1
ATOM 2544 N N . ARG B 1 82 ? -9.531 19.578 17.609 1 94.69 82 ARG B N 1
ATOM 2545 C CA . ARG B 1 82 ? -8.945 19.156 18.875 1 94.69 82 ARG B CA 1
ATOM 2546 C C . ARG B 1 82 ? -9.695 17.953 19.453 1 94.69 82 ARG B C 1
ATOM 2548 O O . ARG B 1 82 ? -10.922 17.984 19.547 1 94.69 82 ARG B O 1
ATOM 2555 N N . LEU B 1 83 ? -8.961 16.938 19.797 1 93.31 83 LEU B N 1
ATOM 2556 C CA . LEU B 1 83 ? -9.586 15.711 20.266 1 93.31 83 LEU B CA 1
ATOM 2557 C C . LEU B 1 83 ? -9.711 15.711 21.781 1 93.31 83 LEU B C 1
ATOM 2559 O O . LEU B 1 83 ? -8.891 16.312 22.469 1 93.31 83 LEU B O 1
ATOM 2563 N N . SER B 1 84 ? -10.789 14.992 22.172 1 84.38 84 SER B N 1
ATOM 2564 C CA . SER B 1 84 ? -10.93 14.766 23.609 1 84.38 84 SER B CA 1
ATOM 2565 C C . SER B 1 84 ? -9.914 13.75 24.109 1 84.38 84 SER B C 1
ATOM 2567 O O . SER B 1 84 ? -9.43 12.914 23.344 1 84.38 84 SER B O 1
ATOM 2569 N N . ARG B 1 85 ? -9.602 13.797 25.391 1 77.75 85 ARG B N 1
ATOM 2570 C CA . ARG B 1 85 ? -8.602 12.914 25.984 1 77.75 85 ARG B CA 1
ATOM 2571 C C . ARG B 1 85 ? -9.141 11.492 26.125 1 77.75 85 ARG B C 1
ATOM 2573 O O . ARG B 1 85 ? -8.367 10.539 26.234 1 77.75 85 ARG B O 1
ATOM 2580 N N . ASN B 1 86 ? -10.391 11.352 25.953 1 78.44 86 ASN B N 1
ATOM 2581 C CA . ASN B 1 86 ? -10.969 10.039 26.203 1 78.44 86 ASN B CA 1
ATOM 2582 C C . ASN B 1 86 ? -11.352 9.32 24.922 1 78.44 86 ASN B C 1
ATOM 2584 O O . ASN B 1 86 ? -12.172 8.406 24.938 1 78.44 86 ASN B O 1
ATOM 2588 N N . CYS B 1 87 ? -10.703 9.703 23.922 1 85.5 87 CYS B N 1
ATOM 2589 C CA . CYS B 1 87 ? -11.07 9 22.703 1 85.5 87 CYS B CA 1
ATOM 2590 C C . CYS B 1 87 ? -10.047 7.926 22.359 1 85.5 87 CYS B C 1
ATOM 2592 O O . CYS B 1 87 ? -9.125 7.676 23.141 1 85.5 87 CYS B O 1
ATOM 2594 N N . GLY B 1 88 ? -10.25 7.148 21.281 1 88.44 88 GLY B N 1
ATOM 2595 C CA . GLY B 1 88 ? -9.43 6.02 20.875 1 88.44 88 GLY B CA 1
ATOM 2596 C C . GLY B 1 88 ? -8.141 6.43 20.188 1 88.44 88 GLY B C 1
ATOM 2597 O O . GLY B 1 88 ? -7.41 5.586 19.672 1 88.44 88 GLY B O 1
ATOM 2598 N N . LEU B 1 89 ? -7.879 7.766 20.25 1 93.88 89 LEU B N 1
ATOM 2599 C CA . LEU B 1 89 ? -6.664 8.281 19.625 1 93.88 89 LEU B CA 1
ATOM 2600 C C . LEU B 1 89 ? -5.746 8.914 20.672 1 93.88 89 LEU B C 1
ATOM 2602 O O . LEU B 1 89 ? -6.211 9.391 21.703 1 93.88 89 LEU B O 1
ATOM 2606 N N . ARG B 1 90 ? -4.477 8.898 20.406 1 92.88 90 ARG B N 1
ATOM 2607 C CA . ARG B 1 90 ? -3.504 9.391 21.375 1 92.88 90 ARG B CA 1
ATOM 2608 C C . ARG B 1 90 ? -3.021 10.789 21.016 1 92.88 90 ARG B C 1
ATOM 2610 O O . ARG B 1 90 ? -2.34 11.438 21.812 1 92.88 90 ARG B O 1
ATOM 2617 N N . THR B 1 91 ? -3.389 11.219 19.828 1 94.81 91 THR B N 1
ATOM 2618 C CA . THR B 1 91 ? -2.977 12.539 19.375 1 94.81 91 THR B CA 1
ATOM 2619 C C . THR B 1 91 ? -3.906 13.625 19.922 1 94.81 91 THR B C 1
ATOM 2621 O O . THR B 1 91 ? -5.027 13.328 20.344 1 94.81 91 THR B O 1
ATOM 2624 N N . ASN B 1 92 ? -3.43 14.914 19.891 1 94.75 92 ASN B N 1
ATOM 2625 C CA . ASN B 1 92 ? -4.219 16.047 20.375 1 94.75 92 ASN B CA 1
ATOM 2626 C C . ASN B 1 92 ? -5.105 16.609 19.266 1 94.75 92 ASN B C 1
ATOM 2628 O O . ASN B 1 92 ? -6.199 17.109 19.547 1 94.75 92 ASN B O 1
ATOM 2632 N N . PHE B 1 93 ? -4.594 16.547 18.047 1 96.62 93 PHE B N 1
ATOM 2633 C CA . PHE B 1 93 ? -5.293 17.188 16.922 1 96.62 93 PHE B CA 1
ATOM 2634 C C . PHE B 1 93 ? -5.41 16.219 15.75 1 96.62 93 PHE B C 1
ATOM 2636 O O . PHE B 1 93 ? -4.559 15.344 15.57 1 96.62 93 PHE B O 1
ATOM 2643 N N . VAL B 1 94 ? -6.5 16.406 15.047 1 98.06 94 VAL B N 1
ATOM 2644 C CA . VAL B 1 94 ? -6.617 15.852 13.703 1 98.06 94 VAL B CA 1
ATOM 2645 C C . VAL B 1 94 ? -6.801 16.984 12.688 1 98.06 94 VAL B C 1
ATOM 2647 O O . VAL B 1 94 ? -7.605 17.891 12.906 1 98.06 94 VAL B O 1
ATOM 2650 N N . ILE B 1 95 ? -5.973 17 11.656 1 98.06 95 ILE B N 1
ATOM 2651 C CA . ILE B 1 95 ? -6.148 17.953 10.555 1 98.06 95 ILE B CA 1
ATOM 2652 C C . ILE B 1 95 ? -6.691 17.219 9.328 1 98.06 95 ILE B C 1
ATOM 2654 O O . ILE B 1 95 ? -6.117 16.219 8.891 1 98.06 95 ILE B O 1
ATOM 2658 N N . LEU B 1 96 ? -7.812 17.703 8.789 1 97.69 96 LEU B N 1
ATOM 2659 C CA . LEU B 1 96 ? -8.43 17.141 7.598 1 97.69 96 LEU B CA 1
ATOM 2660 C C . LEU B 1 96 ? -8.328 18.125 6.426 1 97.69 96 LEU B C 1
ATOM 2662 O O . LEU B 1 96 ? -8.656 19.297 6.562 1 97.69 96 LEU B O 1
ATOM 2666 N N . CYS B 1 97 ? -7.84 17.609 5.32 1 95.81 97 CYS B N 1
ATOM 2667 C CA . CYS B 1 97 ? -7.746 18.422 4.109 1 95.81 97 CYS B CA 1
ATOM 2668 C C . CYS B 1 97 ? -8.508 17.766 2.959 1 95.81 97 CYS B C 1
ATOM 2670 O O . CYS B 1 97 ? -8.219 16.625 2.59 1 95.81 97 CYS B O 1
ATOM 2672 N N . PRO B 1 98 ? -9.516 18.469 2.402 1 92.12 98 PRO B N 1
ATOM 2673 C CA . PRO B 1 98 ? -10.219 17.906 1.256 1 92.12 98 PRO B CA 1
ATOM 2674 C C . PRO B 1 98 ? -9.352 17.828 0.003 1 92.12 98 PRO B C 1
ATOM 2676 O O . PRO B 1 98 ? -8.539 18.719 -0.24 1 92.12 98 PRO B O 1
ATOM 2679 N N . ALA B 1 99 ? -9.461 16.719 -0.722 1 89.25 99 ALA B N 1
ATOM 2680 C CA . ALA B 1 99 ? -8.805 16.531 -2.012 1 89.25 99 ALA B CA 1
ATOM 2681 C C . ALA B 1 99 ? -9.805 16.156 -3.092 1 89.25 99 ALA B C 1
ATOM 2683 O O . ALA B 1 99 ? -10.789 15.469 -2.816 1 89.25 99 ALA B O 1
ATOM 2684 N N . ARG B 1 100 ? -9.547 16.703 -4.328 1 79.31 100 ARG B N 1
ATOM 2685 C CA . ARG B 1 100 ? -10.43 16.359 -5.441 1 79.31 100 ARG B CA 1
ATOM 2686 C C . ARG B 1 100 ? -9.766 15.359 -6.379 1 79.31 100 ARG B C 1
ATOM 2688 O O . ARG B 1 100 ? -8.547 15.391 -6.562 1 79.31 100 ARG B O 1
ATOM 2695 N N . ARG B 1 101 ? -10.547 14.43 -6.871 1 67.31 101 ARG B N 1
ATOM 2696 C CA . ARG B 1 101 ? -10.047 13.414 -7.781 1 67.31 101 ARG B CA 1
ATOM 2697 C C . ARG B 1 101 ? -9.555 14.031 -9.086 1 67.31 101 ARG B C 1
ATOM 2699 O O . ARG B 1 101 ? -8.578 13.57 -9.672 1 67.31 101 ARG B O 1
ATOM 2706 N N . SER B 1 102 ? -10.523 14.961 -9.594 1 59.31 102 SER B N 1
ATOM 2707 C CA . SER B 1 102 ? -10.258 15.555 -10.906 1 59.31 102 SER B CA 1
ATOM 2708 C C . SER B 1 102 ? -9.008 16.422 -10.875 1 59.31 102 SER B C 1
ATOM 2710 O O . SER B 1 102 ? -8.453 16.766 -11.922 1 59.31 102 SER B O 1
ATOM 2712 N N . SER B 1 103 ? -8.906 16.922 -9.773 1 52.75 103 SER B N 1
ATOM 2713 C CA . SER B 1 103 ? -7.82 17.891 -9.727 1 52.75 103 SER B CA 1
ATOM 2714 C C . SER B 1 103 ? -6.484 17.219 -9.453 1 52.75 103 SER B C 1
ATOM 2716 O O . SER B 1 103 ? -6.211 16.797 -8.32 1 52.75 103 SER B O 1
ATOM 2718 N N . ARG B 1 104 ? -6.176 16.297 -10.398 1 54.22 104 ARG B N 1
ATOM 2719 C CA . ARG B 1 104 ? -4.734 16.141 -10.234 1 54.22 104 ARG B CA 1
ATOM 2720 C C . ARG B 1 104 ? -4.129 17.312 -9.477 1 54.22 104 ARG B C 1
ATOM 2722 O O . ARG B 1 104 ? -3.4 18.125 -10.055 1 54.22 104 ARG B O 1
ATOM 2729 N N . ASP B 1 105 ? -5.078 18.062 -8.789 1 57.66 105 ASP B N 1
ATOM 2730 C CA . ASP B 1 105 ? -4.738 19.188 -7.91 1 57.66 105 ASP B CA 1
ATOM 2731 C C . ASP B 1 105 ? -3.555 18.828 -7.012 1 57.66 105 ASP B C 1
ATOM 2733 O O . ASP B 1 105 ? -3.668 17.969 -6.137 1 57.66 105 ASP B O 1
ATOM 2737 N N . SER B 1 106 ? -2.539 19.281 -7.402 1 81.44 106 SER B N 1
ATOM 2738 C CA . SER B 1 106 ? -1.155 19.312 -6.938 1 81.44 106 SER B CA 1
ATOM 2739 C C . SER B 1 106 ? -1.055 18.922 -5.469 1 81.44 106 SER B C 1
ATOM 2741 O O . SER B 1 106 ? -1.268 19.75 -4.586 1 81.44 106 SER B O 1
ATOM 2743 N N . PHE B 1 107 ? -0.99 17.625 -5.141 1 92.25 107 PHE B N 1
ATOM 2744 C CA . PHE B 1 107 ? -0.86 17.125 -3.775 1 92.25 107 PHE B CA 1
ATOM 2745 C C . PHE B 1 107 ? 0.219 17.891 -3.02 1 92.25 107 PHE B C 1
ATOM 2747 O O . PHE B 1 107 ? 0.272 17.844 -1.789 1 92.25 107 PHE B O 1
ATOM 2754 N N . ASP B 1 108 ? 0.97 18.672 -3.781 1 94.75 108 ASP B N 1
ATOM 2755 C CA . ASP B 1 108 ? 1.903 19.562 -3.104 1 94.75 108 ASP B CA 1
ATOM 2756 C C . ASP B 1 108 ? 1.159 20.672 -2.359 1 94.75 108 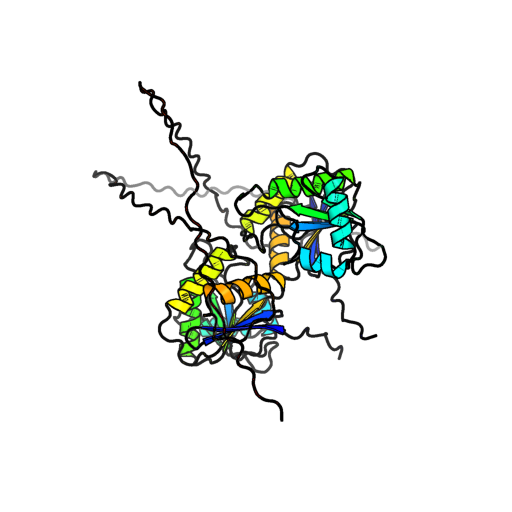ASP B C 1
ATOM 2758 O O . ASP B 1 108 ? 1.546 21.047 -1.251 1 94.75 108 ASP B O 1
ATOM 2762 N N . GLU B 1 109 ? 0.09 21.109 -2.951 1 93.81 109 GLU B N 1
ATOM 2763 C CA . GLU B 1 109 ? -0.726 22.125 -2.297 1 93.81 109 GLU B CA 1
ATOM 2764 C C . GLU B 1 109 ? -1.404 21.562 -1.047 1 93.81 109 GLU B C 1
ATOM 2766 O O . GLU B 1 109 ? -1.549 22.281 -0.047 1 93.81 109 GLU B O 1
ATOM 2771 N N . ILE B 1 110 ? -1.794 20.359 -1.123 1 94.88 110 ILE B N 1
ATOM 2772 C CA . ILE B 1 110 ? -2.43 19.703 0.023 1 94.88 110 ILE B CA 1
ATOM 2773 C C . ILE B 1 110 ? -1.436 19.609 1.177 1 94.88 110 ILE B C 1
ATOM 2775 O O . ILE B 1 110 ? -1.765 19.938 2.318 1 94.88 110 ILE B O 1
ATOM 2779 N N . TYR B 1 111 ? -0.227 19.203 0.918 1 97 111 TYR B N 1
ATOM 2780 C CA . TYR B 1 111 ? 0.809 19.172 1.944 1 97 111 TYR B CA 1
ATOM 2781 C C . TYR B 1 111 ? 1.015 20.562 2.535 1 97 111 TYR B C 1
ATOM 2783 O O . TYR B 1 111 ? 1.184 20.719 3.748 1 97 111 TYR B O 1
ATOM 2791 N N . ASN B 1 112 ? 0.957 21.594 1.669 1 96.62 112 ASN B N 1
ATOM 2792 C CA . ASN B 1 112 ? 1.12 22.953 2.15 1 96.62 112 ASN B CA 1
ATOM 2793 C C . ASN B 1 112 ? 0.025 23.344 3.141 1 96.62 112 ASN B C 1
ATOM 2795 O O . ASN B 1 112 ? 0.281 24.047 4.109 1 96.62 112 ASN B O 1
ATOM 2799 N N . HIS B 1 113 ? -1.141 22.875 2.859 1 96.12 113 HIS B N 1
ATOM 2800 C CA . HIS B 1 113 ? -2.232 23.156 3.785 1 96.12 113 HIS B CA 1
ATOM 2801 C C . HIS B 1 113 ? -1.979 22.516 5.148 1 96.12 113 HIS B C 1
ATOM 2803 O O . HIS B 1 113 ? -2.234 23.125 6.184 1 96.12 113 HIS B O 1
ATOM 2809 N N . PHE B 1 114 ? -1.465 21.281 5.18 1 97.44 114 PHE B N 1
ATOM 2810 C CA . PHE B 1 114 ? -1.121 20.625 6.43 1 97.44 114 PHE B CA 1
ATOM 2811 C C . PHE B 1 114 ? -0.033 21.391 7.172 1 97.44 114 PHE B C 1
ATOM 2813 O O . PHE B 1 114 ? -0.139 21.609 8.375 1 97.44 114 PHE B O 1
ATOM 2820 N N . LEU B 1 115 ? 0.965 21.797 6.453 1 97.69 115 LEU B N 1
ATOM 2821 C CA . LEU B 1 115 ? 2.094 22.5 7.055 1 97.69 115 LEU B CA 1
ATOM 2822 C C . LEU B 1 115 ? 1.661 23.859 7.594 1 97.69 115 LEU B C 1
ATOM 2824 O O . LEU B 1 115 ? 2.078 24.266 8.688 1 97.69 115 LEU B O 1
ATOM 2828 N N . SER B 1 116 ? 0.86 24.531 6.859 1 96.88 116 SER B N 1
ATOM 2829 C CA . SER B 1 116 ? 0.352 25.828 7.301 1 96.88 116 SER B CA 1
ATOM 2830 C C . SER B 1 116 ? -0.47 25.703 8.578 1 96.88 116 SER B C 1
ATOM 2832 O O . SER B 1 116 ? -0.322 26.5 9.508 1 96.88 116 SER B O 1
ATOM 2834 N N . LYS B 1 117 ? -1.296 24.703 8.586 1 97.19 117 LYS B N 1
ATOM 2835 C CA . LYS B 1 117 ? -2.119 24.484 9.773 1 97.19 117 LYS B CA 1
ATOM 2836 C C . LYS B 1 117 ? -1.262 24.078 10.969 1 97.19 117 LYS B C 1
ATOM 2838 O O . LYS B 1 117 ? -1.518 24.516 12.094 1 97.19 117 LYS B O 1
ATOM 2843 N N . ALA B 1 118 ? -0.282 23.266 10.742 1 97.38 118 ALA B N 1
ATOM 2844 C CA . ALA B 1 118 ? 0.638 22.891 11.805 1 97.38 118 ALA B CA 1
ATOM 2845 C C . ALA B 1 118 ? 1.32 24.125 12.406 1 97.38 118 ALA B C 1
ATOM 2847 O O . ALA B 1 118 ? 1.474 24.219 13.625 1 97.38 118 ALA B O 1
ATOM 2848 N N . LYS B 1 119 ? 1.703 25 11.555 1 97.25 119 LYS B N 1
ATOM 2849 C CA . LYS B 1 119 ? 2.332 26.234 12 1 97.25 119 LYS B CA 1
ATOM 2850 C C . LYS B 1 119 ? 1.363 27.078 12.828 1 97.25 119 LYS B C 1
ATOM 2852 O O . LYS B 1 119 ? 1.717 27.562 13.906 1 97.25 119 LYS B O 1
ATOM 2857 N N . GLU B 1 120 ? 0.206 27.188 12.336 1 95.88 120 GLU B N 1
ATOM 2858 C CA . GLU B 1 120 ? -0.834 27.953 13.016 1 95.88 120 GLU B CA 1
ATOM 2859 C C . GLU B 1 120 ? -1.092 27.422 14.414 1 95.88 120 GLU B C 1
ATOM 2861 O O . GLU B 1 120 ? -1.248 28.188 15.367 1 95.88 120 GLU B O 1
ATOM 2866 N N . LEU B 1 121 ? -1.098 26.094 14.562 1 96.5 121 LEU B N 1
ATOM 2867 C CA . LEU B 1 121 ? -1.443 25.438 15.82 1 96.5 121 LEU B CA 1
ATOM 2868 C C . LEU B 1 121 ? -0.206 25.234 16.688 1 96.5 121 LEU B C 1
ATOM 2870 O O . LEU B 1 121 ? -0.301 24.719 17.812 1 96.5 121 LEU B O 1
ATOM 2874 N N . GLN B 1 122 ? 0.927 25.578 16.156 1 97.56 122 GLN B N 1
ATOM 2875 C CA . GLN B 1 122 ? 2.203 25.453 16.859 1 97.56 122 GLN B CA 1
ATOM 2876 C C . GLN B 1 122 ? 2.486 24 17.219 1 97.56 122 GLN B C 1
ATOM 2878 O O . GLN B 1 122 ? 2.934 23.703 18.328 1 97.56 122 GLN B O 1
ATOM 2883 N N . ILE B 1 123 ? 2.152 23.141 16.344 1 96.88 123 ILE B N 1
ATOM 2884 C CA . ILE B 1 123 ? 2.365 21.703 16.453 1 96.88 123 ILE B CA 1
ATOM 2885 C C . ILE B 1 123 ? 3.854 21.391 16.328 1 96.88 123 ILE B C 1
ATOM 2887 O O . ILE B 1 123 ? 4.547 21.969 15.492 1 96.88 123 ILE B O 1
ATOM 2891 N N . GLN B 1 124 ? 4.309 20.406 17.109 1 98.5 124 GLN B N 1
ATOM 2892 C CA . GLN B 1 124 ? 5.727 20.062 17.062 1 98.5 124 GLN B CA 1
ATOM 2893 C C . GLN B 1 124 ? 5.957 18.781 16.281 1 98.5 124 GLN B C 1
ATOM 2895 O O . GLN B 1 124 ? 7.051 18.547 15.758 1 98.5 124 GLN B O 1
ATOM 2900 N N . SER B 1 125 ? 4.957 17.938 16.266 1 98.75 125 SER B N 1
ATOM 2901 C CA . SER B 1 125 ? 5.09 16.656 15.586 1 98.75 125 SER B CA 1
ATOM 2902 C C . SER B 1 125 ? 3.789 16.266 14.891 1 98.75 125 SER B C 1
ATOM 2904 O O . SER B 1 125 ? 2.703 16.484 15.43 1 98.75 125 SER B O 1
ATOM 2906 N N . MET B 1 126 ? 3.916 15.742 13.695 1 98.69 126 MET B N 1
ATOM 2907 C CA . MET B 1 126 ? 2.754 15.375 12.891 1 98.69 126 MET B CA 1
ATOM 2908 C C . MET B 1 126 ? 2.957 14.016 12.234 1 98.69 126 MET B C 1
ATOM 2910 O O . MET B 1 126 ? 4.059 13.695 11.781 1 98.69 126 MET B O 1
ATOM 2914 N N . THR B 1 127 ? 1.924 13.203 12.242 1 98.69 127 THR B N 1
ATOM 2915 C CA . THR B 1 127 ? 1.927 11.938 11.516 1 98.69 127 THR B CA 1
ATOM 2916 C C . THR B 1 127 ? 1.05 12.031 10.273 1 98.69 127 THR B C 1
ATOM 2918 O O . THR B 1 127 ? -0.086 12.5 10.336 1 98.69 127 THR B O 1
ATOM 2921 N N . LEU B 1 128 ? 1.574 11.633 9.156 1 98.56 128 LEU B N 1
ATOM 2922 C CA . LEU B 1 128 ? 0.882 11.586 7.871 1 98.56 128 LEU B CA 1
ATOM 2923 C C . LEU B 1 128 ? 1.084 10.234 7.195 1 98.56 128 LEU B C 1
ATOM 2925 O O . LEU B 1 128 ? 2.16 9.633 7.301 1 98.56 128 LEU B O 1
ATOM 2929 N N . PRO B 1 129 ? 0.091 9.75 6.488 1 97.5 129 PRO B N 1
ATOM 2930 C CA . PRO B 1 129 ? 0.407 8.766 5.449 1 97.5 129 PRO B CA 1
ATOM 2931 C C . PRO B 1 129 ? 1.032 9.398 4.207 1 97.5 129 PRO B C 1
ATOM 2933 O O . PRO B 1 129 ? 1.182 10.625 4.145 1 97.5 129 PRO B O 1
ATOM 2936 N N . LEU B 1 130 ? 1.568 8.594 3.338 1 95.88 130 LEU B N 1
ATOM 2937 C CA . LEU B 1 130 ? 1.869 9.141 2.02 1 95.88 130 LEU B CA 1
ATOM 2938 C C . LEU B 1 130 ? 0.588 9.5 1.276 1 95.88 130 LEU B C 1
ATOM 2940 O O . LEU B 1 130 ? -0.246 8.633 1.009 1 95.88 130 LEU B O 1
ATOM 2944 N N . LEU B 1 131 ? 0.427 10.711 0.963 1 95.06 131 LEU B N 1
ATOM 2945 C CA . LEU B 1 131 ? -0.863 11.188 0.478 1 95.06 131 LEU B CA 1
ATOM 2946 C C . LEU B 1 131 ? -1.071 10.805 -0.983 1 95.06 131 LEU B C 1
ATOM 2948 O O . LEU B 1 131 ? -0.159 10.945 -1.802 1 95.06 131 LEU B O 1
ATOM 2952 N N . GLY B 1 132 ? -2.318 10.273 -1.246 1 90 132 GLY B N 1
ATOM 2953 C CA . GLY B 1 132 ? -2.766 10.133 -2.623 1 90 132 GLY B CA 1
ATOM 2954 C C . GLY B 1 132 ? -2.652 8.711 -3.143 1 90 132 GLY B C 1
ATOM 2955 O O . GLY B 1 132 ? -3.258 8.367 -4.16 1 90 132 GLY B O 1
ATOM 2956 N N . THR B 1 133 ? -1.961 7.848 -2.426 1 88.56 133 THR B N 1
ATOM 2957 C CA . THR B 1 133 ? -1.671 6.527 -2.967 1 88.56 133 THR B CA 1
ATOM 2958 C C . THR B 1 133 ? -2.824 5.566 -2.693 1 88.56 133 THR B C 1
ATOM 2960 O O . THR B 1 133 ? -2.869 4.465 -3.252 1 88.56 133 THR B O 1
ATOM 2963 N N . GLY B 1 134 ? -3.799 5.949 -1.926 1 83.69 134 GLY B N 1
ATOM 2964 C CA . GLY B 1 134 ? -4.965 5.125 -1.637 1 83.69 134 GLY B CA 1
ATOM 2965 C C . GLY B 1 134 ? -6.105 5.348 -2.609 1 83.69 134 GLY B C 1
ATOM 2966 O O . GLY B 1 134 ? -5.953 5.141 -3.814 1 83.69 134 GLY B O 1
ATOM 2967 N N . HIS B 1 135 ? -7.094 5.922 -2.115 1 81.69 135 HIS B N 1
ATOM 2968 C CA . HIS B 1 135 ? -8.336 6.125 -2.859 1 81.69 135 HIS B CA 1
ATOM 2969 C C . HIS B 1 135 ? -8.102 7.012 -4.078 1 81.69 135 HIS B C 1
ATOM 2971 O O . HIS B 1 135 ? -8.82 6.902 -5.074 1 81.69 135 HIS B O 1
ATOM 2977 N N . TYR B 1 136 ? -7.117 7.754 -4.039 1 84.56 136 TYR B N 1
ATOM 2978 C CA . TYR B 1 136 ? -6.898 8.703 -5.125 1 84.56 136 TYR B CA 1
ATOM 2979 C C . TYR B 1 136 ? -5.973 8.117 -6.184 1 84.56 136 TYR B C 1
ATOM 2981 O O . TYR B 1 136 ? -5.762 8.727 -7.238 1 84.56 136 TYR B O 1
ATOM 2989 N N . GLY B 1 137 ? -5.305 7.102 -5.91 1 83.19 137 GLY B N 1
ATOM 2990 C CA . GLY B 1 137 ? -4.723 6.246 -6.93 1 83.19 137 GLY B CA 1
ATOM 2991 C C . GLY B 1 137 ? -3.416 6.777 -7.484 1 83.19 137 GLY B C 1
ATOM 2992 O O . GLY B 1 137 ? -3.021 6.434 -8.602 1 83.19 137 GLY B O 1
ATOM 2993 N N . LEU B 1 138 ? -2.744 7.645 -6.852 1 88 138 LEU B N 1
ATOM 2994 C CA . LEU B 1 138 ? -1.443 8.109 -7.324 1 88 138 LEU B CA 1
ATOM 2995 C C . LEU B 1 138 ? -0.414 6.98 -7.266 1 88 138 LEU B C 1
ATOM 2997 O O . LEU B 1 138 ? -0.443 6.152 -6.352 1 88 138 LEU B O 1
ATOM 3001 N N . SER B 1 139 ? 0.475 7.023 -8.289 1 87.25 139 SER B N 1
ATOM 3002 C CA . SER B 1 139 ? 1.635 6.145 -8.164 1 87.25 139 SER B CA 1
ATOM 3003 C C . SER B 1 139 ? 2.555 6.613 -7.035 1 87.25 139 SER B C 1
ATOM 3005 O O . SER B 1 139 ? 2.535 7.785 -6.66 1 87.25 139 SER B O 1
ATOM 3007 N N . PHE B 1 140 ? 3.324 5.746 -6.535 1 89.75 140 PHE B N 1
ATOM 3008 C CA . PHE B 1 140 ? 4.297 6.086 -5.504 1 89.75 140 PHE B CA 1
ATOM 3009 C C . PHE B 1 140 ? 5.203 7.223 -5.965 1 89.75 140 PHE B C 1
ATOM 3011 O O . PHE B 1 140 ? 5.461 8.164 -5.211 1 89.75 140 PHE B O 1
ATOM 3018 N N . ASP B 1 141 ? 5.633 7.164 -7.23 1 88.56 141 ASP B N 1
ATOM 3019 C CA . ASP B 1 141 ? 6.555 8.164 -7.762 1 88.56 141 ASP B CA 1
ATOM 3020 C C . ASP B 1 141 ? 5.914 9.547 -7.777 1 88.56 141 ASP B C 1
ATOM 3022 O O . ASP B 1 141 ? 6.516 10.516 -7.312 1 88.56 141 ASP B O 1
ATOM 3026 N N . LEU B 1 142 ? 4.758 9.602 -8.281 1 90.56 142 LEU B N 1
ATOM 3027 C CA . LEU B 1 142 ? 4.07 10.891 -8.344 1 90.56 142 LEU B CA 1
ATOM 3028 C C . LEU B 1 142 ? 3.785 11.422 -6.941 1 90.56 142 LEU B C 1
ATOM 3030 O O . LEU B 1 142 ? 3.986 12.609 -6.668 1 90.56 142 LEU B O 1
ATOM 3034 N N . ALA B 1 143 ? 3.377 10.531 -6.066 1 94.12 143 ALA B N 1
ATOM 3035 C CA . ALA B 1 143 ? 3.059 10.922 -4.695 1 94.12 143 ALA B CA 1
ATOM 3036 C C . ALA B 1 143 ? 4.289 11.477 -3.984 1 94.12 143 ALA B C 1
ATOM 3038 O O . ALA B 1 143 ? 4.203 12.5 -3.295 1 94.12 143 ALA B O 1
ATOM 3039 N N . THR B 1 144 ? 5.391 10.836 -4.16 1 95.62 144 THR B N 1
ATOM 3040 C CA . THR B 1 144 ? 6.605 11.266 -3.477 1 95.62 144 THR B CA 1
ATOM 3041 C C . THR B 1 144 ? 7.145 12.555 -4.094 1 95.62 144 THR B C 1
ATOM 3043 O O . THR B 1 144 ? 7.742 13.375 -3.398 1 95.62 144 THR B O 1
ATOM 3046 N N . GLN B 1 145 ? 6.918 12.805 -5.332 1 94.62 145 GLN B N 1
ATOM 3047 C CA . GLN B 1 145 ? 7.344 14.055 -5.953 1 94.62 145 GLN B CA 1
ATOM 3048 C C . GLN B 1 145 ? 6.543 15.234 -5.414 1 94.62 145 GLN B C 1
ATOM 3050 O O . GLN B 1 145 ? 7.094 16.312 -5.188 1 94.62 145 GLN B O 1
ATOM 3055 N N . PHE B 1 146 ? 5.281 15 -5.227 1 95.5 146 PHE B N 1
ATOM 3056 C CA . PHE B 1 146 ? 4.465 16.047 -4.617 1 95.5 146 PHE B CA 1
ATOM 3057 C C . PHE B 1 146 ? 4.941 16.344 -3.201 1 95.5 146 PHE B C 1
ATOM 3059 O O . PHE B 1 146 ? 5.02 17.5 -2.801 1 95.5 146 PHE B O 1
ATOM 3066 N N . LEU B 1 147 ? 5.219 15.258 -2.455 1 97.62 147 LEU B N 1
ATOM 3067 C CA . LEU B 1 147 ? 5.746 15.406 -1.104 1 97.62 147 LEU B CA 1
ATOM 3068 C C . LEU B 1 147 ? 7.043 16.219 -1.11 1 97.62 147 LEU B C 1
ATOM 3070 O O . LEU B 1 147 ? 7.164 17.203 -0.382 1 97.62 147 LEU B O 1
ATOM 3074 N N . LYS B 1 148 ? 7.969 15.836 -1.942 1 97.44 148 LYS B N 1
ATOM 3075 C CA . LYS B 1 148 ? 9.258 16.516 -2.039 1 97.44 148 LYS B CA 1
ATOM 3076 C C . LYS B 1 148 ? 9.078 17.984 -2.404 1 97.44 148 LYS B C 1
ATOM 3078 O O . LYS B 1 148 ? 9.688 18.859 -1.781 1 97.44 148 LYS B O 1
ATOM 3083 N N . LYS B 1 149 ? 8.258 18.219 -3.373 1 96.88 149 LYS B N 1
ATOM 3084 C CA . LYS B 1 149 ? 8.016 19.578 -3.826 1 96.88 149 LYS B CA 1
ATOM 3085 C C . LYS B 1 149 ? 7.477 20.438 -2.691 1 96.88 149 LYS B C 1
ATOM 3087 O O . LYS B 1 149 ? 7.98 21.547 -2.449 1 96.88 149 LYS B O 1
ATOM 3092 N N . ALA B 1 150 ? 6.555 20 -1.968 1 97.62 150 ALA B N 1
ATOM 3093 C CA . ALA B 1 150 ? 5.918 20.766 -0.899 1 97.62 150 ALA B CA 1
ATOM 3094 C C . ALA B 1 150 ? 6.914 21.078 0.212 1 97.62 150 ALA B C 1
ATOM 3096 O O . ALA B 1 150 ? 7.055 22.234 0.613 1 97.62 150 ALA B O 1
ATOM 3097 N N . PHE B 1 151 ? 7.648 20.062 0.698 1 97.94 151 PHE B N 1
ATOM 3098 C CA . PHE B 1 151 ? 8.531 20.25 1.844 1 97.94 151 PHE B CA 1
ATOM 3099 C C . PHE B 1 151 ? 9.766 21.047 1.449 1 97.94 151 PHE B C 1
ATOM 3101 O O . PHE B 1 151 ? 10.383 21.703 2.293 1 97.94 151 PHE B O 1
ATOM 3108 N N . THR B 1 152 ? 10.117 21.016 0.173 1 97.25 152 THR B N 1
ATOM 3109 C CA . THR B 1 152 ? 11.242 21.812 -0.312 1 97.25 152 THR B CA 1
ATOM 3110 C C . THR B 1 152 ? 10.859 23.281 -0.42 1 97.25 152 THR B C 1
ATOM 3112 O O . THR B 1 152 ? 11.648 24.156 -0.081 1 97.25 152 THR B O 1
ATOM 3115 N N . GLN B 1 153 ? 9.656 23.5 -0.805 1 96.94 153 GLN B N 1
ATOM 3116 C CA . GLN B 1 153 ? 9.266 24.859 -1.168 1 96.94 153 GLN B CA 1
ATOM 3117 C C . GLN B 1 153 ? 8.648 25.594 0.023 1 96.94 153 GLN B C 1
ATOM 3119 O O . GLN B 1 153 ? 8.578 26.828 0.031 1 96.94 153 GLN B O 1
ATOM 3124 N N . PHE B 1 154 ? 8.172 24.859 1.007 1 97.75 154 PHE B N 1
ATOM 3125 C CA . PHE B 1 154 ? 7.535 25.516 2.143 1 97.75 154 PHE B CA 1
ATOM 3126 C C . PHE B 1 154 ? 8.539 26.359 2.914 1 97.75 154 PHE B C 1
ATOM 3128 O O . PHE B 1 154 ? 9.594 25.875 3.32 1 97.75 154 PHE B O 1
ATOM 3135 N N . ALA B 1 155 ? 8.273 27.578 3.225 1 93.38 155 ALA B N 1
ATOM 3136 C CA . ALA B 1 155 ? 9.25 28.578 3.654 1 93.38 155 ALA B CA 1
ATOM 3137 C C . ALA B 1 155 ? 9.625 28.391 5.121 1 93.38 155 ALA B C 1
ATOM 3139 O O . ALA B 1 155 ? 10.805 28.469 5.48 1 93.38 155 ALA B O 1
ATOM 3140 N N . ASP B 1 156 ? 8.633 28.188 5.977 1 96.94 156 ASP B N 1
ATOM 3141 C CA . ASP B 1 156 ? 8.844 28.188 7.422 1 96.94 156 ASP B CA 1
ATOM 3142 C C . ASP B 1 156 ? 7.973 27.141 8.102 1 96.94 156 ASP B C 1
ATOM 3144 O O . ASP B 1 156 ? 6.75 27.281 8.164 1 96.94 156 ASP B O 1
ATOM 3148 N N . PHE B 1 157 ? 8.641 26.188 8.727 1 97.81 157 PHE B N 1
ATOM 3149 C CA . PHE B 1 157 ? 7.938 25.078 9.359 1 97.81 157 PHE B CA 1
ATOM 3150 C C . PHE B 1 157 ? 7.426 25.469 10.742 1 97.81 157 PHE B C 1
ATOM 3152 O O . PHE B 1 157 ? 6.75 24.672 11.406 1 97.81 157 PHE B O 1
ATOM 3159 N N . GLY B 1 158 ? 7.746 26.703 11.164 1 97.81 158 GLY B N 1
ATOM 3160 C CA . GLY B 1 158 ? 7.328 27.125 12.484 1 97.81 158 GLY B CA 1
ATOM 3161 C C . GLY B 1 158 ? 7.898 26.266 13.602 1 97.81 158 GLY B C 1
ATOM 3162 O O . GLY B 1 158 ? 9.109 26.047 13.664 1 97.81 158 GLY B O 1
ATOM 3163 N N . ASN B 1 159 ? 7.023 25.703 14.43 1 98.12 159 ASN B N 1
ATOM 3164 C CA . ASN B 1 159 ? 7.457 24.906 15.578 1 98.12 159 ASN B CA 1
ATOM 3165 C C . ASN B 1 159 ? 7.605 23.438 15.219 1 98.12 159 ASN B C 1
ATOM 3167 O O . ASN B 1 159 ? 8.031 22.625 16.047 1 98.12 159 ASN B O 1
ATOM 3171 N N . LEU B 1 160 ? 7.258 23.094 14.008 1 98.5 160 LEU B N 1
ATOM 3172 C CA . LEU B 1 160 ? 7.277 21.688 13.602 1 98.5 160 LEU B CA 1
ATOM 3173 C C . LEU B 1 160 ? 8.703 21.141 13.609 1 98.5 160 LEU B C 1
ATOM 3175 O O . LEU B 1 160 ? 9.594 21.719 12.977 1 98.5 160 LEU B O 1
ATOM 3179 N N . LYS B 1 161 ? 8.898 19.984 14.32 1 98.44 161 LYS B N 1
ATOM 3180 C CA . LYS B 1 161 ? 10.234 19.391 14.461 1 98.44 161 LYS B CA 1
ATOM 3181 C C . LYS B 1 161 ? 10.289 18 13.844 1 98.44 161 LYS B C 1
ATOM 3183 O O . LYS B 1 161 ? 11.367 17.531 13.469 1 98.44 161 LYS B O 1
ATOM 3188 N N . LYS B 1 162 ? 9.109 17.375 13.82 1 98.5 162 LYS B N 1
ATOM 3189 C CA . LYS B 1 162 ? 9.086 15.984 13.383 1 98.5 162 LYS B CA 1
ATOM 3190 C C . LYS B 1 162 ? 7.844 15.695 12.539 1 98.5 162 LYS B C 1
ATOM 3192 O O . LYS B 1 162 ? 6.73 16.062 12.914 1 98.5 162 LYS B O 1
ATOM 3197 N N . VAL B 1 163 ? 8.086 15.102 11.375 1 98.62 163 VAL B N 1
ATOM 3198 C CA . VAL B 1 163 ? 7.016 14.531 10.57 1 98.62 163 VAL B CA 1
ATOM 3199 C C . VAL B 1 163 ? 7.242 13.023 10.398 1 98.62 163 VAL B C 1
ATOM 3201 O O . VAL B 1 163 ? 8.281 12.602 9.891 1 98.62 163 VAL B O 1
ATOM 3204 N N . GLN B 1 164 ? 6.27 12.297 10.844 1 98.25 164 GLN B N 1
ATOM 3205 C CA . GLN B 1 164 ? 6.32 10.852 10.703 1 98.25 164 GLN B CA 1
ATOM 3206 C C . GLN B 1 164 ? 5.348 10.367 9.633 1 98.25 164 GLN B C 1
ATOM 3208 O O . GLN B 1 164 ? 4.164 10.703 9.664 1 98.25 164 GLN B O 1
ATOM 3213 N N . PHE B 1 165 ? 5.961 9.664 8.711 1 98.5 165 PHE B N 1
ATOM 3214 C CA . PHE B 1 165 ? 5.117 8.977 7.738 1 98.5 165 PHE B CA 1
ATOM 3215 C C . PHE B 1 165 ? 4.902 7.52 8.148 1 98.5 165 PHE B C 1
ATOM 3217 O O . PHE B 1 165 ? 5.844 6.84 8.562 1 98.5 165 PHE B O 1
ATOM 3224 N N . ILE B 1 166 ? 3.611 7.082 7.98 1 97.5 166 ILE B N 1
ATOM 3225 C CA . ILE B 1 166 ? 3.297 5.785 8.57 1 97.5 166 ILE B CA 1
ATOM 3226 C C . ILE B 1 166 ? 2.402 4.988 7.621 1 97.5 166 ILE B C 1
ATOM 3228 O O . ILE B 1 166 ? 1.527 5.555 6.961 1 97.5 166 ILE B O 1
ATOM 3232 N N . ASP B 1 167 ? 2.627 3.762 7.492 1 94.38 167 ASP B N 1
ATOM 3233 C CA . ASP B 1 167 ? 1.823 2.771 6.785 1 94.38 167 ASP B CA 1
ATOM 3234 C C . ASP B 1 167 ? 1.974 1.389 7.418 1 94.38 167 ASP B C 1
ATOM 3236 O O . ASP B 1 167 ? 3 1.089 8.031 1 94.38 167 ASP B O 1
ATOM 3240 N N . GLN B 1 168 ? 0.95 0.561 7.242 1 91.75 168 GLN B N 1
ATOM 3241 C CA . GLN B 1 168 ? 0.992 -0.781 7.812 1 91.75 168 GLN B CA 1
ATOM 3242 C C . GLN B 1 168 ? 1.891 -1.701 6.992 1 91.75 168 GLN B C 1
ATOM 3244 O O . GLN B 1 168 ? 2.377 -2.715 7.496 1 91.75 168 GLN B O 1
ATOM 3249 N N . SER B 1 169 ? 2.082 -1.358 5.766 1 87.31 169 SER B N 1
ATOM 3250 C CA . SER B 1 169 ? 2.854 -2.197 4.852 1 87.31 169 SER B CA 1
ATOM 3251 C C . SER B 1 169 ? 4.348 -1.92 4.977 1 87.31 169 SER B C 1
ATOM 3253 O O . SER B 1 169 ? 4.805 -0.811 4.691 1 87.31 169 SER B O 1
ATOM 3255 N N . GLU B 1 170 ? 5.109 -2.959 5.312 1 86.94 170 GLU B N 1
ATOM 3256 C CA . GLU B 1 170 ? 6.566 -2.852 5.383 1 86.94 170 GLU B CA 1
ATOM 3257 C C . GLU B 1 170 ? 7.156 -2.502 4.02 1 86.94 170 GLU B C 1
ATOM 3259 O O . GLU B 1 170 ? 8.117 -1.732 3.932 1 86.94 170 GLU B O 1
ATOM 3264 N N . ASN B 1 171 ? 6.566 -3.039 3.047 1 83.06 171 ASN B N 1
ATOM 3265 C CA . ASN B 1 171 ? 7.059 -2.783 1.699 1 83.06 171 ASN B CA 1
ATOM 3266 C C . ASN B 1 171 ? 6.895 -1.316 1.311 1 83.06 171 ASN B C 1
ATOM 3268 O O . ASN B 1 171 ? 7.832 -0.695 0.804 1 83.06 171 ASN B O 1
ATOM 3272 N N . SER B 1 172 ? 5.707 -0.812 1.561 1 88.94 172 SER B N 1
ATOM 3273 C CA . SER B 1 172 ? 5.449 0.588 1.239 1 88.94 172 SER B CA 1
ATOM 3274 C C . SER B 1 172 ? 6.398 1.511 1.998 1 88.94 172 SER B C 1
ATOM 3276 O O . SER B 1 172 ? 6.934 2.465 1.429 1 88.94 172 SER B O 1
ATOM 3278 N N . MET B 1 173 ? 6.676 1.18 3.195 1 93.19 173 MET B N 1
ATOM 3279 C CA . MET B 1 173 ? 7.543 2.033 4.004 1 93.19 173 MET B CA 1
ATOM 3280 C C . MET B 1 173 ? 9 1.854 3.607 1 93.19 173 MET B C 1
ATOM 3282 O O . MET B 1 173 ? 9.797 2.793 3.701 1 93.19 173 MET B O 1
ATOM 3286 N N . GLY B 1 174 ? 9.305 0.667 3.189 1 90.5 174 GLY B N 1
ATOM 3287 C CA . GLY B 1 174 ? 10.641 0.473 2.639 1 90.5 174 GLY B CA 1
ATOM 3288 C C . GLY B 1 174 ? 10.914 1.345 1.429 1 90.5 174 GLY B C 1
ATOM 3289 O O . GLY B 1 174 ? 11.992 1.938 1.317 1 90.5 174 GLY B O 1
ATOM 3290 N N . LEU B 1 175 ? 9.992 1.403 0.618 1 90.38 175 LEU B N 1
ATOM 3291 C CA . LEU B 1 175 ? 10.125 2.246 -0.565 1 90.38 175 LEU B CA 1
ATOM 3292 C C . LEU B 1 175 ? 10.258 3.715 -0.174 1 90.38 175 LEU B C 1
ATOM 3294 O O . LEU B 1 175 ? 11.07 4.441 -0.744 1 90.38 175 LEU B O 1
ATOM 3298 N N . LEU B 1 176 ? 9.477 4.121 0.753 1 95.56 176 LEU B N 1
ATOM 3299 C CA . LEU B 1 176 ? 9.539 5.512 1.19 1 95.56 176 LEU B CA 1
ATOM 3300 C C . LEU B 1 176 ? 10.875 5.812 1.86 1 95.56 176 LEU B C 1
ATOM 3302 O O . LEU B 1 176 ? 11.453 6.879 1.647 1 95.56 176 LEU B O 1
ATOM 3306 N N . ARG B 1 177 ? 11.305 4.895 2.662 1 95.31 177 ARG B N 1
ATOM 3307 C CA . ARG B 1 177 ? 12.625 5.008 3.264 1 95.31 177 ARG B CA 1
ATOM 3308 C C . ARG B 1 177 ? 13.695 5.238 2.201 1 95.31 177 ARG B C 1
ATOM 3310 O O . ARG B 1 177 ? 14.531 6.137 2.336 1 95.31 177 ARG B O 1
ATOM 3317 N N . ASP B 1 178 ? 13.664 4.473 1.191 1 91.69 178 ASP B N 1
ATOM 3318 C CA . ASP B 1 178 ? 14.656 4.594 0.125 1 91.69 178 ASP B CA 1
ATOM 3319 C C . ASP B 1 178 ? 14.547 5.949 -0.571 1 91.69 178 ASP B C 1
ATOM 3321 O O . ASP B 1 178 ? 15.562 6.559 -0.911 1 91.69 178 ASP B O 1
ATOM 3325 N N . PHE B 1 179 ? 13.391 6.395 -0.785 1 94.56 179 PHE B N 1
ATOM 3326 C CA . PHE B 1 179 ? 13.172 7.703 -1.386 1 94.56 179 PHE B CA 1
ATOM 3327 C C . PHE B 1 179 ? 13.766 8.805 -0.517 1 94.56 179 PHE B C 1
ATOM 3329 O O . PHE B 1 179 ? 14.477 9.68 -1.015 1 94.56 179 PHE B O 1
ATOM 3336 N N . PHE B 1 180 ? 13.445 8.758 0.832 1 96.75 180 PHE B N 1
ATOM 3337 C CA . PHE B 1 180 ? 13.977 9.766 1.74 1 96.75 180 PHE B CA 1
ATOM 3338 C C . PHE B 1 180 ? 15.5 9.734 1.742 1 96.75 180 PHE B C 1
ATOM 3340 O O . PHE B 1 180 ? 16.141 10.781 1.653 1 96.75 180 PHE B O 1
ATOM 3347 N N . ASN B 1 181 ? 15.984 8.586 1.805 1 93.31 181 ASN B N 1
ATOM 3348 C CA . ASN B 1 181 ? 17.422 8.398 1.91 1 93.31 181 ASN B CA 1
ATOM 3349 C C . ASN B 1 181 ? 18.156 8.891 0.66 1 93.31 181 ASN B C 1
ATOM 3351 O O . ASN B 1 181 ? 19.234 9.477 0.751 1 93.31 181 ASN B O 1
ATOM 3355 N N . THR B 1 182 ? 17.562 8.773 -0.472 1 92.06 182 THR B N 1
ATOM 3356 C CA . THR B 1 182 ? 18.25 9.047 -1.724 1 92.06 182 THR B CA 1
ATOM 3357 C C . THR B 1 182 ? 17.875 10.422 -2.258 1 92.06 182 THR B C 1
ATOM 3359 O O . THR B 1 182 ? 18.703 11.086 -2.902 1 92.06 182 THR B O 1
ATOM 3362 N N . GLN B 1 183 ? 16.703 10.883 -1.928 1 93.06 183 GLN B N 1
ATOM 3363 C CA . GLN B 1 183 ? 16.219 12.062 -2.635 1 93.06 183 GLN B CA 1
ATOM 3364 C C . GLN B 1 183 ? 16.047 13.242 -1.678 1 93.06 183 GLN B C 1
ATOM 3366 O O . GLN B 1 183 ? 15.977 14.391 -2.107 1 93.06 183 GLN B O 1
ATOM 3371 N N . MET B 1 184 ? 15.922 12.984 -0.46 1 92.44 184 MET B N 1
ATOM 3372 C CA . MET B 1 184 ? 15.555 14.07 0.438 1 92.44 184 MET B CA 1
ATOM 3373 C C . MET B 1 184 ? 16.656 14.32 1.472 1 92.44 184 MET B C 1
ATOM 3375 O O . MET B 1 184 ? 17.016 15.469 1.732 1 92.44 184 MET B O 1
ATOM 3379 N N . CYS B 1 185 ? 17.062 13.289 2.002 1 85.31 185 CYS B N 1
ATOM 3380 C CA . CYS B 1 185 ? 17.953 13.461 3.143 1 85.31 185 CYS B CA 1
ATOM 3381 C C . CYS B 1 185 ? 19.406 13.336 2.719 1 85.31 185 CYS B C 1
ATOM 3383 O O . CYS B 1 185 ? 19.734 12.547 1.832 1 85.31 185 CYS B O 1
ATOM 3385 N N . SER B 1 186 ? 20.016 14.516 2.758 1 65.19 186 SER B N 1
ATOM 3386 C CA . SER B 1 186 ? 21.453 14.523 2.461 1 65.19 186 SER B CA 1
ATOM 3387 C C . SER B 1 186 ? 22.188 13.5 3.303 1 65.19 186 SER B C 1
ATOM 3389 O O . SER B 1 186 ? 21.812 13.219 4.441 1 65.19 186 SER B O 1
ATOM 3391 N N . LYS B 1 187 ? 22.922 12.547 2.51 1 52.84 187 LYS B N 1
ATOM 3392 C CA . LYS B 1 187 ? 23.875 11.688 3.203 1 52.84 187 LYS B CA 1
ATOM 3393 C C . LYS B 1 187 ? 24.5 12.406 4.398 1 52.84 187 LYS B C 1
ATOM 3395 O O . LYS B 1 187 ? 25.125 13.453 4.242 1 52.84 187 LYS B O 1
ATOM 3400 N N . THR B 1 188 ? 23.703 12.625 5.48 1 39.44 188 THR B N 1
ATOM 3401 C CA . THR B 1 188 ? 24.562 13.133 6.543 1 39.44 188 THR B CA 1
ATOM 3402 C C . THR B 1 188 ? 26 12.641 6.367 1 39.44 188 THR B C 1
ATOM 3404 O O . THR B 1 188 ? 26.234 11.617 5.723 1 39.44 188 THR B O 1
ATOM 3407 N N . ASN B 1 189 ? 27.109 13.141 7.137 1 35.31 189 ASN B N 1
ATOM 3408 C CA . ASN B 1 189 ? 28.453 12.617 7.359 1 35.31 189 ASN B CA 1
ATOM 3409 C C . ASN B 1 189 ? 28.438 11.094 7.469 1 35.31 189 ASN B C 1
ATOM 3411 O O . ASN B 1 189 ? 27.391 10.484 7.672 1 35.31 189 ASN B O 1
ATOM 3415 N N . GLY B 1 190 ? 29.594 10.273 8.039 1 33.59 190 GLY B N 1
ATOM 3416 C CA . GLY B 1 190 ? 30.203 8.953 8.117 1 33.59 190 GLY B CA 1
ATOM 3417 C C . GLY B 1 190 ? 29.281 7.891 8.664 1 33.59 190 GLY B C 1
ATOM 3418 O O . GLY B 1 190 ? 29.734 6.828 9.102 1 33.59 190 GLY B O 1
ATOM 3419 N N . VAL B 1 191 ? 28.219 8.055 9.227 1 28.48 191 VAL B N 1
ATOM 3420 C CA . VAL B 1 191 ? 27.906 6.742 9.773 1 28.48 191 VAL B CA 1
ATOM 3421 C C . VAL B 1 191 ? 27.422 5.816 8.656 1 28.48 191 VAL B C 1
ATOM 3423 O O . VAL B 1 191 ? 26.469 6.148 7.941 1 28.48 191 VAL B O 1
ATOM 3426 N N . LYS B 1 192 ? 28.281 5 8.086 1 30.2 192 LYS B N 1
ATOM 3427 C CA . LYS B 1 192 ? 28.156 3.881 7.152 1 30.2 192 LYS B CA 1
ATOM 3428 C C . LYS B 1 192 ? 26.859 3.1 7.398 1 30.2 192 LYS B C 1
ATOM 3430 O O . LYS B 1 192 ? 26.656 2.557 8.484 1 30.2 192 LYS B O 1
ATOM 3435 N N . SER B 1 193 ? 25.781 3.451 6.82 1 31.41 193 SER B N 1
ATOM 3436 C CA . SER B 1 193 ? 24.734 2.43 6.793 1 31.41 193 SER B CA 1
ATOM 3437 C C . SER B 1 193 ? 25.312 1.066 6.418 1 31.41 193 SER B C 1
ATOM 3439 O O . SER B 1 193 ? 26.094 0.953 5.469 1 31.41 193 SER B O 1
ATOM 3441 N N . THR B 1 194 ? 25.547 0.221 7.355 1 28.45 194 THR B N 1
ATOM 3442 C CA . THR B 1 194 ? 26.094 -1.103 7.066 1 28.45 194 THR B CA 1
ATOM 3443 C C . THR B 1 194 ? 25.344 -1.752 5.906 1 28.45 194 THR B C 1
ATOM 3445 O O . THR B 1 194 ? 25.5 -2.947 5.648 1 28.45 194 THR B O 1
ATOM 3448 N N . PHE B 1 195 ? 24.188 -1.173 5.422 1 27.61 195 PHE B N 1
ATOM 3449 C CA . PHE B 1 195 ? 23.672 -2.016 4.348 1 27.61 195 PHE B CA 1
ATOM 3450 C C . PHE B 1 195 ? 24.453 -1.785 3.061 1 27.61 195 PHE B C 1
ATOM 3452 O O . PHE B 1 195 ? 24.828 -0.651 2.742 1 27.61 195 PHE B O 1
ATOM 3459 N N . ASP B 1 196 ? 25.25 -2.678 2.537 1 26.14 196 ASP B N 1
ATOM 3460 C CA . ASP B 1 196 ? 26.047 -2.734 1.308 1 26.14 196 ASP B CA 1
ATOM 3461 C C . ASP B 1 196 ? 25.234 -2.229 0.115 1 26.14 196 ASP B C 1
ATOM 3463 O O . ASP B 1 196 ? 24.25 -2.854 -0.284 1 26.14 196 ASP B O 1
ATOM 3467 N N . SER B 1 197 ? 24.984 -0.929 0.015 1 27.81 197 SER B N 1
ATOM 3468 C CA . SER B 1 197 ? 24.375 -0.119 -1.034 1 27.81 197 SER B CA 1
ATOM 3469 C C . SER B 1 197 ? 25.094 -0.32 -2.371 1 27.81 197 SER B C 1
ATOM 3471 O O . SER B 1 197 ? 25.406 0.649 -3.061 1 27.81 197 SER B O 1
ATOM 3473 N N . THR B 1 198 ? 25.812 -1.333 -2.645 1 26.3 198 THR B N 1
ATOM 3474 C CA . THR B 1 198 ? 26.547 -1.201 -3.9 1 26.3 198 THR B CA 1
ATOM 3475 C C . THR B 1 198 ? 25.578 -1.044 -5.074 1 26.3 198 THR B C 1
ATOM 3477 O O . THR B 1 198 ? 25.984 -1.146 -6.234 1 26.3 198 THR B O 1
ATOM 3480 N N . HIS B 1 199 ? 24.234 -1.004 -4.871 1 25.61 199 HIS B N 1
ATOM 3481 C CA . HIS B 1 199 ? 23.625 -1.104 -6.195 1 25.61 199 HIS B CA 1
ATOM 3482 C C . HIS B 1 199 ? 23.594 0.256 -6.887 1 25.61 199 HIS B C 1
ATOM 3484 O O . HIS B 1 199 ? 23.141 1.243 -6.301 1 25.61 199 HIS B O 1
ATOM 3490 N N . SER B 1 200 ? 24.438 0.617 -7.797 1 25.2 200 SER B N 1
ATOM 3491 C CA . SER B 1 200 ? 24.547 1.748 -8.711 1 25.2 200 SER B CA 1
ATOM 3492 C C . SER B 1 200 ? 23.203 2.096 -9.336 1 25.2 200 SER B C 1
ATOM 3494 O O . SER B 1 200 ? 22.5 1.215 -9.828 1 25.2 200 SER B O 1
ATOM 3496 N N . SER B 1 201 ? 22.594 3.178 -8.922 1 27.16 201 SER B N 1
ATOM 3497 C CA . SER B 1 201 ? 21.344 3.803 -9.328 1 27.16 201 SER B CA 1
ATOM 3498 C C . SER B 1 201 ? 21.328 4.094 -10.828 1 27.16 201 SER B C 1
ATOM 3500 O O . SER B 1 201 ? 22.234 4.738 -11.352 1 27.16 201 SER B O 1
ATOM 3502 N N . PRO B 1 202 ? 20.672 3.348 -11.672 1 24.98 202 PRO B N 1
ATOM 3503 C CA . PRO B 1 202 ? 20.594 3.801 -13.062 1 24.98 202 PRO B CA 1
ATOM 3504 C C . PRO B 1 202 ? 19.984 5.188 -13.195 1 24.98 202 PRO B C 1
ATOM 3506 O O . PRO B 1 202 ? 19.156 5.586 -12.375 1 24.98 202 PRO B O 1
ATOM 3509 N N . ASP B 1 203 ? 20.688 6.184 -13.625 1 23.84 203 ASP B N 1
ATOM 3510 C CA . ASP B 1 203 ? 20.391 7.562 -14 1 23.84 203 ASP B CA 1
ATOM 3511 C C . ASP B 1 203 ? 19.141 7.641 -14.867 1 23.84 203 ASP B C 1
ATOM 3513 O O . ASP B 1 203 ? 19.125 7.125 -15.984 1 23.84 203 ASP B O 1
ATOM 3517 N N . ILE B 1 204 ? 17.953 7.57 -14.344 1 23.05 204 ILE B N 1
ATOM 3518 C CA . ILE B 1 204 ? 16.75 7.766 -15.148 1 23.05 204 ILE B CA 1
ATOM 3519 C C . ILE B 1 204 ? 16.672 9.219 -15.625 1 23.05 204 ILE B C 1
ATOM 3521 O O . ILE B 1 204 ? 16.562 10.141 -14.805 1 23.05 204 ILE B O 1
ATOM 3525 N N . SER B 1 205 ? 17.281 9.562 -16.719 1 21.95 205 SER B N 1
ATOM 3526 C CA . SER B 1 205 ? 17.141 10.836 -17.422 1 21.95 205 SER B CA 1
ATOM 3527 C C . SER B 1 205 ? 15.68 11.102 -17.797 1 21.95 205 SER B C 1
ATOM 3529 O O . SER B 1 205 ? 15.086 10.344 -18.562 1 21.95 205 SER B O 1
ATOM 3531 N N . ILE B 1 206 ? 14.992 11.711 -16.938 1 21.3 206 ILE B N 1
ATOM 3532 C CA . ILE B 1 206 ? 13.656 12.242 -17.172 1 21.3 206 ILE B CA 1
ATOM 3533 C C . ILE B 1 206 ? 13.703 13.273 -18.297 1 21.3 206 ILE B C 1
ATOM 3535 O O . ILE B 1 206 ? 14.352 14.32 -18.156 1 21.3 206 ILE B O 1
ATOM 3539 N N . PHE B 1 207 ? 13.531 12.891 -19.562 1 21.14 207 PHE B N 1
ATOM 3540 C CA . PHE B 1 207 ? 13.391 13.797 -20.688 1 21.14 207 PHE B CA 1
ATOM 3541 C C . PHE B 1 207 ? 12.078 14.57 -20.594 1 21.14 207 PHE B C 1
ATOM 3543 O O . PHE B 1 207 ? 11 13.984 -20.609 1 21.14 207 PHE B O 1
ATOM 3550 N N . VAL B 1 208 ? 12.062 15.656 -19.875 1 21.06 208 VAL B N 1
ATOM 3551 C CA . VAL B 1 208 ? 11.016 16.672 -19.859 1 21.06 208 VAL B CA 1
ATOM 3552 C C . VAL B 1 208 ? 10.805 17.219 -21.266 1 21.06 208 VAL B C 1
ATOM 3554 O O . VAL B 1 208 ? 11.727 17.766 -21.875 1 21.06 208 VAL B O 1
ATOM 3557 N N . PHE B 1 209 ? 9.828 16.688 -22.078 1 19.97 209 PHE B N 1
ATOM 3558 C CA . PHE B 1 209 ? 9.414 17.203 -23.375 1 19.97 209 PHE B CA 1
ATOM 3559 C C . PHE B 1 209 ? 8.836 18.609 -23.25 1 19.97 209 PHE B C 1
ATOM 3561 O O . PHE B 1 209 ? 7.891 18.828 -22.484 1 19.97 209 PHE B O 1
ATOM 3568 N N . SER B 1 210 ? 9.641 19.688 -23.219 1 18.92 210 SER B N 1
ATOM 3569 C CA . SER B 1 210 ? 9.312 21.109 -23.328 1 18.92 210 SER B CA 1
ATOM 3570 C C . SER B 1 210 ? 8.453 21.391 -24.547 1 18.92 210 SER B C 1
ATOM 3572 O O . SER B 1 210 ? 8.883 21.172 -25.688 1 18.92 210 SER B O 1
ATOM 3574 N N . ASP B 1 211 ? 7.07 21.219 -24.453 1 20.03 211 ASP B N 1
ATOM 3575 C CA . ASP B 1 211 ? 6.113 21.562 -25.5 1 20.03 211 ASP B CA 1
ATOM 3576 C C . ASP B 1 211 ? 6.137 23.062 -25.781 1 20.03 211 ASP B C 1
ATOM 3578 O O . ASP B 1 211 ? 5.59 23.859 -25.016 1 20.03 211 ASP B O 1
ATOM 3582 N N . SER B 1 212 ? 7.195 23.719 -26 1 19.47 212 SER B N 1
ATOM 3583 C CA . SER B 1 212 ? 7.125 25.156 -26.203 1 19.47 212 SER B CA 1
ATOM 3584 C C . SER B 1 212 ? 6.324 25.5 -27.453 1 19.47 212 SER B C 1
ATOM 3586 O O . SER B 1 212 ? 6.32 26.656 -27.891 1 19.47 212 SER B O 1
ATOM 3588 N N . SER B 1 213 ? 5.602 24.578 -28.172 1 17.83 213 SER B N 1
ATOM 3589 C CA . SER B 1 213 ? 5.336 25.234 -29.453 1 17.83 213 SER B CA 1
ATOM 3590 C C . SER B 1 213 ? 4.273 26.328 -29.297 1 17.83 213 SER B C 1
ATOM 3592 O O . SER B 1 213 ? 3.168 26.047 -28.812 1 17.83 213 SER B O 1
ATOM 3594 N N . LYS B 1 214 ? 4.707 27.578 -29.234 1 19.62 214 LYS B N 1
ATOM 3595 C CA . LYS B 1 214 ? 4.016 28.859 -29.281 1 19.62 214 LYS B CA 1
ATOM 3596 C C . LYS B 1 214 ? 3.092 28.953 -30.5 1 19.62 214 LYS B C 1
ATOM 3598 O O . LYS B 1 214 ? 3.553 29.172 -31.609 1 19.62 214 LYS B O 1
ATOM 3603 N N . SER B 1 215 ? 2.053 27.922 -30.641 1 16.38 215 SER B N 1
ATOM 3604 C CA . SER B 1 215 ? 1.316 28.141 -31.875 1 16.38 215 SER B CA 1
ATOM 3605 C C . SER B 1 215 ? 0.595 29.484 -31.859 1 16.38 215 SER B C 1
ATOM 3607 O O . SER B 1 215 ? -0.04 29.844 -30.859 1 16.38 215 SER B O 1
ATOM 3609 N N . ASN B 1 216 ? 0.947 30.359 -32.688 1 17.06 216 ASN B N 1
ATOM 3610 C CA . ASN B 1 216 ? 0.527 31.688 -33.094 1 17.06 216 ASN B CA 1
ATOM 3611 C C . ASN B 1 216 ? -0.878 31.672 -33.688 1 17.06 216 ASN B C 1
ATOM 3613 O O . ASN B 1 216 ? -1.056 31.328 -34.875 1 17.06 216 ASN B O 1
ATOM 3617 N N . ILE B 1 217 ? -1.796 31.078 -32.906 1 15.58 217 ILE B N 1
ATOM 3618 C CA . ILE B 1 217 ? -3.115 31 -33.531 1 15.58 217 ILE B CA 1
ATOM 3619 C C . ILE B 1 217 ? -3.537 32.406 -34 1 15.58 217 ILE B C 1
ATOM 3621 O O . ILE B 1 217 ? -3.301 33.375 -33.312 1 15.58 217 ILE B O 1
ATOM 3625 N N . CYS B 1 218 ? -4.148 32.312 -35.188 1 15.5 218 CYS B N 1
ATOM 3626 C CA . CYS B 1 218 ? -4.641 33.188 -36.219 1 15.5 218 CYS B CA 1
ATOM 3627 C C . CYS B 1 218 ? -5.816 34.031 -35.75 1 15.5 218 CYS B C 1
ATOM 3629 O O . CYS B 1 218 ? -6.574 33.594 -34.875 1 15.5 218 CYS B O 1
ATOM 3631 N N . GLY B 1 219 ? -6.004 35.156 -36.375 1 15.52 219 GLY B N 1
ATOM 3632 C CA . GLY B 1 219 ? -6.59 36.469 -36.156 1 15.52 219 GLY B CA 1
ATOM 3633 C C . GLY B 1 219 ? -8.102 36.469 -36.281 1 15.52 219 GLY B C 1
ATOM 3634 O O . GLY B 1 219 ? -8.766 37.438 -35.875 1 15.52 219 GLY B O 1
ATOM 3635 N N . GLN B 1 220 ? -8.695 35.406 -37.125 1 14.53 220 GLN B N 1
ATOM 3636 C CA . GLN B 1 220 ? -9.586 36.188 -38 1 14.53 220 GLN B CA 1
ATOM 3637 C C . GLN B 1 220 ? -10.773 36.75 -37.188 1 14.53 220 GLN B C 1
ATOM 3639 O O . GLN B 1 220 ? -11.055 36.25 -36.094 1 14.53 220 GLN B O 1
ATOM 3644 N N . SER B 1 221 ? -12.008 36.688 -38.094 1 15.27 221 SER B N 1
ATOM 3645 C CA . SER B 1 221 ? -12.898 37.781 -38.5 1 15.27 221 SER B CA 1
ATOM 3646 C C . SER B 1 221 ? -14.102 37.906 -37.562 1 15.27 221 SER B C 1
ATOM 3648 O O . SER B 1 221 ? -14.336 37 -36.75 1 15.27 221 SER B O 1
ATOM 3650 N N . SER B 1 222 ? -15.359 37.906 -38.312 1 15.04 222 SER B N 1
ATOM 3651 C CA . SER B 1 222 ? -16.328 39 -38.344 1 15.04 222 SER B CA 1
ATOM 3652 C C . SER B 1 222 ? -17.453 38.75 -37.344 1 15.04 222 SER B C 1
ATOM 3654 O O . SER B 1 222 ? -17.734 39.625 -36.469 1 15.04 222 SER B O 1
ATOM 3656 N N . SER B 1 223 ? -18.719 38.375 -37.938 1 15.1 223 SER B N 1
ATOM 3657 C CA . SER B 1 223 ? -19.844 39.312 -37.938 1 15.1 223 SER B CA 1
ATOM 3658 C C . SER B 1 223 ? -20.812 39 -36.812 1 15.1 223 SER B C 1
ATOM 3660 O O . SER B 1 223 ? -21.125 39.844 -36 1 15.1 223 SER B O 1
ATOM 3662 N N . ASN B 1 224 ? -22.078 38.375 -37.25 1 15.03 224 ASN B N 1
ATOM 3663 C CA . ASN B 1 224 ? -23.344 39.094 -37.156 1 15.03 224 ASN B CA 1
ATOM 3664 C C . ASN B 1 224 ? -24.109 38.719 -35.906 1 15.03 224 ASN B C 1
ATOM 3666 O O . ASN B 1 224 ? -23.781 37.719 -35.25 1 15.03 224 ASN B O 1
ATOM 3670 N N . ASN B 1 225 ? -25.484 38.312 -36.188 1 15.34 225 ASN B N 1
ATOM 3671 C CA . ASN B 1 225 ? -26.688 38.969 -35.719 1 15.34 225 ASN B CA 1
ATOM 3672 C C . ASN B 1 225 ? -27.25 38.344 -34.438 1 15.34 225 ASN B C 1
ATOM 3674 O O . ASN B 1 225 ? -26.891 37.219 -34.125 1 15.34 225 ASN B O 1
ATOM 3678 N N . PRO B 1 226 ? -28.734 38.125 -34.5 1 16.62 226 PRO B N 1
ATOM 3679 C CA . PRO B 1 226 ? -29.734 38.688 -33.594 1 16.62 226 PRO B CA 1
ATOM 3680 C C . PRO B 1 226 ? -30.094 37.719 -32.469 1 16.62 226 PRO B C 1
ATOM 3682 O O . PRO B 1 226 ? -29.75 36.531 -32.5 1 16.62 226 PRO B O 1
ATOM 3685 N N . GLY B 1 227 ? -31.203 38.094 -31.828 1 15.37 227 GLY B N 1
ATOM 3686 C CA . GLY B 1 227 ? -31.688 38.188 -30.453 1 15.37 227 GLY B CA 1
ATOM 3687 C C . GLY B 1 227 ? -32.344 36.938 -29.969 1 15.37 227 GLY B C 1
ATOM 3688 O O . GLY B 1 227 ? -32.125 36.469 -28.844 1 15.37 227 GLY B O 1
ATOM 3689 N N . SER B 1 228 ? -33.469 36.406 -30.672 1 16 228 SER B N 1
ATOM 3690 C CA . SER B 1 228 ? -34.688 36.438 -29.891 1 16 228 SER B CA 1
ATOM 3691 C C . SER B 1 228 ? -34.844 35.219 -28.984 1 16 228 SER B C 1
ATOM 3693 O O . SER B 1 228 ? -34.156 34.219 -29.188 1 16 228 SER B O 1
ATOM 3695 N N . SER B 1 229 ? -36.156 35.062 -28.406 1 16.12 229 SER B N 1
ATOM 3696 C CA . SER B 1 229 ? -36.844 34.906 -27.125 1 16.12 229 SER B CA 1
ATOM 3697 C C . SER B 1 229 ? -37.281 33.469 -26.906 1 16.12 229 SER B C 1
ATOM 3699 O O . SER B 1 229 ? -38.125 32.938 -27.625 1 16.12 229 SER B O 1
ATOM 3701 N N . GLY B 1 230 ? -36.469 32.531 -26.625 1 16.72 230 GLY B N 1
ATOM 3702 C CA . GLY B 1 230 ? -36.812 31.141 -26.562 1 16.72 230 GLY B CA 1
ATOM 3703 C C . GLY B 1 230 ? -37.75 30.797 -25.406 1 16.72 230 GLY B C 1
ATOM 3704 O O . GLY B 1 230 ? -37.406 31 -24.25 1 16.72 230 GLY B O 1
ATOM 3705 N N . THR B 1 231 ? -38.969 30.938 -25.578 1 17.31 231 THR B N 1
ATOM 3706 C CA . THR B 1 231 ? -39.969 30.703 -24.531 1 17.31 231 THR B CA 1
ATOM 3707 C C . THR B 1 231 ? -39.875 29.266 -24.047 1 17.31 231 THR B C 1
ATOM 3709 O O . THR B 1 231 ? -39.688 28.328 -24.828 1 17.31 231 THR B O 1
ATOM 3712 N N . SER B 1 232 ? -39.875 29.109 -22.656 1 15.26 232 SER B N 1
ATOM 3713 C CA . SER B 1 232 ? -39.5 28.125 -21.656 1 15.26 232 SER B CA 1
ATOM 3714 C C . SER B 1 232 ? -40.375 26.891 -21.734 1 15.26 232 SER B C 1
ATOM 3716 O O . SER B 1 232 ? -41.375 26.875 -22.469 1 15.26 232 SER B O 1
ATOM 3718 N N . SER B 1 233 ? -40.719 26.281 -20.531 1 15.33 233 SER B N 1
ATOM 3719 C CA . SER B 1 233 ? -40.312 25.094 -19.797 1 15.33 233 SER B CA 1
ATOM 3720 C C . SER B 1 233 ? -41.438 24.047 -19.781 1 15.33 233 SER B C 1
ATOM 3722 O O . SER B 1 233 ? -41.188 22.859 -19.922 1 15.33 233 SER B O 1
ATOM 3724 N N . SER B 1 234 ? -42.625 24.219 -19.391 1 16.73 234 SER B N 1
ATOM 3725 C CA . SER B 1 234 ? -43 23.531 -18.156 1 16.73 234 SER B CA 1
ATOM 3726 C C . SER B 1 234 ? -43.562 22.141 -18.438 1 16.73 234 SER B C 1
ATOM 3728 O O . SER B 1 234 ? -44.719 22.016 -18.812 1 16.73 234 SER B O 1
ATOM 3730 N N . ASN B 1 235 ? -42.875 21.281 -19.156 1 15.91 235 ASN B N 1
ATOM 3731 C CA . ASN B 1 235 ? -43.594 20.078 -19.531 1 15.91 235 ASN B CA 1
ATOM 3732 C C . ASN B 1 235 ? -44.031 19.281 -18.297 1 15.91 235 ASN B C 1
ATOM 3734 O O . ASN B 1 235 ? -43.438 19.375 -17.234 1 15.91 235 ASN B O 1
ATOM 3738 N N . SER B 1 236 ? -45 18.25 -18.516 1 17.14 236 SER B N 1
ATOM 3739 C CA . SER B 1 236 ? -46.125 17.438 -18.047 1 17.14 236 SER B CA 1
ATOM 3740 C C . SER B 1 236 ? -45.625 16.188 -17.328 1 17.14 236 SER B C 1
ATOM 3742 O O . SER B 1 236 ? -44.969 15.328 -17.953 1 17.14 236 SER B O 1
ATOM 3744 N N . SER B 1 237 ? -45.156 16.203 -16.016 1 17.27 237 SER B N 1
ATOM 3745 C CA . SER B 1 237 ? -44.625 15.102 -15.227 1 17.27 237 SER B CA 1
ATOM 3746 C C . SER B 1 237 ? -45.656 14.016 -14.984 1 17.27 237 SER B C 1
ATOM 3748 O O . SER B 1 237 ? -45.469 13.164 -14.109 1 17.27 237 SER B O 1
ATOM 3750 N N . ASN B 1 238 ? -46.25 13.336 -15.914 1 16.81 238 ASN B N 1
ATOM 3751 C CA . ASN B 1 238 ? -47.312 12.414 -15.562 1 16.81 238 ASN B CA 1
ATOM 3752 C C . ASN B 1 238 ? -46.781 11.172 -14.852 1 16.81 238 ASN B C 1
ATOM 3754 O O . ASN B 1 238 ? -45.969 10.43 -15.414 1 16.81 238 ASN B O 1
ATOM 3758 N N . SER B 1 239 ? -46.469 11.148 -13.484 1 17.88 239 SER B N 1
ATOM 3759 C CA . SER B 1 239 ? -45.906 10.102 -12.617 1 17.88 239 SER B CA 1
ATOM 3760 C C . SER B 1 239 ? -46.875 8.914 -12.523 1 17.88 239 SER B C 1
ATOM 3762 O O . SER B 1 239 ? -48.031 9.07 -12.117 1 17.88 239 SER B O 1
ATOM 3764 N N . PRO B 1 240 ? -46.719 7.875 -13.336 1 18.05 240 PRO B N 1
ATOM 3765 C CA . PRO B 1 240 ? -47.656 6.75 -13.273 1 18.05 240 PRO B CA 1
ATOM 3766 C C . PRO B 1 240 ? -47.531 5.969 -11.961 1 18.05 240 PRO B C 1
ATOM 3768 O O . PRO B 1 240 ? -46.469 5.922 -11.352 1 18.05 240 PRO B O 1
ATOM 3771 N N . ASN B 1 241 ? -48.562 5.785 -11.102 1 18.55 241 ASN B N 1
ATOM 3772 C CA . ASN B 1 241 ? -48.938 5.227 -9.805 1 18.55 241 ASN B CA 1
ATOM 3773 C C . ASN B 1 241 ? -48.781 3.709 -9.789 1 18.55 241 ASN B C 1
ATOM 3775 O O . ASN B 1 241 ? -49.5 3.002 -10.484 1 18.55 241 ASN B O 1
ATOM 3779 N N . ILE B 1 242 ? -47.562 3.084 -9.844 1 17.94 242 ILE B N 1
ATOM 3780 C CA . ILE B 1 242 ? -47.469 1.631 -9.914 1 17.94 242 ILE B CA 1
ATOM 3781 C C . ILE B 1 242 ? -47.938 1.013 -8.602 1 17.94 242 ILE B C 1
ATOM 3783 O O . ILE B 1 242 ? -47.438 1.358 -7.527 1 17.94 242 ILE B O 1
ATOM 3787 N N . ASN B 1 243 ? -49.094 0.433 -8.5 1 18.14 243 ASN B N 1
ATOM 3788 C CA . ASN B 1 243 ? -49.875 -0.201 -7.449 1 18.14 243 ASN B CA 1
ATOM 3789 C C . ASN B 1 243 ? -49.25 -1.523 -7.008 1 18.14 243 ASN B C 1
ATOM 3791 O O . ASN B 1 243 ? -49.156 -2.465 -7.793 1 18.14 243 ASN B O 1
ATOM 3795 N N . VAL B 1 244 ? -48.188 -1.578 -6.262 1 18.42 244 VAL B N 1
ATOM 3796 C CA . VAL B 1 244 ? -47.531 -2.795 -5.781 1 18.42 244 VAL B CA 1
ATOM 3797 C C . VAL B 1 244 ? -48.438 -3.514 -4.793 1 18.42 244 VAL B C 1
ATOM 3799 O O . VAL B 1 244 ? -48.875 -2.934 -3.791 1 18.42 244 VAL B O 1
ATOM 3802 N N . SER B 1 245 ? -49.188 -4.457 -5.227 1 17.98 245 SER B N 1
ATOM 3803 C CA . SER B 1 245 ? -50.125 -5.254 -4.461 1 17.98 245 SER B CA 1
ATOM 3804 C C . SER B 1 245 ? -49.438 -6.109 -3.414 1 17.98 245 SER B C 1
ATOM 3806 O O . SER B 1 245 ? -48.406 -6.734 -3.705 1 17.98 245 SER B O 1
ATOM 3808 N N . LEU B 1 246 ? -49.531 -5.77 -2.098 1 19.5 246 LEU B N 1
ATOM 3809 C CA . LEU B 1 246 ? -49.219 -6.324 -0.787 1 19.5 246 LEU B CA 1
ATOM 3810 C C . LEU B 1 246 ? -49.812 -7.715 -0.621 1 19.5 246 LEU B C 1
ATOM 3812 O O . LEU B 1 246 ? -51.031 -7.895 -0.731 1 19.5 246 LEU B O 1
ATOM 3816 N N . ILE B 1 247 ? -49.125 -8.82 -1.036 1 18.52 247 ILE B N 1
ATOM 3817 C CA . ILE B 1 247 ? -49.688 -10.148 -0.81 1 18.52 247 ILE B CA 1
ATOM 3818 C C . ILE B 1 247 ? -49.812 -10.406 0.69 1 18.52 247 ILE B C 1
ATOM 3820 O O . ILE B 1 247 ? -48.844 -10.266 1.43 1 18.52 247 ILE B O 1
ATOM 3824 N N . THR B 1 248 ? -51.031 -10.367 1.337 1 20.06 248 THR B N 1
ATOM 3825 C CA . THR B 1 248 ? -51.656 -10.609 2.645 1 20.06 248 THR B CA 1
ATOM 3826 C C . THR B 1 248 ? -51.531 -12.078 3.031 1 20.06 248 THR B C 1
ATOM 3828 O O . THR B 1 248 ? -52.062 -12.953 2.352 1 20.06 248 THR B O 1
ATOM 3831 N N . GLY B 1 249 ? -50.375 -12.82 3.201 1 20.55 249 GLY B N 1
ATOM 3832 C CA . GLY B 1 249 ? -50.594 -14.148 3.76 1 20.55 249 GLY B CA 1
ATOM 3833 C C . GLY B 1 249 ? -51.406 -14.133 5.039 1 20.55 249 GLY B C 1
ATOM 3834 O O . GLY B 1 249 ? -51.406 -13.141 5.773 1 20.55 249 GLY B O 1
ATOM 3835 N N . ASP B 1 250 ? -52.594 -14.898 5.137 1 21.02 250 ASP B N 1
ATOM 3836 C CA . ASP B 1 250 ? -53.656 -15.328 6.016 1 21.02 250 ASP B CA 1
ATOM 3837 C C . ASP B 1 250 ? -53.125 -16 7.273 1 21.02 250 ASP B C 1
ATOM 3839 O O . ASP B 1 250 ? -52.219 -16.844 7.195 1 21.02 250 ASP B O 1
ATOM 3843 N N . GLY B 1 251 ? -53.125 -15.359 8.445 1 19.25 251 GLY B N 1
ATOM 3844 C CA . GLY B 1 251 ? -53.375 -15.852 9.789 1 19.25 251 GLY B CA 1
ATOM 3845 C C . GLY B 1 251 ? -54.625 -16.719 9.883 1 19.25 251 GLY B C 1
ATOM 3846 O O . GLY B 1 251 ? -55.656 -16.406 9.297 1 19.25 251 GLY B O 1
ATOM 3847 N N . ASN B 1 252 ? -54.656 -18.125 9.992 1 18.12 252 ASN B N 1
ATOM 3848 C CA . ASN B 1 252 ? -55.188 -18.594 11.266 1 18.12 252 ASN B CA 1
ATOM 3849 C C . ASN B 1 252 ? -54.344 -18.125 12.445 1 18.12 252 ASN B C 1
ATOM 3851 O O . ASN B 1 252 ? -53.125 -17.938 12.305 1 18.12 252 ASN B O 1
#